Protein AF-A0A7C5DG60-F1 (afdb_monomer_lite)

Structure (mmCIF, N/CA/C/O backbone):
data_AF-A0A7C5DG60-F1
#
_entry.id   AF-A0A7C5DG60-F1
#
loop_
_atom_site.group_PDB
_atom_site.id
_atom_site.type_symbol
_atom_site.label_atom_id
_atom_site.label_alt_id
_atom_site.label_comp_id
_atom_site.label_asym_id
_atom_site.label_entity_id
_atom_site.label_seq_id
_atom_site.pdbx_PDB_ins_code
_atom_site.Cartn_x
_atom_site.Cartn_y
_atom_site.Cartn_z
_atom_site.occupancy
_atom_site.B_iso_or_equiv
_atom_site.auth_seq_id
_atom_site.auth_comp_id
_atom_site.auth_asym_id
_atom_site.auth_atom_id
_atom_site.pdbx_PDB_model_num
ATOM 1 N N . MET A 1 1 ? -11.263 20.958 -0.906 1.00 42.44 1 MET A N 1
ATOM 2 C CA . MET A 1 1 ? -11.854 20.075 0.122 1.00 42.44 1 MET A CA 1
ATOM 3 C C . MET A 1 1 ? -11.424 20.599 1.477 1.00 42.44 1 MET A C 1
ATOM 5 O O . MET A 1 1 ? -10.259 20.943 1.616 1.00 42.44 1 MET A O 1
ATOM 9 N N . THR A 1 2 ? -12.333 20.726 2.442 1.00 51.84 2 THR A N 1
ATOM 10 C CA . THR A 1 2 ? -11.953 21.059 3.823 1.00 51.84 2 THR A CA 1
ATOM 11 C C . THR A 1 2 ? -11.110 19.912 4.374 1.00 51.84 2 THR A C 1
ATOM 13 O O . THR A 1 2 ? -11.569 18.770 4.356 1.00 51.84 2 THR A O 1
ATOM 16 N N . GLU A 1 3 ? -9.884 20.197 4.813 1.00 66.62 3 GLU A N 1
ATOM 17 C CA . GLU A 1 3 ? -8.990 19.194 5.399 1.00 66.62 3 GLU A CA 1
ATOM 18 C C . GLU A 1 3 ? -9.680 18.573 6.629 1.00 66.62 3 GLU A C 1
ATOM 20 O O . GLU A 1 3 ? -10.015 19.266 7.591 1.00 66.62 3 GLU A O 1
ATOM 25 N N . ARG A 1 4 ? -9.987 17.269 6.559 1.00 85.12 4 ARG A N 1
ATOM 26 C CA . ARG A 1 4 ? -10.724 16.543 7.611 1.00 85.12 4 ARG A CA 1
ATOM 27 C C . ARG A 1 4 ? -9.866 16.318 8.848 1.00 85.12 4 ARG A C 1
ATOM 29 O O . ARG A 1 4 ? -10.380 16.334 9.956 1.00 85.12 4 ARG A O 1
ATOM 36 N N . ILE A 1 5 ? -8.574 16.103 8.654 1.00 90.19 5 ILE A N 1
ATOM 37 C CA . ILE A 1 5 ? -7.560 15.923 9.689 1.00 90.19 5 ILE A CA 1
ATOM 38 C C . ILE A 1 5 ? -6.265 16.499 9.137 1.00 90.19 5 ILE A C 1
ATOM 40 O O . ILE A 1 5 ? -5.941 16.243 7.977 1.00 90.19 5 ILE A O 1
ATOM 44 N N . SER A 1 6 ? -5.533 17.270 9.942 1.00 88.88 6 SER A N 1
ATOM 45 C CA . SER A 1 6 ? -4.298 17.862 9.440 1.00 88.88 6 SER A CA 1
ATOM 46 C C . SER A 1 6 ? -3.227 16.805 9.186 1.00 88.88 6 SER A C 1
ATOM 48 O O . SER A 1 6 ? -3.125 15.816 9.921 1.00 88.88 6 SER A O 1
ATOM 50 N N . SER A 1 7 ? -2.367 17.052 8.198 1.00 86.31 7 SER A N 1
ATOM 51 C CA . SER A 1 7 ? -1.209 16.187 7.924 1.00 86.31 7 SER A CA 1
ATOM 52 C C . SER A 1 7 ? -0.362 15.926 9.180 1.00 86.31 7 SER A C 1
ATOM 54 O O . SER A 1 7 ? 0.069 14.802 9.413 1.00 86.31 7 SER A O 1
ATOM 56 N N . PHE A 1 8 ? -0.173 16.926 10.052 1.00 87.25 8 PHE A N 1
ATOM 57 C CA . PHE A 1 8 ? 0.537 16.750 11.327 1.00 87.25 8 PHE A CA 1
ATOM 58 C C . PHE A 1 8 ? -0.085 15.650 12.201 1.00 87.25 8 PHE A C 1
ATOM 60 O O . PHE A 1 8 ? 0.625 14.765 12.680 1.00 87.25 8 PHE A O 1
ATOM 67 N N . TRP A 1 9 ? -1.406 15.685 12.392 1.00 88.31 9 TRP A N 1
ATOM 68 C CA . TRP A 1 9 ? -2.107 14.721 13.239 1.00 88.31 9 TRP A CA 1
ATOM 69 C C . TRP A 1 9 ? -2.193 13.341 12.607 1.00 88.31 9 TRP A C 1
ATOM 71 O O . TRP A 1 9 ? -2.015 12.349 13.308 1.00 88.31 9 TRP A O 1
ATOM 81 N N . LEU A 1 10 ? -2.390 13.276 11.291 1.00 88.62 10 LEU A N 1
ATOM 82 C CA . LEU A 1 10 ? -2.338 12.032 10.532 1.00 88.62 10 LEU A CA 1
ATOM 83 C C . LEU A 1 10 ? -0.982 11.334 10.707 1.00 88.62 10 LEU A C 1
ATOM 85 O O . LEU A 1 10 ? -0.920 10.155 11.056 1.00 88.62 10 LEU A O 1
ATOM 89 N N . ASN A 1 11 ? 0.101 12.095 10.543 1.00 86.88 11 ASN A N 1
ATOM 90 C CA . ASN A 1 11 ? 1.465 11.597 10.672 1.00 86.88 11 ASN A CA 1
ATOM 91 C C . ASN A 1 11 ? 1.764 11.131 12.097 1.00 86.88 11 ASN A C 1
ATOM 93 O O . ASN A 1 11 ? 2.288 10.037 12.296 1.00 86.88 11 ASN A O 1
ATOM 97 N N . ARG A 1 12 ? 1.364 11.928 13.095 1.00 85.94 12 ARG A N 1
ATOM 98 C CA . ARG A 1 12 ? 1.529 11.588 14.511 1.00 85.94 12 ARG A CA 1
ATOM 99 C C . ARG A 1 12 ? 0.743 10.336 14.906 1.00 85.94 12 ARG A C 1
ATOM 101 O O . ARG A 1 12 ? 1.276 9.519 15.646 1.00 85.94 12 ARG A O 1
ATOM 108 N N . LEU A 1 13 ? -0.492 10.184 14.427 1.00 86.62 13 LEU A N 1
ATOM 109 C CA . LEU A 1 13 ? -1.345 9.036 14.743 1.00 86.62 13 LEU A CA 1
ATOM 110 C C . LEU A 1 13 ? -0.816 7.727 14.172 1.00 86.62 13 LEU A C 1
ATOM 112 O O . LEU A 1 13 ? -0.865 6.699 14.838 1.00 86.62 13 LEU A O 1
ATOM 116 N N . LEU A 1 14 ? -0.353 7.763 12.925 1.00 84.19 14 LEU A N 1
ATOM 117 C CA . LEU A 1 14 ? 0.099 6.567 12.222 1.00 84.19 14 LEU A CA 1
ATOM 118 C C . LEU A 1 14 ? 1.602 6.318 12.400 1.00 84.19 14 LEU A C 1
ATOM 120 O O . LEU A 1 14 ? 2.108 5.302 11.940 1.00 84.19 14 LEU A O 1
ATOM 124 N N . GLY A 1 15 ? 2.331 7.235 13.041 1.00 82.69 15 GLY A N 1
ATOM 125 C CA . GLY A 1 15 ? 3.786 7.156 13.154 1.00 82.69 15 GLY A CA 1
ATOM 126 C C . GLY A 1 15 ? 4.498 7.236 11.800 1.00 82.69 15 GLY A C 1
ATOM 127 O O . GLY A 1 15 ? 5.602 6.714 11.661 1.00 82.69 15 GLY A O 1
ATOM 128 N N . ILE A 1 16 ? 3.875 7.858 10.793 1.00 85.31 16 ILE A N 1
ATOM 129 C CA . ILE A 1 16 ? 4.474 8.015 9.463 1.00 85.31 16 ILE A CA 1
ATOM 130 C C . ILE A 1 16 ? 5.286 9.317 9.385 1.00 85.31 16 ILE A C 1
ATOM 132 O O . ILE A 1 16 ? 4.917 10.307 10.026 1.00 85.31 16 ILE A O 1
ATOM 136 N N . PRO A 1 17 ? 6.391 9.358 8.614 1.00 86.50 17 PRO A N 1
ATOM 137 C CA . PRO A 1 17 ? 7.198 10.566 8.477 1.00 86.50 17 PRO A CA 1
ATOM 138 C C . PRO A 1 17 ? 6.382 11.762 7.983 1.00 86.50 17 PRO A C 1
ATOM 140 O O . PRO A 1 17 ? 5.592 11.644 7.049 1.00 86.50 17 PRO A O 1
ATOM 143 N N . THR A 1 18 ? 6.645 12.952 8.528 1.00 85.44 18 THR A N 1
ATOM 144 C CA . THR A 1 18 ? 5.981 14.191 8.078 1.00 85.44 18 THR A CA 1
ATOM 145 C C . THR A 1 18 ? 6.268 14.547 6.625 1.00 85.44 18 THR A C 1
ATOM 147 O O . THR A 1 18 ? 5.517 15.279 5.987 1.00 85.44 18 THR A O 1
ATOM 150 N N . ALA A 1 19 ? 7.356 13.997 6.097 1.00 88.69 19 ALA A N 1
ATOM 151 C CA . ALA A 1 19 ? 7.757 14.111 4.715 1.00 88.69 19 ALA A CA 1
ATOM 152 C C . ALA A 1 19 ? 7.071 13.085 3.790 1.00 88.69 19 ALA A C 1
ATOM 154 O O . ALA A 1 19 ? 7.398 13.073 2.611 1.00 88.69 19 ALA A O 1
ATOM 155 N N . THR A 1 20 ? 6.165 12.219 4.243 1.00 90.56 20 THR A N 1
ATOM 156 C CA . THR A 1 20 ? 5.501 11.268 3.338 1.00 90.56 20 THR A CA 1
ATOM 157 C C . THR A 1 20 ? 4.583 12.012 2.354 1.00 90.56 20 THR A C 1
ATOM 159 O O . THR A 1 20 ? 3.645 12.671 2.800 1.00 90.56 20 THR A O 1
ATOM 162 N N . PRO A 1 21 ? 4.807 11.928 1.026 1.00 93.00 21 PRO A N 1
ATOM 163 C CA . PRO A 1 21 ? 3.910 12.537 0.047 1.00 93.00 21 PRO A CA 1
ATOM 164 C C . PRO A 1 21 ? 2.617 11.724 -0.077 1.00 93.00 21 PRO A C 1
ATOM 166 O O . PRO A 1 21 ? 2.669 10.494 -0.178 1.00 93.00 21 PRO A O 1
ATOM 169 N N . LEU A 1 22 ? 1.472 12.412 -0.071 1.00 92.00 22 LEU A N 1
ATOM 170 C CA . LEU A 1 22 ? 0.133 11.806 -0.063 1.00 92.00 22 LEU A CA 1
ATOM 171 C C . LEU A 1 22 ? -0.670 12.072 -1.341 1.00 92.00 22 LEU A C 1
ATOM 173 O O . LEU A 1 22 ? -1.736 11.494 -1.506 1.00 92.00 22 LEU A O 1
ATOM 177 N N . ASP A 1 23 ? -0.189 12.906 -2.252 1.00 93.31 23 ASP A N 1
ATOM 178 C CA . ASP A 1 23 ? -0.866 13.217 -3.511 1.00 93.31 23 ASP A CA 1
ATOM 179 C C . ASP A 1 23 ? 0.117 13.099 -4.688 1.00 93.31 23 ASP A C 1
ATOM 181 O O . ASP A 1 23 ? 1.332 13.190 -4.481 1.00 93.31 23 ASP A O 1
ATOM 185 N N . PRO A 1 24 ? -0.367 12.898 -5.926 1.00 94.94 24 PRO A N 1
ATOM 186 C CA . PRO A 1 24 ? 0.508 12.673 -7.072 1.00 94.94 24 PRO A CA 1
ATOM 187 C C . PRO A 1 24 ? 1.506 13.805 -7.335 1.00 94.94 24 PRO A C 1
ATOM 189 O O . PRO A 1 24 ? 2.640 13.530 -7.724 1.00 94.94 24 PRO A O 1
ATOM 192 N N . ALA A 1 25 ? 1.126 15.063 -7.090 1.00 94.69 25 ALA A N 1
ATOM 193 C CA . ALA A 1 25 ? 2.003 16.207 -7.327 1.00 94.69 25 ALA A CA 1
ATOM 194 C C . ALA A 1 25 ? 3.122 16.285 -6.276 1.00 94.69 25 ALA A C 1
ATOM 196 O O . ALA A 1 25 ? 4.285 16.508 -6.613 1.00 94.69 25 ALA A O 1
ATOM 197 N N . SER A 1 26 ? 2.817 16.036 -4.997 1.00 94.81 26 SER A N 1
ATOM 198 C CA . SER A 1 26 ? 3.862 15.945 -3.969 1.00 94.81 26 SER A CA 1
ATOM 199 C C . SER A 1 26 ? 4.757 14.715 -4.145 1.00 94.81 26 SER A C 1
ATOM 201 O O . SER A 1 26 ? 5.944 14.771 -3.808 1.00 94.81 26 SER A O 1
ATOM 203 N N . MET A 1 27 ? 4.225 13.618 -4.698 1.00 96.19 27 MET A N 1
ATOM 204 C CA . MET A 1 27 ? 5.007 12.441 -5.080 1.00 96.19 27 MET A CA 1
ATOM 205 C C . MET A 1 27 ? 5.957 12.743 -6.241 1.00 96.19 27 MET A C 1
ATOM 207 O O . MET A 1 27 ? 7.124 12.363 -6.161 1.00 96.19 27 MET A O 1
ATOM 211 N N . SER A 1 28 ? 5.489 13.423 -7.293 1.00 97.12 28 SER A N 1
ATOM 212 C CA . SER A 1 28 ? 6.308 13.742 -8.467 1.00 97.12 28 SER A CA 1
ATOM 213 C C . SER A 1 28 ? 7.441 14.709 -8.126 1.00 97.12 28 SER A C 1
ATOM 215 O O . SER A 1 28 ? 8.587 14.451 -8.488 1.00 97.12 28 SER A O 1
ATOM 217 N N . ALA A 1 29 ? 7.156 15.743 -7.328 1.00 95.69 29 ALA A N 1
ATOM 218 C CA . ALA A 1 29 ? 8.130 16.755 -6.916 1.00 95.69 29 ALA A CA 1
ATOM 219 C C . ALA A 1 29 ? 9.321 16.190 -6.120 1.00 95.69 29 ALA A C 1
ATOM 221 O O . ALA A 1 29 ? 10.377 16.815 -6.040 1.00 95.69 29 ALA A O 1
ATOM 222 N N . ARG A 1 30 ? 9.158 15.015 -5.502 1.00 93.88 30 ARG A N 1
ATOM 223 C CA . ARG A 1 30 ? 10.195 14.343 -4.701 1.00 93.88 30 ARG A CA 1
ATOM 224 C C . ARG A 1 30 ? 10.854 13.182 -5.432 1.00 93.88 30 ARG A C 1
ATOM 226 O O . ARG A 1 30 ? 11.841 12.637 -4.940 1.00 93.88 30 ARG A O 1
ATOM 233 N N . LEU A 1 31 ? 10.296 12.774 -6.568 1.00 96.44 31 LEU A N 1
ATOM 234 C CA . LEU A 1 31 ? 10.763 11.616 -7.300 1.00 96.44 31 LEU A CA 1
ATOM 235 C C . LEU A 1 31 ? 12.014 11.974 -8.112 1.00 96.44 31 LEU A C 1
ATOM 237 O O . LEU A 1 31 ? 12.042 12.951 -8.865 1.00 96.44 31 LEU A O 1
ATOM 241 N N . ARG A 1 32 ? 13.046 11.139 -7.974 1.00 96.62 32 ARG A N 1
ATOM 242 C CA . ARG A 1 32 ? 14.250 11.154 -8.808 1.00 96.62 32 ARG A CA 1
ATOM 243 C C . ARG A 1 32 ? 14.246 9.921 -9.697 1.00 96.62 32 ARG A C 1
ATOM 245 O O . ARG A 1 32 ? 14.107 8.811 -9.184 1.00 96.62 32 ARG A O 1
ATOM 252 N N . VAL A 1 33 ? 14.427 10.101 -11.001 1.00 97.06 33 VAL A N 1
ATOM 253 C CA . VAL A 1 33 ? 14.428 8.999 -11.973 1.00 97.06 33 VAL A CA 1
ATOM 254 C C . VAL A 1 33 ? 15.699 9.017 -12.806 1.00 97.06 33 VAL A C 1
ATOM 256 O O . VAL A 1 33 ? 16.053 10.044 -13.376 1.00 97.06 33 VAL A O 1
ATOM 259 N N . ALA A 1 34 ? 16.340 7.861 -12.944 1.00 95.81 34 ALA A N 1
ATOM 260 C CA . ALA A 1 34 ? 17.395 7.624 -13.920 1.00 95.81 34 ALA A CA 1
ATOM 261 C C . ALA A 1 34 ? 16.948 6.565 -14.935 1.00 95.81 34 ALA A C 1
ATOM 263 O O . ALA A 1 34 ? 16.304 5.582 -14.570 1.00 95.81 34 ALA A O 1
ATOM 264 N N . ILE A 1 35 ? 17.318 6.736 -16.206 1.00 94.88 35 ILE A N 1
ATOM 265 C CA . ILE A 1 35 ? 17.129 5.702 -17.235 1.00 94.88 35 ILE A CA 1
ATOM 266 C C . ILE A 1 35 ? 18.460 4.977 -17.425 1.00 94.88 35 ILE A C 1
ATOM 268 O O . ILE A 1 35 ? 19.456 5.584 -17.820 1.00 94.88 35 ILE A O 1
ATOM 272 N N . CYS A 1 36 ? 18.477 3.684 -17.117 1.00 91.56 36 CYS A N 1
ATOM 273 C CA . CYS A 1 36 ? 19.639 2.825 -17.276 1.00 91.56 36 CYS A CA 1
ATOM 274 C C . CYS A 1 36 ? 19.930 2.623 -18.773 1.00 91.56 36 CYS A C 1
ATOM 276 O O . CYS A 1 36 ? 19.021 2.241 -19.513 1.00 91.56 36 CYS A O 1
ATOM 278 N N . PRO A 1 37 ? 21.172 2.847 -19.238 1.00 87.62 37 PRO A N 1
ATOM 279 C CA . PRO A 1 37 ? 21.534 2.575 -20.622 1.00 87.62 37 PRO A CA 1
ATOM 280 C C . PRO A 1 37 ? 21.499 1.065 -20.872 1.00 87.62 37 PRO A C 1
ATOM 282 O O . PRO A 1 37 ? 22.225 0.306 -20.223 1.00 87.62 37 PRO A O 1
ATOM 285 N N . ALA A 1 38 ? 20.639 0.644 -21.796 1.00 87.25 38 ALA A N 1
ATOM 286 C CA . ALA A 1 38 ? 20.508 -0.746 -22.204 1.00 87.25 38 ALA A CA 1
ATOM 287 C C . ALA A 1 38 ? 21.551 -1.110 -23.273 1.00 87.25 38 ALA A C 1
ATOM 289 O O . ALA A 1 38 ? 21.919 -0.238 -24.064 1.00 87.25 38 ALA A O 1
ATOM 290 N N . PRO A 1 39 ? 22.023 -2.370 -23.326 1.00 85.62 39 PRO A N 1
ATOM 291 C CA . PRO A 1 39 ? 22.937 -2.819 -24.379 1.00 85.62 39 PRO A CA 1
ATOM 292 C C . PRO A 1 39 ? 22.308 -2.747 -25.773 1.00 85.62 39 PRO A C 1
ATOM 294 O O . PRO A 1 39 ? 22.971 -2.359 -26.729 1.00 85.62 39 PRO A O 1
ATOM 297 N N . GLU A 1 40 ? 21.028 -3.105 -25.865 1.00 89.50 40 GLU A N 1
ATOM 298 C CA . GLU A 1 40 ? 20.247 -3.142 -27.098 1.00 89.50 40 GLU A CA 1
ATOM 299 C C . GLU A 1 40 ? 18.841 -2.603 -26.816 1.00 89.50 40 GLU A C 1
ATOM 301 O O . GLU A 1 40 ? 18.245 -2.912 -25.781 1.00 89.50 40 GLU A O 1
ATOM 306 N N . LEU A 1 41 ? 18.318 -1.786 -27.732 1.00 94.06 41 LEU A N 1
ATOM 307 C CA . LEU A 1 41 ? 16.957 -1.256 -27.689 1.00 94.06 41 LEU A CA 1
ATOM 308 C C . LEU A 1 41 ? 16.318 -1.406 -29.061 1.00 94.06 41 LEU A C 1
ATOM 310 O O . LEU A 1 41 ? 16.915 -1.033 -30.068 1.00 94.06 41 LEU A O 1
ATOM 314 N N . SER A 1 42 ? 15.085 -1.904 -29.084 1.00 96.44 42 SER A N 1
ATOM 315 C CA . SER A 1 42 ? 14.235 -1.796 -30.262 1.00 96.44 42 SER A CA 1
ATOM 316 C C . SER A 1 42 ? 13.813 -0.343 -30.488 1.00 96.44 42 SER A C 1
ATOM 318 O O . SER A 1 42 ? 13.797 0.473 -29.558 1.00 96.44 42 SER A O 1
ATOM 320 N N . GLU A 1 43 ? 13.400 -0.024 -31.715 1.00 96.94 43 GLU A N 1
ATOM 321 C CA . GLU A 1 43 ? 12.848 1.295 -32.046 1.00 96.94 43 GLU A CA 1
ATOM 322 C C . GLU A 1 43 ? 11.635 1.637 -31.166 1.00 96.94 43 GLU A C 1
ATOM 324 O O . GLU A 1 43 ? 11.509 2.767 -30.688 1.00 96.94 43 GLU A O 1
ATOM 329 N N . ARG A 1 44 ? 10.786 0.643 -30.862 1.00 97.12 44 ARG A N 1
ATOM 330 C CA . ARG A 1 44 ? 9.614 0.812 -29.992 1.00 97.12 44 ARG A CA 1
ATOM 331 C C . ARG A 1 44 ? 10.015 1.195 -28.570 1.00 97.12 44 ARG A C 1
ATOM 333 O O . ARG A 1 44 ? 9.474 2.156 -28.025 1.00 97.12 44 ARG A O 1
ATOM 340 N N . LEU A 1 45 ? 10.995 0.509 -27.973 1.00 96.88 45 LEU A N 1
ATOM 341 C CA . LEU A 1 45 ? 11.488 0.868 -26.638 1.00 96.88 45 LEU A CA 1
ATOM 342 C C . LEU A 1 45 ? 12.190 2.219 -26.628 1.00 96.88 45 LEU A C 1
ATOM 344 O O . LEU A 1 45 ? 12.060 2.964 -25.655 1.00 96.88 45 LEU A O 1
ATOM 348 N N . GLN A 1 46 ? 12.912 2.569 -27.690 1.00 97.25 46 GLN A N 1
ATOM 349 C CA . GLN A 1 46 ? 13.536 3.882 -27.801 1.00 97.25 46 GLN A CA 1
ATOM 350 C C . GLN A 1 46 ? 12.481 4.999 -27.843 1.00 97.25 46 GLN A C 1
ATOM 352 O O . GLN A 1 46 ? 12.595 5.982 -27.102 1.00 97.25 46 GLN A O 1
ATOM 357 N N . ALA A 1 47 ? 11.422 4.831 -28.640 1.00 97.94 47 ALA A N 1
ATOM 358 C CA . ALA A 1 47 ? 10.306 5.770 -28.702 1.00 97.94 47 ALA A CA 1
ATOM 359 C C . ALA A 1 47 ? 9.576 5.868 -27.352 1.00 97.94 47 ALA A C 1
ATOM 361 O O . ALA A 1 47 ? 9.395 6.967 -26.822 1.00 97.94 47 ALA A O 1
ATOM 362 N N . PHE A 1 48 ? 9.244 4.724 -26.746 1.00 98.31 48 PHE A N 1
ATOM 363 C CA . PHE A 1 48 ? 8.563 4.659 -25.454 1.00 98.31 48 PHE A CA 1
ATOM 364 C C . PHE A 1 48 ? 9.369 5.323 -24.335 1.00 98.31 48 PHE A C 1
ATOM 366 O O . PHE A 1 48 ? 8.845 6.143 -23.588 1.00 98.31 48 PHE A O 1
ATOM 373 N N . THR A 1 49 ? 10.661 5.010 -24.216 1.00 97.50 49 THR A N 1
ATOM 374 C CA . THR A 1 49 ? 11.524 5.575 -23.164 1.00 97.50 49 THR A CA 1
ATOM 375 C C . THR A 1 49 ? 11.766 7.070 -23.340 1.00 97.50 49 THR A C 1
ATOM 377 O O . THR A 1 49 ? 11.875 7.791 -22.346 1.00 97.50 49 THR A O 1
ATOM 380 N N . THR A 1 50 ? 11.807 7.552 -24.584 1.00 97.69 50 THR A N 1
ATOM 381 C CA . THR A 1 50 ? 11.876 8.987 -24.890 1.00 97.69 50 THR A CA 1
ATOM 382 C C . THR A 1 50 ? 10.596 9.693 -24.451 1.00 97.69 50 THR A C 1
ATOM 384 O O . THR A 1 50 ? 10.672 10.682 -23.721 1.00 97.69 50 THR A O 1
ATOM 387 N N . ALA A 1 51 ? 9.430 9.152 -24.811 1.00 98.38 51 ALA A N 1
ATOM 388 C CA . ALA A 1 51 ? 8.139 9.685 -24.383 1.00 98.38 51 ALA A CA 1
ATOM 389 C C . ALA A 1 51 ? 7.973 9.632 -22.854 1.00 98.38 51 ALA A C 1
ATOM 391 O O . ALA A 1 51 ? 7.557 10.613 -22.247 1.00 98.38 51 ALA A O 1
ATOM 392 N N . LEU A 1 52 ? 8.391 8.540 -22.204 1.00 98.50 52 LEU A N 1
ATOM 393 C CA . LEU A 1 52 ? 8.335 8.395 -20.748 1.00 98.50 52 LEU A CA 1
ATOM 394 C C . LEU A 1 52 ? 9.203 9.436 -20.033 1.00 98.50 52 LEU A C 1
ATOM 396 O O . LEU A 1 52 ? 8.786 10.021 -19.036 1.00 98.50 52 LEU A O 1
ATOM 400 N N . ARG A 1 53 ? 10.415 9.683 -20.545 1.00 97.94 53 ARG A N 1
ATOM 401 C CA . ARG A 1 53 ? 11.309 10.728 -20.028 1.00 97.94 53 ARG A CA 1
ATOM 402 C C . ARG A 1 53 ? 10.651 12.103 -20.108 1.00 97.94 53 ARG A C 1
ATOM 404 O O . ARG A 1 53 ? 10.775 12.889 -19.172 1.00 97.94 53 ARG A O 1
ATOM 411 N N . GLU A 1 54 ? 9.991 12.394 -21.221 1.00 98.38 54 GLU A N 1
ATOM 412 C CA . GLU A 1 54 ? 9.314 13.668 -21.430 1.00 98.38 54 GLU A CA 1
ATOM 413 C C . GLU A 1 54 ? 8.084 13.813 -20.527 1.00 98.38 54 GLU A C 1
ATOM 415 O O . GLU A 1 54 ? 7.945 14.822 -19.840 1.00 98.38 54 GLU A O 1
ATOM 420 N N . ALA A 1 55 ? 7.267 12.765 -20.412 1.00 98.38 55 ALA A N 1
ATOM 421 C CA . ALA A 1 55 ? 6.151 12.714 -19.475 1.00 98.38 55 ALA A CA 1
ATOM 422 C C . ALA A 1 55 ? 6.613 12.971 -18.029 1.00 98.38 55 ALA A C 1
ATOM 424 O O . ALA A 1 55 ? 6.048 13.822 -17.346 1.00 98.38 55 ALA A O 1
ATOM 425 N N . PHE A 1 56 ? 7.696 12.327 -17.574 1.00 98.44 56 PHE A N 1
ATOM 426 C CA . PHE A 1 56 ? 8.264 12.591 -16.248 1.00 98.44 56 PHE A CA 1
ATOM 427 C C . PHE A 1 56 ? 8.667 14.058 -16.051 1.00 98.44 56 PHE A C 1
ATOM 429 O O . PHE A 1 56 ? 8.354 14.640 -15.010 1.00 98.44 56 PHE A O 1
ATOM 436 N N . ARG A 1 57 ? 9.318 14.679 -17.042 1.00 97.88 57 ARG A N 1
ATOM 437 C CA . ARG A 1 57 ? 9.689 16.102 -16.976 1.00 97.88 57 ARG A CA 1
ATOM 438 C C . ARG A 1 57 ? 8.466 17.006 -16.874 1.00 97.88 57 ARG A C 1
ATOM 440 O O . ARG A 1 57 ? 8.462 17.910 -16.044 1.00 97.88 57 ARG A O 1
ATOM 447 N N . GLN A 1 58 ? 7.423 16.733 -17.656 1.00 98.12 58 GLN A N 1
ATOM 448 C CA . GLN A 1 58 ? 6.160 17.476 -17.599 1.00 98.12 58 GLN A CA 1
ATOM 449 C C . GLN A 1 58 ? 5.468 17.339 -16.235 1.00 98.12 58 GLN A C 1
ATOM 451 O O . GLN A 1 58 ? 4.850 18.289 -15.762 1.00 98.12 58 GLN A O 1
ATOM 456 N N . CYS A 1 59 ? 5.630 16.198 -15.559 1.00 98.00 59 CYS A N 1
ATOM 457 C CA . CYS A 1 59 ? 5.146 15.982 -14.193 1.00 98.00 59 CYS A CA 1
ATOM 458 C C . CYS A 1 59 ? 6.015 16.633 -13.097 1.00 98.00 59 CYS A C 1
ATOM 460 O O . CYS A 1 59 ? 5.679 16.512 -11.917 1.00 98.00 59 CYS A O 1
ATOM 462 N N . GLY A 1 60 ? 7.137 17.276 -13.443 1.00 97.50 60 GLY A N 1
ATOM 463 C CA . GLY A 1 60 ? 8.064 17.882 -12.480 1.00 97.50 60 GLY A CA 1
ATOM 464 C C . GLY A 1 60 ? 9.005 16.892 -11.782 1.00 97.50 60 GLY A C 1
ATOM 465 O O . GLY A 1 60 ? 9.559 17.214 -10.732 1.00 97.50 60 GLY A O 1
ATOM 466 N N . VAL A 1 61 ? 9.191 15.692 -12.339 1.00 98.19 61 VAL A N 1
ATOM 467 C CA . VAL A 1 61 ? 10.126 14.688 -11.808 1.00 98.19 61 VAL A CA 1
ATOM 468 C C . VAL A 1 61 ? 11.569 15.100 -12.095 1.00 98.19 61 VAL A C 1
ATOM 470 O O . VAL A 1 61 ? 11.909 15.549 -13.193 1.00 98.19 61 VAL A O 1
ATOM 473 N N . THR A 1 62 ? 12.452 14.895 -11.118 1.00 97.69 62 THR A N 1
ATOM 474 C CA . THR A 1 62 ? 13.881 15.183 -11.277 1.00 97.69 62 THR A CA 1
ATOM 475 C C . THR A 1 62 ? 14.563 14.061 -12.057 1.00 97.69 62 THR A C 1
ATOM 477 O O . THR A 1 62 ? 14.745 12.954 -11.546 1.00 97.69 62 THR A O 1
ATOM 480 N N . MET A 1 63 ? 14.981 14.346 -13.291 1.00 96.69 63 MET A N 1
ATOM 481 C CA . MET A 1 63 ? 15.745 13.397 -14.105 1.00 96.69 63 MET A CA 1
ATOM 482 C C . MET A 1 63 ? 17.228 13.411 -13.713 1.00 96.69 63 MET A C 1
ATOM 484 O O . MET A 1 63 ? 17.846 14.470 -13.661 1.00 96.69 63 MET A O 1
ATOM 488 N N . VAL A 1 64 ? 17.797 12.233 -13.464 1.00 93.44 64 VAL A N 1
ATOM 489 C CA . VAL A 1 64 ? 19.204 12.028 -13.101 1.00 93.44 64 VAL A CA 1
ATOM 490 C C . VAL A 1 64 ? 19.920 11.319 -14.246 1.00 93.44 64 VAL A C 1
ATOM 492 O O . VAL A 1 64 ? 19.443 10.300 -14.754 1.00 93.44 64 VAL A O 1
ATOM 495 N N . ASP A 1 65 ? 21.078 11.838 -14.644 1.00 84.75 65 ASP A N 1
ATOM 496 C CA . ASP A 1 65 ? 21.887 11.227 -15.693 1.00 84.75 65 ASP A CA 1
ATOM 497 C C . ASP A 1 65 ? 22.708 10.050 -15.157 1.00 84.75 65 ASP A C 1
ATOM 499 O O . ASP A 1 65 ? 23.358 10.123 -14.114 1.00 84.75 65 ASP A O 1
ATOM 503 N N . ALA A 1 66 ? 22.717 8.951 -15.909 1.00 72.00 66 ALA A N 1
ATOM 504 C CA . ALA A 1 66 ? 23.559 7.795 -15.631 1.00 72.00 66 ALA A CA 1
ATOM 505 C C . ALA A 1 66 ? 24.973 8.024 -16.202 1.00 72.00 66 ALA A C 1
ATOM 507 O O . ALA A 1 66 ? 25.365 7.384 -17.176 1.00 72.00 66 ALA A O 1
ATOM 508 N N . ALA A 1 67 ? 25.741 8.960 -15.641 1.00 60.09 67 ALA A N 1
ATOM 509 C CA . ALA A 1 67 ? 27.116 9.200 -16.086 1.00 60.09 67 ALA A CA 1
ATOM 510 C C . ALA A 1 67 ? 28.050 8.098 -15.549 1.00 60.09 67 ALA A C 1
ATOM 512 O O . ALA A 1 67 ? 27.963 7.796 -14.362 1.00 60.09 67 ALA A O 1
ATOM 513 N N . PRO A 1 68 ? 28.911 7.460 -16.362 1.00 61.72 68 PRO A N 1
ATOM 514 C CA . PRO A 1 68 ? 29.857 6.455 -15.877 1.00 61.72 68 PRO A CA 1
ATOM 515 C C . PRO A 1 68 ? 30.943 7.086 -14.993 1.00 61.72 68 PRO A C 1
ATOM 517 O O . PRO A 1 68 ? 31.528 8.105 -15.351 1.00 61.72 68 PRO A O 1
ATOM 520 N N . GLU A 1 69 ? 31.269 6.441 -13.872 1.00 56.00 69 GLU A N 1
ATOM 521 C CA . GLU A 1 69 ? 32.421 6.814 -13.043 1.00 56.00 69 GLU A CA 1
ATOM 522 C C . GLU A 1 69 ? 33.617 5.929 -13.414 1.00 56.00 69 GLU A C 1
ATOM 524 O O . GLU A 1 69 ? 33.574 4.707 -13.254 1.00 56.00 69 GLU A O 1
ATOM 529 N N . ASN A 1 70 ? 34.706 6.536 -13.896 1.00 53.44 70 ASN A N 1
ATOM 530 C CA . ASN A 1 70 ? 36.004 5.872 -14.089 1.00 53.44 70 ASN A CA 1
ATOM 531 C C . ASN A 1 70 ? 35.946 4.567 -14.914 1.00 53.44 70 ASN A C 1
ATOM 533 O O . ASN A 1 70 ? 36.583 3.570 -14.569 1.00 53.44 70 ASN A O 1
ATOM 537 N N . GLY A 1 71 ? 35.143 4.543 -15.984 1.00 54.50 71 GLY A N 1
ATOM 538 C CA . GLY A 1 71 ? 35.005 3.376 -16.867 1.00 54.50 71 GLY A CA 1
ATOM 539 C C . GLY A 1 71 ? 34.246 2.190 -16.256 1.00 54.50 71 GLY A C 1
ATOM 540 O O . GLY A 1 71 ? 34.139 1.144 -16.894 1.00 54.50 71 GLY A O 1
ATOM 541 N N . ARG A 1 72 ? 33.695 2.334 -15.043 1.00 58.84 72 ARG A N 1
ATOM 542 C CA . ARG A 1 72 ? 32.759 1.377 -14.445 1.00 58.84 72 ARG A CA 1
ATOM 543 C C . ARG A 1 72 ? 31.321 1.869 -14.635 1.00 58.84 72 ARG A C 1
ATOM 545 O O . ARG A 1 72 ? 31.082 3.079 -14.654 1.00 58.84 72 ARG A O 1
ATOM 552 N N . PRO A 1 73 ? 30.342 0.954 -14.757 1.00 65.00 73 PRO A N 1
ATOM 553 C CA . PRO A 1 73 ? 28.941 1.341 -14.728 1.00 65.00 73 PRO A CA 1
ATOM 554 C C . PRO A 1 73 ? 28.675 2.076 -13.410 1.00 65.00 73 PRO A C 1
ATOM 556 O O . PRO A 1 73 ? 28.901 1.508 -12.341 1.00 65.00 73 PRO A O 1
ATOM 559 N N . SER A 1 74 ? 28.227 3.331 -13.477 1.00 71.00 74 SER A N 1
ATOM 560 C CA . SER A 1 74 ? 27.923 4.105 -12.273 1.00 71.00 74 SER A CA 1
ATOM 561 C C . SER A 1 74 ? 26.853 3.433 -11.431 1.00 71.00 74 SER A C 1
ATOM 563 O O . SER A 1 74 ? 25.958 2.752 -11.957 1.00 71.00 74 SER A O 1
ATOM 565 N N . ARG A 1 75 ? 26.988 3.620 -10.116 1.00 86.88 75 ARG A N 1
ATOM 566 C CA . ARG A 1 75 ? 25.978 3.224 -9.145 1.00 86.88 75 ARG A CA 1
ATOM 567 C C . ARG A 1 75 ? 24.965 4.347 -8.960 1.00 86.88 75 ARG A C 1
ATOM 569 O O . ARG A 1 75 ? 25.338 5.505 -8.832 1.00 86.88 75 ARG A O 1
ATOM 576 N N . PHE A 1 76 ? 23.693 3.986 -8.906 1.00 89.94 76 PHE A N 1
ATOM 577 C CA . PHE A 1 76 ? 22.603 4.895 -8.598 1.00 89.94 76 PHE A CA 1
ATOM 578 C C . PHE A 1 76 ? 22.523 5.131 -7.087 1.00 89.94 76 PHE A C 1
ATOM 580 O O . PHE A 1 76 ? 22.493 4.188 -6.283 1.00 89.94 76 PHE A O 1
ATOM 587 N N . GLU A 1 77 ? 22.479 6.406 -6.709 1.00 90.38 77 GLU A N 1
ATOM 588 C CA . GLU A 1 77 ? 22.300 6.845 -5.326 1.00 90.38 77 GLU A CA 1
ATOM 589 C C . GLU A 1 77 ? 20.973 6.352 -4.751 1.00 90.38 77 GLU A C 1
ATOM 591 O O . GLU A 1 77 ? 19.964 6.290 -5.461 1.00 90.38 77 GLU A O 1
ATOM 596 N N . ALA A 1 78 ? 20.950 6.060 -3.450 1.00 90.25 78 ALA A N 1
ATOM 597 C CA . ALA A 1 78 ? 19.721 5.744 -2.733 1.00 90.25 78 ALA A CA 1
ATOM 598 C C . ALA A 1 78 ? 18.669 6.857 -2.914 1.00 90.25 78 ALA A C 1
ATOM 600 O O . ALA A 1 78 ? 18.987 8.045 -2.902 1.00 90.25 78 ALA A O 1
ATOM 601 N N . GLY A 1 79 ? 17.410 6.465 -3.082 1.00 90.94 79 GLY A N 1
ATOM 602 C CA . GLY A 1 79 ? 16.280 7.352 -3.372 1.00 90.94 79 GLY A CA 1
ATOM 603 C C . GLY A 1 79 ? 16.049 7.617 -4.863 1.00 90.94 79 GLY A C 1
ATOM 604 O O . GLY A 1 79 ? 15.110 8.329 -5.206 1.00 90.94 79 GLY A O 1
ATOM 605 N N . THR A 1 80 ? 16.876 7.062 -5.756 1.00 94.44 80 THR A N 1
ATOM 606 C CA . THR A 1 80 ? 16.688 7.180 -7.212 1.00 94.44 80 THR A CA 1
ATOM 607 C C . THR A 1 80 ? 15.961 5.954 -7.754 1.00 94.44 80 THR A C 1
ATOM 609 O O . THR A 1 80 ? 16.447 4.828 -7.602 1.00 94.44 80 THR A O 1
ATOM 612 N N . ALA A 1 81 ? 14.824 6.163 -8.415 1.00 95.88 81 ALA A N 1
ATOM 613 C CA . ALA A 1 81 ? 14.151 5.127 -9.184 1.00 95.88 81 ALA A CA 1
ATOM 614 C C . ALA A 1 81 ? 14.871 4.902 -10.522 1.00 95.88 81 ALA A C 1
ATOM 616 O O . ALA A 1 81 ? 15.265 5.852 -11.199 1.00 95.88 81 ALA A O 1
ATOM 617 N N . VAL A 1 82 ? 15.046 3.643 -10.911 1.00 96.12 82 VAL A N 1
ATOM 618 C CA . VAL A 1 82 ? 15.807 3.249 -12.101 1.00 96.12 82 VAL A CA 1
ATOM 619 C C . VAL A 1 82 ? 14.869 2.619 -13.122 1.00 96.12 82 VAL A C 1
ATOM 621 O O . VAL A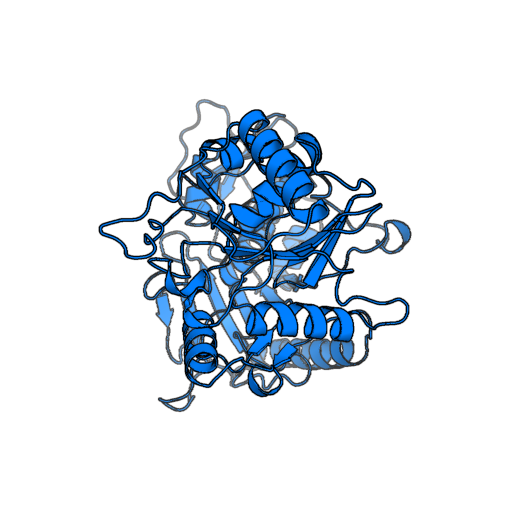 1 82 ? 14.291 1.568 -12.860 1.00 96.12 82 VAL A O 1
ATOM 624 N N . ILE A 1 83 ? 14.746 3.232 -14.297 1.00 97.56 83 ILE A N 1
ATOM 625 C CA . ILE A 1 83 ? 14.032 2.667 -15.448 1.00 97.56 83 ILE A CA 1
ATOM 626 C C . ILE A 1 83 ? 15.032 1.888 -16.298 1.00 97.56 83 ILE A C 1
ATOM 628 O O . ILE A 1 83 ? 16.026 2.447 -16.753 1.00 97.56 83 ILE A O 1
ATOM 632 N N . ALA A 1 84 ? 14.779 0.607 -16.514 1.00 96.81 84 ALA A N 1
ATOM 633 C CA . ALA A 1 84 ? 15.662 -0.322 -17.200 1.00 96.81 84 ALA A CA 1
ATOM 634 C C . ALA A 1 84 ? 14.964 -0.900 -18.438 1.00 96.81 84 ALA A C 1
ATOM 636 O O . ALA A 1 84 ? 14.274 -1.915 -18.335 1.00 96.81 84 ALA A O 1
ATOM 637 N N . PRO A 1 85 ? 15.093 -0.240 -19.599 1.00 97.00 85 PRO A N 1
ATOM 638 C CA . PRO A 1 85 ? 14.499 -0.732 -20.830 1.00 97.00 85 PRO A CA 1
ATOM 639 C C . PRO A 1 85 ? 15.297 -1.888 -21.434 1.00 97.00 85 PRO A C 1
ATOM 641 O O . PRO A 1 85 ? 16.521 -1.880 -21.407 1.00 97.00 85 PRO A O 1
ATOM 644 N N . GLY A 1 86 ? 14.598 -2.863 -22.003 1.00 95.38 86 GLY A N 1
ATOM 645 C CA . GLY A 1 86 ? 15.183 -4.031 -22.647 1.00 95.38 86 GLY A CA 1
ATOM 646 C C . GLY A 1 86 ? 15.691 -5.096 -21.672 1.00 95.38 86 GLY A C 1
ATOM 647 O O . GLY A 1 86 ? 15.466 -5.057 -20.459 1.00 95.38 86 GLY A O 1
ATOM 648 N N . SER A 1 87 ? 16.384 -6.083 -22.232 1.00 92.88 87 SER A N 1
ATOM 649 C CA . SER A 1 87 ? 16.960 -7.199 -21.485 1.00 92.88 87 SER A CA 1
ATOM 650 C C . SER A 1 87 ? 18.426 -6.937 -21.158 1.00 92.88 87 SER A C 1
ATOM 652 O O . SER A 1 87 ? 19.203 -6.480 -21.994 1.00 92.88 87 SER A O 1
ATOM 654 N N . PHE A 1 88 ? 18.825 -7.279 -19.934 1.00 93.25 88 PHE A N 1
ATOM 655 C CA . PHE A 1 88 ? 20.202 -7.123 -19.477 1.00 93.25 88 PHE A CA 1
ATOM 656 C C . PHE A 1 88 ? 20.856 -8.496 -19.256 1.00 93.25 88 PHE A C 1
ATOM 658 O O . PHE A 1 88 ? 20.237 -9.390 -18.660 1.00 93.25 88 PHE A O 1
ATOM 665 N N . PRO A 1 89 ? 22.120 -8.682 -19.683 1.00 92.19 89 PRO A N 1
ATOM 666 C CA . PRO A 1 89 ? 22.918 -9.807 -19.222 1.00 92.19 89 PRO A CA 1
ATOM 667 C C . PRO A 1 89 ? 23.239 -9.631 -17.735 1.00 92.19 89 PRO A C 1
ATOM 669 O O . PRO A 1 89 ? 23.307 -8.507 -17.233 1.00 92.19 89 PRO A O 1
ATOM 672 N N . ASP A 1 90 ? 23.517 -10.733 -17.039 1.00 91.94 90 ASP A N 1
ATOM 673 C CA . ASP A 1 90 ? 23.668 -10.751 -15.580 1.00 91.94 90 ASP A CA 1
ATOM 674 C C . ASP A 1 90 ? 24.610 -9.664 -15.042 1.00 91.94 90 ASP A C 1
ATOM 676 O O . ASP A 1 90 ? 24.277 -8.977 -14.082 1.00 91.94 90 ASP A O 1
ATOM 680 N N . LYS A 1 91 ? 25.764 -9.442 -15.683 1.00 88.00 91 LYS A N 1
ATOM 681 C CA . LYS A 1 91 ? 26.759 -8.447 -15.237 1.00 88.00 91 LYS A CA 1
ATOM 682 C C . LYS A 1 91 ? 26.276 -6.996 -15.326 1.00 88.00 91 LYS A C 1
ATOM 684 O O . LYS A 1 91 ? 26.850 -6.134 -14.666 1.00 88.00 91 LYS A O 1
ATOM 689 N N . LEU A 1 92 ? 25.260 -6.726 -16.141 1.00 90.31 92 LEU A N 1
ATOM 690 C CA . LEU A 1 92 ? 24.731 -5.386 -16.393 1.00 90.31 92 LEU A CA 1
ATOM 691 C C . LEU A 1 92 ? 23.342 -5.170 -15.787 1.00 90.31 92 LEU A C 1
ATOM 693 O O . LEU A 1 92 ? 22.796 -4.080 -15.950 1.00 90.31 92 LEU A O 1
ATOM 697 N N . LEU A 1 93 ? 22.785 -6.162 -15.078 1.00 92.69 93 LEU A N 1
ATOM 698 C CA . LEU A 1 93 ? 21.480 -6.017 -14.439 1.00 92.69 93 LEU A CA 1
ATOM 699 C C . LEU A 1 93 ? 21.439 -4.761 -13.550 1.00 92.69 93 LEU A C 1
ATOM 701 O O . LEU A 1 93 ? 22.379 -4.529 -12.778 1.00 92.69 93 LEU A O 1
ATOM 705 N N . PRO A 1 94 ? 20.349 -3.972 -13.597 1.00 92.38 94 PRO A N 1
ATOM 706 C CA . PRO A 1 94 ? 20.231 -2.731 -12.831 1.00 92.38 94 PRO A CA 1
ATOM 707 C C . PRO A 1 94 ? 20.433 -2.926 -11.327 1.00 92.38 94 PRO A C 1
ATOM 709 O O . PRO A 1 94 ? 20.992 -2.057 -10.661 1.00 92.38 94 PRO A O 1
ATOM 712 N N . ILE A 1 95 ? 20.058 -4.093 -10.796 1.00 93.06 95 ILE A N 1
ATOM 713 C CA . ILE A 1 95 ? 20.245 -4.436 -9.384 1.00 93.06 95 ILE A CA 1
ATOM 714 C C . ILE A 1 95 ? 21.711 -4.404 -8.932 1.00 93.06 95 ILE A C 1
ATOM 716 O O . ILE A 1 95 ? 22.006 -4.069 -7.788 1.00 93.06 95 ILE A O 1
ATOM 720 N N . ASN A 1 96 ? 22.652 -4.682 -9.836 1.00 91.62 96 ASN A N 1
ATOM 721 C CA . ASN A 1 96 ? 24.085 -4.624 -9.540 1.00 91.62 96 ASN A CA 1
ATOM 722 C C . ASN A 1 96 ? 24.621 -3.183 -9.526 1.00 91.62 96 ASN A C 1
ATOM 724 O O . ASN A 1 96 ? 25.761 -2.936 -9.121 1.00 91.62 96 ASN A O 1
ATOM 728 N N . ARG A 1 97 ? 23.794 -2.231 -9.971 1.00 90.00 97 ARG A N 1
ATOM 729 C CA . ARG A 1 97 ? 24.102 -0.808 -10.103 1.00 90.00 97 ARG A CA 1
ATOM 730 C C . ARG A 1 97 ? 23.360 0.044 -9.080 1.00 90.00 97 ARG A C 1
ATOM 732 O O . ARG A 1 97 ? 23.517 1.252 -9.113 1.00 90.00 97 ARG A O 1
ATOM 739 N N . VAL A 1 98 ? 22.578 -0.525 -8.166 1.00 90.38 98 VAL A N 1
ATOM 740 C CA . VAL A 1 98 ? 21.947 0.247 -7.083 1.00 90.38 98 VAL A CA 1
ATOM 741 C C . VAL A 1 98 ? 22.723 0.101 -5.780 1.00 90.38 98 VAL A C 1
ATOM 743 O O . VAL A 1 98 ? 23.392 -0.904 -5.535 1.00 90.38 98 VAL A O 1
ATOM 746 N N . SER A 1 99 ? 22.651 1.129 -4.938 1.00 82.62 99 SER A N 1
ATOM 747 C CA . SER A 1 99 ? 23.275 1.111 -3.610 1.00 82.62 99 SER A CA 1
ATOM 748 C C . SER A 1 99 ? 22.473 0.295 -2.588 1.00 82.62 99 SER A C 1
ATOM 750 O O . SER A 1 99 ? 23.055 -0.268 -1.663 1.00 82.62 99 SER A O 1
ATOM 752 N N . THR A 1 100 ? 21.151 0.197 -2.761 1.00 85.81 100 THR A N 1
ATOM 753 C CA . THR A 1 100 ? 20.246 -0.554 -1.882 1.00 85.81 100 THR A CA 1
ATOM 754 C C . THR A 1 100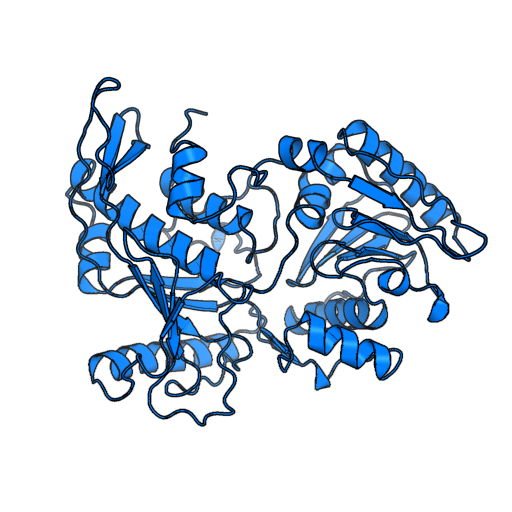 ? 18.960 -0.935 -2.612 1.00 85.81 100 THR A C 1
ATOM 756 O O . THR A 1 100 ? 18.485 -0.189 -3.454 1.00 85.81 100 THR A O 1
ATOM 759 N N . LEU A 1 101 ? 18.343 -2.064 -2.265 1.00 84.94 101 LEU A N 1
ATOM 760 C CA . LEU A 1 101 ? 17.016 -2.442 -2.780 1.00 84.94 101 LEU A CA 1
ATOM 761 C C . LEU A 1 101 ? 15.860 -1.796 -2.013 1.00 84.94 101 LEU A C 1
ATOM 763 O O . LEU A 1 101 ? 14.747 -1.704 -2.519 1.00 84.94 101 LEU A O 1
ATOM 767 N N . TYR A 1 102 ? 16.122 -1.327 -0.794 1.00 82.56 102 TYR A N 1
ATOM 768 C CA . TYR A 1 102 ? 15.098 -0.759 0.083 1.00 82.56 102 TYR A CA 1
ATOM 769 C C . TYR A 1 102 ? 14.754 0.697 -0.241 1.00 82.56 102 TYR A C 1
ATOM 771 O O . TYR A 1 102 ? 13.824 1.240 0.344 1.00 82.56 102 TYR A O 1
ATOM 779 N N . ASN A 1 103 ? 15.546 1.348 -1.097 1.00 85.12 103 ASN A N 1
ATOM 780 C CA . ASN A 1 103 ? 15.345 2.745 -1.480 1.00 85.12 103 ASN A CA 1
ATOM 781 C C . ASN A 1 103 ? 15.751 3.028 -2.939 1.00 85.12 103 ASN A C 1
ATOM 783 O O . ASN A 1 103 ? 15.941 4.177 -3.316 1.00 85.12 103 ASN A O 1
ATOM 787 N N . ASN A 1 104 ? 15.940 2.000 -3.768 1.00 92.06 104 ASN A N 1
ATOM 788 C CA . ASN A 1 104 ? 16.070 2.159 -5.215 1.00 92.06 104 ASN A CA 1
ATOM 789 C C . ASN A 1 104 ? 15.048 1.245 -5.879 1.00 92.06 104 ASN A C 1
ATOM 791 O O . ASN A 1 104 ? 15.293 0.051 -6.066 1.00 92.06 104 ASN A O 1
ATOM 795 N N . LEU A 1 105 ? 13.896 1.807 -6.233 1.00 93.44 105 LEU A N 1
ATOM 796 C CA . LEU A 1 105 ? 12.916 1.080 -7.021 1.00 93.44 105 LEU A CA 1
ATOM 797 C C . LEU A 1 105 ? 13.456 0.894 -8.444 1.00 93.44 105 LEU A C 1
ATOM 799 O O . LEU A 1 105 ? 13.992 1.822 -9.043 1.00 93.44 105 LEU A O 1
ATOM 803 N N . ILE A 1 106 ? 13.310 -0.311 -8.988 1.00 95.50 106 ILE A N 1
ATOM 804 C CA . ILE A 1 106 ? 13.772 -0.660 -10.338 1.00 95.50 106 ILE A CA 1
ATOM 805 C C . ILE A 1 106 ? 12.549 -1.044 -11.167 1.00 95.50 106 ILE A C 1
ATOM 807 O O . ILE A 1 106 ? 11.771 -1.899 -10.740 1.00 95.50 106 ILE A O 1
ATOM 811 N N . VAL A 1 107 ? 12.388 -0.425 -12.332 1.00 97.38 107 VAL A N 1
ATOM 812 C CA . VAL A 1 107 ? 11.303 -0.670 -13.286 1.00 97.38 107 VAL A CA 1
ATOM 813 C C . VAL A 1 107 ? 11.899 -1.285 -14.547 1.00 97.38 107 VAL A C 1
ATOM 815 O O . VAL A 1 107 ? 12.674 -0.621 -15.228 1.00 97.38 107 VAL A O 1
ATOM 818 N N . GLY A 1 108 ? 11.556 -2.529 -14.871 1.00 97.81 108 GLY A N 1
ATOM 819 C CA . GLY A 1 108 ? 11.909 -3.128 -16.162 1.00 97.81 108 GLY A CA 1
ATOM 820 C C . GLY A 1 108 ? 10.911 -2.709 -17.243 1.00 97.81 108 GLY A C 1
ATOM 821 O O . GLY A 1 108 ? 9.716 -2.670 -16.962 1.00 97.81 108 GLY A O 1
ATOM 822 N N . VAL A 1 109 ? 11.372 -2.390 -18.455 1.00 98.38 109 VAL A N 1
ATOM 823 C CA . VAL A 1 109 ? 10.503 -2.020 -19.592 1.00 98.38 109 VAL A CA 1
ATOM 824 C C . VAL A 1 109 ? 10.800 -2.932 -20.779 1.00 98.38 109 VAL A C 1
ATOM 826 O O . VAL A 1 109 ? 11.928 -2.938 -21.263 1.00 98.38 109 VAL A O 1
ATOM 829 N N . TYR A 1 110 ? 9.815 -3.687 -21.261 1.00 97.88 110 TYR A N 1
ATOM 830 C CA . TYR A 1 110 ? 10.014 -4.756 -22.243 1.00 97.88 110 TYR A CA 1
ATOM 831 C C . TYR A 1 110 ? 9.142 -4.578 -23.480 1.00 97.88 110 TYR A C 1
ATOM 833 O O . TYR A 1 110 ? 7.989 -4.158 -23.389 1.00 97.88 110 TYR A O 1
ATOM 841 N N . ASP A 1 111 ? 9.714 -4.927 -24.631 1.00 97.25 111 ASP A N 1
ATOM 842 C CA . ASP A 1 111 ? 9.059 -4.885 -25.938 1.00 97.25 111 ASP A CA 1
ATOM 843 C C . ASP A 1 111 ? 8.334 -6.197 -26.255 1.00 97.25 111 ASP A C 1
ATOM 845 O O . ASP A 1 111 ? 8.687 -6.936 -27.173 1.00 97.25 111 ASP A O 1
ATOM 849 N N . GLU A 1 112 ? 7.376 -6.552 -25.413 1.00 96.38 112 GLU A N 1
ATOM 850 C CA . GLU A 1 112 ? 6.616 -7.791 -25.528 1.00 96.38 112 GLU A CA 1
ATOM 851 C C . GLU A 1 112 ? 5.270 -7.630 -24.811 1.00 96.38 112 GLU A C 1
ATOM 853 O O . GLU A 1 112 ? 5.133 -6.741 -23.963 1.00 96.38 112 GLU A O 1
ATOM 858 N N . PRO A 1 113 ? 4.254 -8.455 -25.120 1.00 96.00 113 PRO A N 1
ATOM 859 C CA . PRO A 1 113 ? 3.018 -8.460 -24.346 1.00 96.00 113 PRO A CA 1
ATOM 860 C C . PRO A 1 113 ? 3.267 -8.883 -22.886 1.00 96.00 113 PRO A C 1
ATOM 862 O O . PRO A 1 113 ? 4.183 -9.668 -22.616 1.00 96.00 113 PRO A O 1
ATOM 865 N N . PRO A 1 114 ? 2.439 -8.417 -21.929 1.00 95.50 114 PRO A N 1
ATOM 866 C CA . PRO A 1 114 ? 2.542 -8.856 -20.542 1.00 95.50 114 PRO A CA 1
ATOM 867 C C . PRO A 1 114 ? 2.322 -10.374 -20.425 1.00 95.50 114 PRO A C 1
ATOM 869 O O . PRO A 1 114 ? 1.607 -10.961 -21.240 1.00 95.50 114 PRO A O 1
ATOM 872 N N . PRO A 1 115 ? 2.864 -11.035 -19.383 1.00 93.38 115 PRO A N 1
ATOM 873 C CA . PRO A 1 115 ? 2.737 -12.475 -19.157 1.00 93.38 115 PRO A CA 1
ATOM 874 C C . PRO A 1 115 ? 1.354 -12.835 -18.583 1.00 93.38 115 PRO A C 1
ATOM 876 O O . PRO A 1 115 ? 1.233 -13.695 -17.713 1.00 93.38 115 PRO A O 1
ATOM 879 N N . VAL A 1 116 ? 0.316 -12.147 -19.058 1.00 90.31 116 VAL A N 1
ATOM 880 C CA . VAL A 1 116 ? -1.074 -12.264 -18.633 1.00 90.31 116 VAL A CA 1
ATOM 881 C C . VAL A 1 116 ? -1.906 -12.601 -19.865 1.00 90.31 116 VAL A C 1
ATOM 883 O O . VAL A 1 116 ? -1.742 -11.984 -20.916 1.00 90.31 116 VAL A O 1
ATOM 886 N N . ARG A 1 117 ? -2.763 -13.614 -19.759 1.00 88.44 117 ARG A N 1
ATOM 887 C CA . ARG A 1 117 ? -3.550 -14.165 -20.868 1.00 88.44 117 ARG A CA 1
ATOM 888 C C . ARG A 1 117 ? -5.008 -14.317 -20.470 1.00 88.44 117 ARG A C 1
ATOM 890 O O . ARG A 1 117 ? -5.322 -14.552 -19.302 1.00 88.44 117 ARG A O 1
ATOM 897 N N . ASP A 1 118 ? -5.880 -14.269 -21.468 1.00 84.69 118 ASP A N 1
ATOM 898 C CA . ASP A 1 118 ? -7.296 -14.563 -21.281 1.00 84.69 118 ASP A CA 1
ATOM 899 C C . ASP A 1 118 ? -7.491 -15.975 -20.712 1.00 84.69 118 ASP A C 1
ATOM 901 O O . ASP A 1 118 ? -6.835 -16.935 -21.120 1.00 84.69 118 ASP A O 1
ATOM 905 N N . GLY A 1 119 ? -8.400 -16.092 -19.744 1.00 84.44 119 GLY A N 1
ATOM 906 C CA . GLY A 1 119 ? -8.726 -17.358 -19.085 1.00 84.44 119 GLY A CA 1
ATOM 907 C C . GLY A 1 119 ? -7.814 -17.750 -17.919 1.00 84.44 119 GLY A C 1
ATOM 908 O O . GLY A 1 119 ? -8.129 -18.727 -17.243 1.00 84.44 119 GLY A O 1
ATOM 909 N N . GLN A 1 120 ? -6.740 -17.002 -17.633 1.00 89.00 120 GLN A N 1
ATOM 910 C CA . GLN A 1 120 ? -5.961 -17.218 -16.411 1.00 89.00 120 GLN A CA 1
ATOM 911 C C . GLN A 1 120 ? -6.774 -16.879 -15.161 1.00 89.00 120 GLN A C 1
ATOM 913 O O . GLN A 1 120 ? -7.513 -15.893 -15.101 1.00 89.00 120 GLN A O 1
ATOM 918 N N . THR A 1 121 ? -6.580 -17.675 -14.116 1.00 87.88 121 THR A N 1
ATOM 919 C CA . THR A 1 121 ? -7.007 -17.309 -12.768 1.00 87.88 121 THR A CA 1
ATOM 920 C C . THR A 1 121 ? -6.174 -16.127 -12.248 1.00 87.88 121 THR A C 1
ATOM 922 O O . THR A 1 121 ? -5.019 -15.955 -12.651 1.00 87.88 121 THR A O 1
ATOM 925 N N . PRO A 1 122 ? -6.693 -15.328 -11.295 1.00 86.69 122 PRO A N 1
ATOM 926 C CA . PRO A 1 122 ? -5.914 -14.261 -10.664 1.00 86.69 122 PRO A CA 1
ATOM 927 C C . PRO A 1 122 ? -4.575 -14.738 -10.080 1.00 86.69 122 PRO A C 1
ATOM 929 O O . PRO A 1 122 ? -3.582 -14.021 -10.150 1.00 86.69 122 PRO A O 1
ATOM 932 N N . GLN A 1 123 ? -4.534 -15.960 -9.534 1.00 86.88 123 GLN A N 1
ATOM 933 C CA . GLN A 1 123 ? -3.316 -16.550 -8.977 1.00 86.88 123 GLN A CA 1
ATOM 934 C C . GLN A 1 123 ? -2.280 -16.874 -10.066 1.00 86.88 123 GLN A C 1
ATOM 936 O O . GLN A 1 123 ? -1.112 -16.552 -9.887 1.00 86.88 123 GLN A O 1
ATOM 941 N N . GLU A 1 124 ? -2.692 -17.442 -11.203 1.00 89.62 124 GLU A N 1
ATOM 942 C CA . GLU A 1 124 ? -1.776 -17.731 -12.319 1.00 89.62 124 GLU A CA 1
ATOM 943 C C . GLU A 1 124 ? -1.193 -16.454 -12.930 1.00 89.62 124 GLU A C 1
ATOM 945 O O . GLU A 1 124 ? 0.004 -16.396 -13.209 1.00 89.62 124 GLU A O 1
ATOM 950 N N . ALA A 1 125 ? -2.020 -15.418 -13.107 1.00 90.19 125 ALA A N 1
ATOM 951 C CA . ALA A 1 125 ? -1.561 -14.123 -13.605 1.00 90.19 125 ALA A CA 1
ATOM 952 C C . ALA A 1 125 ? -0.535 -13.489 -12.650 1.00 90.19 125 ALA A C 1
ATOM 954 O O . ALA A 1 125 ? 0.509 -12.996 -13.081 1.00 90.19 125 ALA A O 1
ATOM 955 N N . LEU A 1 126 ? -0.803 -13.545 -11.342 1.00 89.31 126 LEU A N 1
ATOM 956 C CA . LEU A 1 126 ? 0.124 -13.077 -10.320 1.00 89.31 126 LEU A CA 1
ATOM 957 C C . LEU A 1 126 ? 1.440 -13.857 -10.340 1.00 89.31 126 LEU A C 1
ATOM 959 O O . LEU A 1 126 ? 2.499 -13.237 -10.381 1.00 89.31 126 LEU A O 1
ATOM 963 N N . ASP A 1 127 ? 1.393 -15.189 -10.327 1.00 90.31 127 ASP A N 1
ATOM 964 C CA . ASP A 1 127 ? 2.598 -16.022 -10.301 1.00 90.31 127 ASP A CA 1
ATOM 965 C C . ASP A 1 127 ? 3.471 -15.786 -11.542 1.00 90.31 127 ASP A C 1
ATOM 967 O O . ASP A 1 127 ? 4.694 -15.714 -11.423 1.00 90.31 127 ASP A O 1
ATOM 971 N N . ALA A 1 128 ? 2.862 -15.561 -12.711 1.00 92.00 128 ALA A N 1
ATOM 972 C CA . ALA A 1 128 ? 3.579 -15.205 -13.933 1.00 92.00 128 ALA A CA 1
ATOM 973 C C . ALA A 1 128 ? 4.283 -13.836 -13.826 1.00 92.00 128 ALA A C 1
ATOM 975 O O . ALA A 1 128 ? 5.464 -13.709 -14.169 1.00 92.00 128 ALA A O 1
ATOM 976 N N . VAL A 1 129 ? 3.594 -12.819 -13.295 1.00 93.00 129 VAL A N 1
ATOM 977 C CA . VAL A 1 129 ? 4.168 -11.483 -13.049 1.00 93.00 129 VAL A CA 1
ATOM 978 C C . VAL A 1 129 ? 5.309 -11.554 -12.030 1.00 93.00 129 VAL A C 1
ATOM 980 O O . VAL A 1 129 ? 6.384 -11.002 -12.268 1.00 93.00 129 VAL A O 1
ATOM 983 N N . ILE A 1 130 ? 5.114 -12.261 -10.913 1.00 91.62 130 ILE A N 1
ATOM 984 C CA . ILE A 1 130 ? 6.144 -12.443 -9.884 1.00 91.62 130 ILE A CA 1
ATOM 985 C C . ILE A 1 130 ? 7.346 -13.215 -10.419 1.00 91.62 130 ILE A C 1
ATOM 987 O O . ILE A 1 130 ? 8.482 -12.832 -10.135 1.00 91.62 130 ILE A O 1
ATOM 991 N N . GLY A 1 131 ? 7.114 -14.266 -11.205 1.00 93.31 131 GLY A N 1
ATOM 992 C CA . GLY A 1 131 ? 8.172 -15.020 -11.868 1.00 93.31 131 GLY A CA 1
ATOM 993 C C . GLY A 1 131 ? 9.055 -14.107 -12.709 1.00 93.31 131 GLY A C 1
ATOM 994 O O . GLY A 1 131 ? 10.279 -14.130 -12.568 1.00 93.31 131 GLY A O 1
ATOM 995 N N . ARG A 1 132 ? 8.452 -13.215 -13.506 1.00 95.12 132 ARG A N 1
ATOM 996 C CA . ARG A 1 132 ? 9.238 -12.272 -14.307 1.00 95.12 132 ARG A CA 1
ATOM 997 C C . ARG A 1 132 ? 9.953 -11.215 -13.463 1.00 95.12 132 ARG A C 1
ATOM 999 O O . ARG A 1 132 ? 11.112 -10.923 -13.744 1.00 95.12 132 ARG A O 1
ATOM 1006 N N . LEU A 1 133 ? 9.321 -10.682 -12.416 1.00 94.25 133 LEU A N 1
ATOM 1007 C CA . LEU A 1 133 ? 9.962 -9.744 -11.481 1.00 94.25 133 LEU A CA 1
ATOM 1008 C C . LEU A 1 133 ? 11.211 -10.356 -10.831 1.00 94.25 133 LEU A C 1
ATOM 1010 O O . LEU A 1 133 ? 12.261 -9.714 -10.779 1.00 94.25 133 LEU A O 1
ATOM 1014 N N . ALA A 1 134 ? 11.109 -11.610 -10.379 1.00 93.56 134 ALA A N 1
ATOM 1015 C CA . ALA A 1 134 ? 12.211 -12.350 -9.772 1.00 93.56 134 ALA A CA 1
ATOM 1016 C C . ALA A 1 134 ? 13.325 -12.671 -10.777 1.00 93.56 134 ALA A C 1
ATOM 1018 O O . ALA A 1 134 ? 14.499 -12.533 -10.442 1.00 93.56 134 ALA A O 1
ATOM 1019 N N . TRP A 1 135 ? 12.978 -13.051 -12.009 1.00 95.06 135 TRP A N 1
ATOM 1020 C CA . TRP A 1 135 ? 13.961 -13.303 -13.062 1.00 95.06 135 TRP A CA 1
ATOM 1021 C C . TRP A 1 135 ? 14.736 -12.039 -13.448 1.00 95.06 135 TRP A C 1
ATOM 1023 O O . TRP A 1 135 ? 15.957 -12.070 -13.603 1.00 95.06 135 TRP A O 1
ATOM 1033 N N . GLU A 1 136 ? 14.040 -10.913 -13.593 1.00 95.00 136 GLU A N 1
ATOM 1034 C CA . GLU A 1 136 ? 14.637 -9.649 -14.038 1.00 95.00 136 GLU A CA 1
ATOM 1035 C C . GLU A 1 136 ? 15.251 -8.827 -12.908 1.00 95.00 136 GLU A C 1
ATOM 1037 O O . GLU A 1 136 ? 15.960 -7.853 -13.162 1.00 95.00 136 GLU A O 1
ATOM 1042 N N . MET A 1 137 ? 15.023 -9.237 -11.658 1.00 94.56 137 MET A N 1
ATOM 1043 C CA . MET A 1 137 ? 15.498 -8.544 -10.464 1.00 94.56 137 MET A CA 1
ATOM 1044 C C . MET A 1 137 ? 15.012 -7.085 -10.408 1.00 94.56 137 MET A C 1
ATOM 1046 O O . MET A 1 137 ? 15.769 -6.169 -10.072 1.00 94.56 137 MET A O 1
ATOM 1050 N N . VAL A 1 138 ? 13.734 -6.877 -10.743 1.00 94.38 138 VAL A N 1
ATOM 1051 C CA . VAL A 1 138 ? 13.057 -5.569 -10.748 1.00 94.38 138 VAL A CA 1
ATOM 1052 C C . VAL A 1 138 ? 11.814 -5.583 -9.850 1.00 94.38 138 VAL A C 1
ATOM 1054 O O . VAL A 1 138 ? 11.364 -6.635 -9.406 1.00 94.38 138 VAL A O 1
ATOM 1057 N N . HIS A 1 139 ? 11.265 -4.404 -9.551 1.00 93.00 139 HIS A N 1
ATOM 1058 C CA . HIS A 1 139 ? 10.130 -4.224 -8.633 1.00 93.00 139 HIS A CA 1
ATOM 1059 C C . HIS A 1 139 ? 8.807 -3.937 -9.357 1.00 93.00 139 HIS A C 1
ATOM 1061 O O . HIS A 1 139 ? 7.732 -4.222 -8.828 1.00 93.00 139 HIS A O 1
ATOM 1067 N N . LEU A 1 140 ? 8.890 -3.358 -10.556 1.00 95.31 140 LEU A N 1
ATOM 1068 C CA . LEU A 1 140 ? 7.768 -3.098 -11.454 1.00 95.31 140 LEU A CA 1
ATOM 1069 C C . LEU A 1 140 ? 8.158 -3.519 -12.869 1.00 95.31 140 LEU A C 1
ATOM 1071 O O . LEU A 1 140 ? 9.317 -3.379 -13.264 1.00 95.31 140 LEU A O 1
ATOM 1075 N N . LEU A 1 141 ? 7.182 -4.000 -13.630 1.00 97.69 141 LEU A N 1
ATOM 1076 C CA . LEU A 1 141 ? 7.338 -4.338 -15.040 1.00 97.69 141 LEU A CA 1
ATOM 1077 C C . LEU A 1 141 ? 6.442 -3.426 -15.866 1.00 97.69 141 LEU A C 1
ATOM 1079 O O . LEU A 1 141 ? 5.289 -3.195 -15.505 1.00 97.69 141 LEU A O 1
ATOM 1083 N N . ILE A 1 142 ? 6.965 -2.941 -16.981 1.00 98.31 142 ILE A N 1
ATOM 1084 C CA . ILE A 1 142 ? 6.210 -2.265 -18.024 1.00 98.31 142 ILE A CA 1
ATOM 1085 C C . ILE A 1 142 ? 6.377 -3.071 -19.305 1.00 98.31 142 ILE A C 1
ATOM 1087 O O . ILE A 1 142 ? 7.495 -3.360 -19.719 1.00 98.31 142 ILE A O 1
ATOM 1091 N N . TYR A 1 143 ? 5.263 -3.418 -19.925 1.00 98.12 143 TYR A N 1
ATOM 1092 C CA . TYR A 1 143 ? 5.206 -4.119 -21.201 1.00 98.12 143 TYR A CA 1
ATOM 1093 C C . TYR A 1 143 ? 4.672 -3.179 -22.259 1.00 98.12 143 TYR A C 1
ATOM 1095 O O . TYR A 1 143 ? 3.681 -2.501 -22.000 1.00 98.12 143 TYR A O 1
ATOM 1103 N N . VAL A 1 144 ? 5.320 -3.122 -23.416 1.00 98.19 144 VAL A N 1
ATOM 1104 C CA . VAL A 1 144 ? 4.985 -2.201 -24.502 1.00 98.19 144 VAL A CA 1
ATOM 1105 C C . VAL A 1 144 ? 4.660 -3.006 -25.754 1.00 98.19 144 VAL A C 1
ATOM 1107 O O . VAL A 1 144 ? 5.383 -3.923 -26.133 1.00 98.19 144 VAL A O 1
ATOM 1110 N N . THR A 1 145 ? 3.555 -2.648 -26.393 1.00 97.19 145 THR A N 1
ATOM 1111 C CA . THR A 1 145 ? 3.075 -3.209 -27.660 1.00 97.19 145 THR A CA 1
ATOM 1112 C C . THR A 1 145 ? 2.805 -2.066 -28.637 1.00 97.19 145 THR A C 1
ATOM 1114 O O . THR A 1 145 ? 2.927 -0.897 -28.272 1.00 97.19 145 THR A O 1
ATOM 1117 N N . ASP A 1 146 ? 2.405 -2.379 -29.868 1.00 96.44 146 ASP A N 1
ATOM 1118 C CA . ASP A 1 146 ? 2.079 -1.355 -30.871 1.00 96.44 146 ASP A CA 1
ATOM 1119 C C . ASP A 1 146 ? 0.824 -0.529 -30.526 1.00 96.44 146 ASP A C 1
ATOM 1121 O O . ASP A 1 146 ? 0.612 0.533 -31.104 1.00 96.44 146 ASP A O 1
ATOM 1125 N N . GLU A 1 147 ? 0.000 -0.988 -29.579 1.00 96.75 147 GLU A N 1
ATOM 1126 C CA . GLU A 1 147 ? -1.285 -0.356 -29.240 1.00 96.75 147 GLU A CA 1
ATOM 1127 C C . GLU A 1 147 ? -1.409 0.035 -27.766 1.00 96.75 147 GLU A C 1
ATOM 1129 O O . GLU A 1 147 ? -2.206 0.905 -27.412 1.00 96.75 147 GLU A O 1
ATOM 1134 N N . THR A 1 148 ? -0.656 -0.630 -26.891 1.00 97.25 148 THR A N 1
ATOM 1135 C CA . THR A 1 148 ? -0.820 -0.517 -25.441 1.00 97.25 148 THR A CA 1
ATOM 1136 C C . THR A 1 148 ? 0.510 -0.537 -24.711 1.00 97.25 148 THR A C 1
ATOM 1138 O O . THR A 1 148 ? 1.476 -1.156 -25.170 1.00 97.25 148 THR A O 1
ATOM 1141 N N . TRP A 1 149 ? 0.521 0.033 -23.509 1.00 97.81 149 TRP A N 1
ATOM 1142 C CA . TRP A 1 149 ? 1.510 -0.306 -22.493 1.00 97.81 149 TRP A CA 1
ATOM 1143 C C . TRP A 1 149 ? 0.830 -0.752 -21.199 1.00 97.81 149 TRP A C 1
ATOM 1145 O O . TRP A 1 149 ? -0.247 -0.279 -20.841 1.00 97.81 149 TRP A O 1
ATOM 1155 N N . THR A 1 150 ? 1.440 -1.709 -20.504 1.00 97.19 150 THR A N 1
ATOM 1156 C CA . THR A 1 150 ? 0.868 -2.341 -19.310 1.00 97.19 150 THR A CA 1
ATOM 1157 C C . THR A 1 150 ? 1.861 -2.333 -18.160 1.00 97.19 150 THR A C 1
ATOM 1159 O O . THR A 1 150 ? 2.969 -2.843 -18.296 1.00 97.19 150 THR A O 1
ATOM 1162 N N . VAL A 1 151 ? 1.448 -1.804 -17.009 1.00 96.00 151 VAL A N 1
ATOM 1163 C CA . VAL A 1 151 ? 2.215 -1.823 -15.757 1.00 96.00 151 VAL A CA 1
ATOM 1164 C C . VAL A 1 151 ? 1.788 -3.019 -14.917 1.00 96.00 151 VAL A C 1
ATOM 1166 O O . VAL A 1 151 ? 0.604 -3.160 -14.618 1.00 96.00 151 VAL A O 1
ATOM 1169 N N . CYS A 1 152 ? 2.747 -3.839 -14.492 1.00 94.31 152 CYS A N 1
ATOM 1170 C CA . CYS A 1 152 ? 2.540 -4.957 -13.574 1.00 94.31 152 CYS A CA 1
ATOM 1171 C C . CYS A 1 152 ? 3.371 -4.759 -12.297 1.00 94.31 152 CYS A C 1
ATOM 1173 O O . CYS A 1 152 ? 4.554 -4.408 -12.363 1.00 94.31 152 CYS A O 1
ATOM 1175 N N . SER A 1 153 ? 2.773 -5.002 -11.130 1.00 89.00 153 SER A N 1
ATOM 1176 C CA . SER A 1 153 ? 3.413 -4.799 -9.823 1.00 89.00 153 SER A CA 1
ATOM 1177 C C . SER A 1 153 ? 3.456 -6.054 -8.951 1.00 89.00 153 SER A C 1
ATOM 1179 O O . SER A 1 153 ? 2.651 -6.973 -9.095 1.00 89.00 153 SER A O 1
ATOM 1181 N N . MET A 1 154 ? 4.370 -6.057 -7.972 1.00 81.44 154 MET A N 1
ATOM 1182 C CA . MET A 1 154 ? 4.557 -7.158 -7.013 1.00 81.44 154 MET A CA 1
ATOM 1183 C C . MET A 1 154 ? 3.312 -7.525 -6.193 1.00 81.44 154 MET A C 1
ATOM 1185 O O . MET A 1 154 ? 3.270 -8.612 -5.632 1.00 81.44 154 MET A O 1
ATOM 1189 N N . ASN A 1 155 ? 2.312 -6.647 -6.081 1.00 75.50 155 ASN A N 1
ATOM 1190 C CA . ASN A 1 155 ? 1.056 -6.924 -5.373 1.00 75.50 155 ASN A CA 1
ATOM 1191 C C . ASN A 1 155 ? -0.065 -7.460 -6.288 1.00 75.50 155 ASN A C 1
ATOM 1193 O O . ASN A 1 155 ? -1.202 -7.571 -5.840 1.00 75.50 155 ASN A O 1
ATOM 1197 N N . GLY A 1 156 ? 0.237 -7.790 -7.549 1.00 78.38 156 GLY A N 1
ATOM 1198 C CA . GLY A 1 156 ? -0.745 -8.283 -8.523 1.00 78.38 156 GLY A CA 1
ATOM 1199 C C . GLY A 1 156 ? -1.557 -7.183 -9.207 1.00 78.38 156 GLY A C 1
ATOM 1200 O O . GLY A 1 156 ? -2.546 -7.472 -9.874 1.00 78.38 156 GLY A O 1
ATOM 1201 N N . GLY A 1 157 ? -1.164 -5.916 -9.045 1.00 84.62 157 GLY A N 1
ATOM 1202 C CA . GLY A 1 157 ? -1.760 -4.812 -9.787 1.00 84.62 157 GLY A CA 1
ATOM 1203 C C . GLY A 1 157 ? -1.335 -4.863 -11.251 1.00 84.62 157 GLY A C 1
ATOM 1204 O O . GLY A 1 157 ? -0.141 -4.838 -11.545 1.00 84.62 157 GLY A O 1
ATOM 1205 N N . ILE A 1 158 ? -2.312 -4.913 -12.156 1.00 90.38 158 ILE A N 1
ATOM 1206 C CA . ILE A 1 158 ? -2.109 -4.841 -13.605 1.00 90.38 158 ILE A CA 1
ATOM 1207 C C . ILE A 1 158 ? -2.921 -3.654 -14.120 1.00 90.38 158 ILE A C 1
ATOM 1209 O O . ILE A 1 158 ? -4.114 -3.539 -13.840 1.00 90.38 158 ILE A O 1
ATOM 1213 N N . THR A 1 159 ? -2.275 -2.732 -14.827 1.00 92.19 159 THR A N 1
ATOM 1214 C CA . THR A 1 159 ? -2.926 -1.544 -15.391 1.00 92.19 159 THR A CA 1
ATOM 1215 C C . THR A 1 159 ? -2.497 -1.374 -16.835 1.00 92.19 159 THR A C 1
ATOM 1217 O O . THR A 1 159 ? -1.312 -1.186 -17.096 1.00 92.19 159 THR A O 1
ATOM 1220 N N . THR A 1 160 ? -3.457 -1.438 -17.756 1.00 95.12 160 THR A N 1
ATOM 1221 C CA . THR A 1 160 ? -3.223 -1.324 -19.199 1.00 95.12 160 THR A CA 1
ATOM 1222 C C . THR A 1 160 ? -3.742 0.008 -19.715 1.00 95.12 160 THR A C 1
ATOM 1224 O O . THR A 1 160 ? -4.900 0.362 -19.494 1.00 95.12 160 THR A O 1
ATOM 1227 N N . PHE A 1 161 ? -2.888 0.711 -20.445 1.00 96.88 161 PHE A N 1
ATOM 1228 C CA . PHE A 1 161 ? -3.185 1.963 -21.123 1.00 96.88 161 PHE A CA 1
ATOM 1229 C C . PHE A 1 161 ? -3.333 1.686 -22.612 1.00 96.88 161 PHE A C 1
ATOM 1231 O O . PHE A 1 161 ? -2.489 1.019 -23.209 1.00 96.88 161 PHE A O 1
ATOM 1238 N N . ARG A 1 162 ? -4.420 2.177 -23.214 1.00 96.06 162 ARG A N 1
ATOM 1239 C CA . ARG A 1 162 ? -4.753 1.947 -24.632 1.00 96.06 162 ARG A CA 1
ATOM 1240 C C . ARG A 1 162 ? -4.102 2.977 -25.549 1.00 96.06 162 ARG A C 1
ATOM 1242 O O . ARG A 1 162 ? -4.760 3.580 -26.392 1.00 96.06 162 ARG A O 1
ATOM 1249 N N . THR A 1 163 ? -2.820 3.202 -25.317 1.00 94.38 163 THR A N 1
ATOM 1250 C CA . THR A 1 163 ? -1.949 4.039 -26.130 1.00 94.38 163 THR A CA 1
ATOM 1251 C C . THR A 1 163 ? -0.593 3.343 -26.245 1.00 94.38 163 THR A C 1
ATOM 1253 O O . THR A 1 163 ? -0.193 2.630 -25.324 1.00 94.38 163 THR A O 1
ATOM 1256 N N . PRO A 1 164 ? 0.151 3.526 -27.345 1.00 91.62 164 PRO A N 1
ATOM 1257 C CA . PRO A 1 164 ? 1.491 2.953 -27.476 1.00 91.62 164 PRO A CA 1
ATOM 1258 C C . PRO A 1 164 ? 2.559 3.730 -26.698 1.00 91.62 164 PRO A C 1
ATOM 1260 O O . PRO A 1 164 ? 3.642 3.207 -26.442 1.00 91.62 164 PRO A O 1
ATOM 1263 N N . LEU A 1 165 ? 2.280 4.987 -26.335 1.00 97.56 165 LEU A N 1
ATOM 1264 C CA . LEU A 1 165 ? 3.220 5.889 -25.674 1.00 97.56 165 LEU A CA 1
ATOM 1265 C C . LEU A 1 165 ? 2.603 6.477 -24.397 1.00 97.56 165 LEU A C 1
ATOM 1267 O O . LEU A 1 165 ? 1.400 6.742 -24.364 1.00 97.56 165 LEU A O 1
ATOM 1271 N N . PRO A 1 166 ? 3.413 6.697 -23.349 1.00 97.31 166 PRO A N 1
ATOM 1272 C CA . PRO A 1 166 ? 2.937 7.228 -22.084 1.00 97.31 166 PRO A CA 1
ATOM 1273 C C . PRO A 1 166 ? 2.649 8.728 -22.190 1.00 97.31 166 PRO A C 1
ATOM 1275 O O . PRO A 1 166 ? 3.482 9.502 -22.663 1.00 97.31 166 PRO A O 1
ATOM 1278 N N . GLU A 1 167 ? 1.493 9.142 -21.680 1.00 97.31 167 GLU A N 1
ATOM 1279 C CA . GLU A 1 167 ? 1.134 10.550 -21.519 1.00 97.31 167 GLU A CA 1
ATOM 1280 C C . GLU A 1 167 ? 1.451 11.038 -20.099 1.00 97.31 167 GLU A C 1
ATOM 1282 O O . GLU A 1 167 ? 1.425 10.269 -19.135 1.00 97.31 167 GLU A O 1
ATOM 1287 N N . ALA A 1 168 ? 1.712 12.340 -19.940 1.00 97.62 168 ALA A N 1
ATOM 1288 C CA . ALA A 1 168 ? 2.036 12.930 -18.637 1.00 97.62 168 ALA A CA 1
ATOM 1289 C C . ALA A 1 168 ? 0.948 12.677 -17.584 1.00 97.62 168 ALA A C 1
ATOM 1291 O O . ALA A 1 168 ? 1.256 12.420 -16.422 1.00 97.62 168 ALA A O 1
ATOM 1292 N N . ARG A 1 169 ? -0.326 12.694 -17.991 1.00 96.38 169 ARG A N 1
ATOM 1293 C CA . ARG A 1 169 ? -1.446 12.416 -17.091 1.00 96.38 169 ARG A CA 1
ATOM 1294 C C . ARG A 1 169 ? -1.411 10.982 -16.561 1.00 96.38 169 ARG A C 1
ATOM 1296 O O . ARG A 1 169 ? -1.451 10.793 -15.350 1.00 96.38 169 ARG A O 1
ATOM 1303 N N . ASP A 1 170 ? -1.283 9.996 -17.444 1.00 95.56 170 ASP A N 1
ATOM 1304 C CA . ASP A 1 170 ? -1.224 8.578 -17.068 1.00 95.56 170 ASP A CA 1
ATOM 1305 C C . ASP A 1 170 ? -0.021 8.281 -16.166 1.00 95.56 170 ASP A C 1
ATOM 1307 O O . ASP A 1 170 ? -0.111 7.540 -15.180 1.00 95.56 170 ASP A O 1
ATOM 1311 N N . VAL A 1 171 ? 1.118 8.906 -16.477 1.00 97.56 171 VAL A N 1
ATOM 1312 C CA . VAL A 1 171 ? 2.334 8.803 -15.670 1.00 97.56 171 VAL A CA 1
ATOM 1313 C C . VAL A 1 171 ? 2.120 9.407 -14.284 1.00 97.56 171 VAL A C 1
ATOM 1315 O O . VAL A 1 171 ? 2.462 8.758 -13.294 1.00 97.56 171 VAL A O 1
ATOM 1318 N N . LEU A 1 172 ? 1.526 10.599 -14.190 1.00 97.19 172 LEU A N 1
ATOM 1319 C CA . LEU A 1 172 ? 1.253 11.274 -12.922 1.00 97.19 172 LEU A CA 1
ATOM 1320 C C . LEU A 1 172 ? 0.243 10.514 -12.061 1.00 97.19 172 LEU A C 1
ATOM 1322 O O . LEU A 1 172 ? 0.486 10.305 -10.877 1.00 97.19 172 LEU A O 1
ATOM 1326 N N . GLU A 1 173 ? -0.882 10.109 -12.644 1.00 93.94 173 GLU A N 1
ATOM 1327 C CA . GLU A 1 173 ? -2.009 9.539 -11.904 1.00 93.94 173 GLU A CA 1
ATOM 1328 C C . GLU A 1 173 ? -1.790 8.063 -11.543 1.00 93.94 173 GLU A C 1
ATOM 1330 O O . GLU A 1 173 ? -2.336 7.601 -10.543 1.00 93.94 173 GLU A O 1
ATOM 1335 N N . SER A 1 174 ? -0.975 7.318 -12.301 1.00 92.62 174 SER A N 1
ATOM 1336 C CA . SER A 1 174 ? -0.825 5.869 -12.104 1.00 92.62 174 SER A CA 1
ATOM 1337 C C . SER A 1 174 ? 0.604 5.402 -11.845 1.00 92.62 174 SER A C 1
ATOM 1339 O O . SER A 1 174 ? 0.842 4.667 -10.882 1.00 92.62 174 SER A O 1
ATOM 1341 N N . LEU A 1 175 ? 1.575 5.811 -12.666 1.00 95.56 175 LEU A N 1
ATOM 1342 C CA . LEU A 1 175 ? 2.935 5.272 -12.575 1.00 95.56 175 LEU A CA 1
ATOM 1343 C C . LEU A 1 175 ? 3.737 5.891 -11.421 1.00 95.56 175 LEU A C 1
ATOM 1345 O O . LEU A 1 175 ? 4.332 5.157 -10.632 1.00 95.56 175 LEU A O 1
ATOM 1349 N N . ILE A 1 176 ? 3.733 7.220 -11.285 1.00 97.00 176 ILE A N 1
ATOM 1350 C CA . ILE A 1 176 ? 4.452 7.937 -10.220 1.00 97.00 176 ILE A CA 1
ATOM 1351 C C . ILE A 1 176 ? 4.048 7.428 -8.824 1.00 97.00 176 ILE A C 1
ATOM 1353 O O . ILE A 1 176 ? 4.950 7.089 -8.056 1.00 97.00 176 ILE A O 1
ATOM 1357 N N . PRO A 1 177 ? 2.753 7.257 -8.485 1.00 94.81 177 PRO A N 1
ATOM 1358 C CA . PRO A 1 177 ? 2.351 6.691 -7.197 1.00 94.81 177 PRO A CA 1
ATOM 1359 C C . PRO A 1 177 ? 2.950 5.312 -6.908 1.00 94.81 177 PRO A C 1
ATOM 1361 O O . PRO A 1 177 ? 3.351 5.038 -5.776 1.00 94.81 177 PRO A O 1
ATOM 1364 N N . LYS A 1 178 ? 3.077 4.456 -7.930 1.00 92.69 178 LYS A N 1
ATOM 1365 C CA . LYS A 1 178 ? 3.664 3.112 -7.800 1.00 92.69 178 LYS A CA 1
ATOM 1366 C C . LYS A 1 178 ? 5.179 3.144 -7.618 1.00 92.69 178 LYS A C 1
ATOM 1368 O O . LYS A 1 178 ? 5.718 2.286 -6.925 1.00 92.69 178 LYS A O 1
ATOM 1373 N N . ILE A 1 179 ? 5.856 4.112 -8.237 1.00 93.69 179 ILE A N 1
ATOM 1374 C CA . ILE A 1 179 ? 7.310 4.278 -8.131 1.00 93.69 179 ILE A CA 1
ATOM 1375 C C . ILE A 1 179 ? 7.689 4.928 -6.792 1.00 93.69 179 ILE A C 1
ATOM 1377 O O . ILE A 1 179 ? 8.663 4.523 -6.161 1.00 93.69 179 ILE A O 1
ATOM 1381 N N . THR A 1 180 ? 6.925 5.923 -6.344 1.00 92.25 180 THR A N 1
ATOM 1382 C CA . THR A 1 180 ? 7.241 6.692 -5.133 1.00 92.25 180 THR A CA 1
ATOM 1383 C C . THR A 1 180 ? 6.877 5.938 -3.851 1.00 92.25 180 THR A C 1
ATOM 1385 O O . THR A 1 180 ? 7.595 6.035 -2.857 1.00 92.25 180 THR A O 1
ATOM 1388 N N . ALA A 1 181 ? 5.782 5.171 -3.846 1.00 86.94 181 ALA A N 1
ATOM 1389 C CA . ALA A 1 181 ? 5.319 4.428 -2.674 1.00 86.94 181 ALA A CA 1
ATOM 1390 C C . ALA A 1 181 ? 5.800 2.963 -2.710 1.00 86.94 181 ALA A C 1
ATOM 1392 O O . ALA A 1 181 ? 5.019 2.029 -2.921 1.00 86.94 181 ALA A O 1
ATOM 1393 N N . GLN A 1 182 ? 7.107 2.759 -2.517 1.00 82.69 182 GLN A N 1
ATOM 1394 C CA . GLN A 1 182 ? 7.709 1.424 -2.480 1.00 82.69 182 GLN A CA 1
ATOM 1395 C C . GLN A 1 182 ? 7.304 0.662 -1.208 1.00 82.69 182 GLN A C 1
ATOM 1397 O O . GLN A 1 182 ? 7.320 1.202 -0.101 1.00 82.69 182 GLN A O 1
ATOM 1402 N N . VAL A 1 183 ? 6.992 -0.627 -1.361 1.00 77.94 183 VAL A N 1
ATOM 1403 C CA . VAL A 1 183 ? 6.826 -1.538 -0.222 1.00 77.94 183 VAL A CA 1
ATOM 1404 C C . VAL A 1 183 ? 8.192 -1.876 0.355 1.00 77.94 183 VAL A C 1
ATOM 1406 O O . VAL A 1 183 ? 9.066 -2.388 -0.346 1.00 77.94 183 VAL A O 1
ATOM 1409 N N . VAL A 1 184 ? 8.355 -1.622 1.648 1.00 76.12 184 VAL A N 1
ATOM 1410 C CA . VAL A 1 184 ? 9.565 -1.949 2.398 1.00 76.12 184 VAL A CA 1
ATOM 1411 C C . VAL A 1 184 ? 9.152 -2.751 3.634 1.00 76.12 184 VAL A C 1
ATOM 1413 O O . VAL A 1 184 ? 8.183 -2.371 4.295 1.00 76.12 184 VAL A O 1
ATOM 1416 N N . PRO A 1 185 ? 9.842 -3.860 3.957 1.00 72.44 185 PRO A N 1
ATOM 1417 C CA . PRO A 1 185 ? 9.660 -4.537 5.235 1.00 72.44 185 PRO A CA 1
ATOM 1418 C C . PRO A 1 185 ? 9.786 -3.563 6.417 1.00 72.44 185 PRO A C 1
ATOM 1420 O O . PRO A 1 185 ? 10.674 -2.707 6.377 1.00 72.44 185 PRO A O 1
ATOM 1423 N N . PRO A 1 186 ? 8.974 -3.709 7.483 1.00 75.12 186 PRO A N 1
ATOM 1424 C CA . PRO A 1 186 ? 9.258 -3.043 8.751 1.00 75.12 186 PRO A CA 1
ATOM 1425 C C . PRO A 1 186 ? 10.691 -3.357 9.197 1.00 75.12 186 PRO A C 1
ATOM 1427 O O . PRO A 1 186 ? 11.114 -4.514 9.126 1.00 75.12 186 PRO A O 1
ATOM 1430 N N . ARG A 1 187 ? 11.437 -2.336 9.614 1.00 74.81 187 ARG A N 1
ATOM 1431 C CA . ARG A 1 187 ? 12.817 -2.455 10.095 1.00 74.81 187 ARG A CA 1
ATOM 1432 C C . ARG A 1 187 ? 12.843 -2.809 11.577 1.00 74.81 187 ARG A C 1
ATOM 1434 O O . ARG A 1 187 ? 11.886 -2.562 12.314 1.00 74.81 187 ARG A O 1
ATOM 1441 N N . ASP A 1 188 ? 13.976 -3.333 12.031 1.00 69.25 188 ASP A N 1
ATOM 1442 C CA . ASP A 1 188 ? 14.212 -3.539 13.458 1.00 69.25 188 ASP A CA 1
ATOM 1443 C C . ASP A 1 188 ? 14.077 -2.203 14.209 1.00 69.25 188 ASP A C 1
ATOM 1445 O O . ASP A 1 188 ? 14.680 -1.194 13.839 1.00 69.25 188 ASP A O 1
ATOM 1449 N N . GLY A 1 189 ? 13.252 -2.189 15.258 1.00 76.19 189 GLY A N 1
ATOM 1450 C CA . GLY A 1 189 ? 12.955 -0.989 16.047 1.00 76.19 189 GLY A CA 1
ATOM 1451 C C . GLY A 1 189 ? 11.804 -0.113 15.529 1.00 76.19 189 GLY A C 1
ATOM 1452 O O . GLY A 1 189 ? 11.426 0.835 16.234 1.00 76.19 189 GLY A O 1
ATOM 1453 N N . ASP A 1 190 ? 11.219 -0.433 14.364 1.00 79.56 190 ASP A N 1
ATOM 1454 C CA . ASP A 1 190 ? 9.953 0.169 13.913 1.00 79.56 190 ASP A CA 1
ATOM 1455 C C . ASP A 1 190 ? 8.783 -0.307 14.785 1.00 79.56 190 ASP A C 1
ATOM 1457 O O . ASP A 1 190 ? 7.870 0.466 15.075 1.00 79.56 190 ASP A O 1
ATOM 1461 N N . LEU A 1 191 ? 8.841 -1.569 15.229 1.00 85.31 191 LEU A N 1
ATOM 1462 C CA . LEU A 1 191 ? 7.881 -2.179 16.144 1.00 85.31 191 LEU A CA 1
ATOM 1463 C C . LEU A 1 191 ? 8.570 -2.612 17.442 1.00 85.31 191 LEU A C 1
ATOM 1465 O O . LEU A 1 191 ? 9.669 -3.167 17.413 1.00 85.31 191 LEU A O 1
ATOM 1469 N N . GLU A 1 192 ? 7.898 -2.417 18.574 1.00 89.25 192 GLU A N 1
ATOM 1470 C CA . GLU A 1 192 ? 8.265 -3.079 19.830 1.00 89.25 192 GLU A CA 1
ATOM 1471 C C . GLU A 1 192 ? 7.880 -4.567 19.750 1.00 89.25 192 GLU A C 1
ATOM 1473 O O . GLU A 1 192 ? 6.716 -4.899 19.513 1.00 89.25 192 GLU A O 1
ATOM 1478 N N . LEU A 1 193 ? 8.851 -5.463 19.939 1.00 88.75 193 LEU A N 1
ATOM 1479 C CA . LEU A 1 193 ? 8.626 -6.908 19.979 1.00 88.75 193 LEU A CA 1
ATOM 1480 C C . LEU A 1 193 ? 8.338 -7.355 21.419 1.00 88.75 193 LEU A C 1
ATOM 1482 O O . LEU A 1 193 ? 9.131 -7.109 22.325 1.00 88.75 193 LEU A O 1
ATOM 1486 N N . ARG A 1 194 ? 7.199 -8.020 21.619 1.00 92.00 194 ARG A N 1
ATOM 1487 C CA . ARG A 1 194 ? 6.733 -8.572 22.898 1.00 92.00 194 ARG A CA 1
ATOM 1488 C C . ARG A 1 194 ? 6.690 -10.097 22.801 1.00 92.00 194 ARG A C 1
ATOM 1490 O O . ARG A 1 194 ? 5.637 -10.688 22.541 1.00 92.00 194 ARG A O 1
ATOM 1497 N N . ASP A 1 195 ? 7.849 -10.726 22.955 1.00 90.44 195 ASP A N 1
ATOM 1498 C CA . ASP A 1 195 ? 7.996 -12.167 22.749 1.00 90.44 195 ASP A CA 1
ATOM 1499 C C . ASP A 1 195 ? 7.203 -12.999 23.759 1.00 90.44 195 ASP A C 1
ATOM 1501 O O . ASP A 1 195 ? 7.244 -12.753 24.965 1.00 90.44 195 ASP A O 1
ATOM 1505 N N . GLY A 1 196 ? 6.441 -13.973 23.254 1.00 92.31 196 GLY A N 1
ATOM 1506 C CA . GLY A 1 196 ? 5.625 -14.880 24.062 1.00 92.31 196 GLY A CA 1
ATOM 1507 C C . GLY A 1 196 ? 4.492 -14.205 24.841 1.00 92.31 196 GLY A C 1
ATOM 1508 O O . GLY A 1 196 ? 3.900 -14.824 25.722 1.00 92.31 196 GLY A O 1
ATOM 1509 N N . ALA A 1 197 ? 4.181 -12.938 24.556 1.00 94.62 197 ALA A N 1
ATOM 1510 C CA . ALA A 1 197 ? 3.176 -12.186 25.302 1.00 94.62 197 ALA A CA 1
ATOM 1511 C C . ALA A 1 197 ? 1.729 -12.532 24.896 1.00 94.62 197 ALA A C 1
ATOM 1513 O O . ALA A 1 197 ? 0.788 -12.212 25.630 1.00 94.62 197 ALA A O 1
ATOM 1514 N N . LEU A 1 198 ? 1.524 -13.180 23.741 1.00 95.12 198 LEU A N 1
ATOM 1515 C CA . LEU A 1 198 ? 0.202 -13.611 23.293 1.00 95.12 198 LEU A CA 1
ATOM 1516 C C . LEU A 1 198 ? -0.152 -14.985 23.881 1.00 95.12 198 LEU A C 1
ATOM 1518 O O . LEU A 1 198 ? 0.355 -16.018 23.448 1.00 95.12 198 LEU A O 1
ATOM 1522 N N . LYS A 1 199 ? -1.100 -14.986 24.824 1.00 95.25 199 LYS A N 1
ATOM 1523 C CA . LYS A 1 199 ? -1.641 -16.204 25.445 1.00 95.25 199 LYS A CA 1
ATOM 1524 C C . LYS A 1 199 ? -2.657 -16.900 24.544 1.00 95.25 199 LYS A C 1
ATOM 1526 O O . LYS A 1 199 ? -3.804 -16.452 24.429 1.00 95.25 199 LYS A O 1
ATOM 1531 N N . THR A 1 200 ? -2.260 -18.010 23.937 1.00 94.44 200 THR A N 1
ATOM 1532 C CA . THR A 1 200 ? -3.078 -18.753 22.962 1.00 94.44 200 THR A CA 1
ATOM 1533 C C . THR A 1 200 ? -4.012 -19.770 23.623 1.00 94.44 200 THR A C 1
ATOM 1535 O O . THR A 1 200 ? -5.008 -20.194 23.033 1.00 94.44 200 THR A O 1
ATOM 1538 N N . ALA A 1 201 ? -3.767 -20.121 24.888 1.00 93.06 201 ALA A N 1
ATOM 1539 C CA . ALA A 1 201 ? -4.589 -21.085 25.618 1.00 93.06 201 ALA A CA 1
ATOM 1540 C C . ALA A 1 201 ? -5.951 -20.533 26.094 1.00 93.06 201 ALA A C 1
ATOM 1542 O O . ALA A 1 201 ? -6.793 -21.307 26.554 1.00 93.06 201 ALA A O 1
ATOM 1543 N N . THR A 1 202 ? -6.188 -19.220 26.000 1.00 94.31 202 THR A N 1
ATOM 1544 C CA . THR A 1 202 ? -7.398 -18.583 26.550 1.00 94.31 202 THR A CA 1
ATOM 1545 C C . THR A 1 202 ? -8.665 -18.938 25.751 1.00 94.31 202 THR A C 1
ATOM 1547 O O . THR A 1 202 ? -8.602 -19.058 24.520 1.00 94.31 202 THR A O 1
ATOM 1550 N N . PRO A 1 203 ? -9.839 -19.097 26.401 1.00 94.81 203 PRO A N 1
ATOM 1551 C CA . PRO A 1 203 ? -11.103 -19.342 25.700 1.00 94.81 203 PRO A CA 1
ATOM 1552 C C . PRO A 1 203 ? -11.434 -18.262 24.663 1.00 94.81 203 PRO A C 1
ATOM 1554 O O . PRO A 1 203 ? -11.878 -18.575 23.557 1.00 94.81 203 PRO A O 1
ATOM 1557 N N . GLU A 1 204 ? -11.164 -16.999 24.995 1.00 91.88 204 GLU A N 1
ATOM 1558 C CA . GLU A 1 204 ? -11.409 -15.847 24.130 1.00 91.88 204 GLU A CA 1
ATOM 1559 C C . GLU A 1 204 ? -10.549 -15.912 22.864 1.00 91.88 204 GLU A C 1
ATOM 1561 O O . GLU A 1 204 ? -11.053 -15.703 21.756 1.00 91.88 204 GLU A O 1
ATOM 1566 N N . PHE A 1 205 ? -9.262 -16.253 23.007 1.00 95.25 205 PHE A N 1
ATOM 1567 C CA . PHE A 1 205 ? -8.376 -16.453 21.864 1.00 95.25 205 PHE A CA 1
ATOM 1568 C C . PHE A 1 205 ? -8.881 -17.586 20.974 1.00 95.25 205 PHE A C 1
ATOM 1570 O O . PHE A 1 205 ? -9.029 -17.388 19.771 1.00 95.25 205 PHE A O 1
ATOM 1577 N N . ARG A 1 206 ? -9.197 -18.753 21.551 1.00 95.31 206 ARG A N 1
ATOM 1578 C CA . ARG A 1 206 ? -9.652 -19.929 20.790 1.00 95.31 206 ARG A CA 1
ATOM 1579 C C . ARG A 1 206 ? -10.931 -19.656 20.003 1.00 95.31 206 ARG A C 1
ATOM 1581 O O . ARG A 1 206 ? -11.055 -20.107 18.865 1.00 95.31 206 ARG A O 1
ATOM 1588 N N . GLN A 1 207 ? -11.858 -18.885 20.572 1.00 93.94 207 GLN A N 1
ATOM 1589 C CA . GLN A 1 207 ? -13.076 -18.480 19.875 1.00 93.94 207 GLN A CA 1
ATOM 1590 C C . GLN A 1 207 ? -12.768 -17.616 18.645 1.00 93.94 207 GLN A C 1
ATOM 1592 O O . GLN A 1 207 ? -13.319 -17.854 17.571 1.00 93.94 207 GLN A O 1
ATOM 1597 N N . ILE A 1 208 ? -11.880 -16.628 18.783 1.00 94.19 208 ILE A N 1
ATOM 1598 C CA . ILE A 1 208 ? -11.474 -15.772 17.663 1.00 94.19 208 ILE A CA 1
ATOM 1599 C C . ILE A 1 208 ? -10.672 -16.575 16.632 1.00 94.19 208 ILE A C 1
ATOM 1601 O O . ILE A 1 208 ? -10.925 -16.469 15.436 1.00 94.19 208 ILE A O 1
ATOM 1605 N N . ALA A 1 209 ? -9.739 -17.410 17.081 1.00 95.44 209 ALA A N 1
ATOM 1606 C CA . ALA A 1 209 ? -8.926 -18.279 16.240 1.00 95.44 209 ALA A CA 1
ATOM 1607 C C . ALA A 1 209 ? -9.773 -19.207 15.357 1.00 95.44 209 ALA A C 1
ATOM 1609 O O . ALA A 1 209 ? -9.459 -19.396 14.181 1.00 95.44 209 ALA A O 1
ATOM 1610 N N . ALA A 1 210 ? -10.878 -19.743 15.884 1.00 95.25 210 ALA A N 1
ATOM 1611 C CA . ALA A 1 210 ? -11.802 -20.563 15.106 1.00 95.25 210 ALA A CA 1
ATOM 1612 C C . ALA A 1 210 ? -12.399 -19.801 13.906 1.00 95.25 210 ALA A C 1
ATOM 1614 O O . ALA A 1 210 ? -12.549 -20.379 12.827 1.00 95.25 210 ALA A O 1
ATOM 1615 N N . ASP A 1 211 ? -12.678 -18.503 14.062 1.00 93.69 211 ASP A N 1
ATOM 1616 C CA . ASP A 1 211 ? -13.159 -17.627 12.984 1.00 93.69 211 ASP A CA 1
ATOM 1617 C C . ASP A 1 211 ? -12.082 -17.426 11.903 1.00 93.69 211 ASP A C 1
ATOM 1619 O O . ASP A 1 211 ? -12.366 -17.537 10.711 1.00 93.69 211 ASP A O 1
ATOM 1623 N N . PHE A 1 212 ? -10.813 -17.251 12.297 1.00 95.00 212 PHE A N 1
ATOM 1624 C CA . PHE A 1 212 ? -9.685 -17.195 11.355 1.00 95.00 212 PHE A CA 1
ATOM 1625 C C . PHE A 1 212 ? -9.551 -18.484 10.537 1.00 95.00 212 PHE A C 1
ATOM 1627 O O . PHE A 1 212 ? -9.432 -18.425 9.313 1.00 95.00 212 PHE A O 1
ATOM 1634 N N . VAL A 1 213 ? -9.617 -19.650 11.188 1.00 94.81 213 VAL A N 1
ATOM 1635 C CA . VAL A 1 213 ? -9.544 -20.952 10.504 1.00 94.81 213 VAL A CA 1
ATOM 1636 C C . VAL A 1 213 ? -10.724 -21.134 9.546 1.00 94.81 213 VAL A C 1
ATOM 1638 O O . VAL A 1 213 ? -10.542 -21.575 8.409 1.00 94.81 213 VAL A O 1
ATOM 1641 N N . ALA A 1 214 ? -11.937 -20.768 9.968 1.00 93.62 214 ALA A N 1
ATOM 1642 C CA . ALA A 1 214 ? -13.124 -20.830 9.120 1.00 93.62 214 ALA A CA 1
ATOM 1643 C C . ALA A 1 214 ? -13.019 -19.882 7.912 1.00 93.62 214 ALA A C 1
ATOM 1645 O O . ALA A 1 214 ? -13.344 -20.279 6.789 1.00 93.62 214 ALA A O 1
ATOM 1646 N N . CYS A 1 215 ? -12.522 -18.661 8.122 1.00 90.88 215 CYS A N 1
ATOM 1647 C CA . CYS A 1 215 ? -12.267 -17.687 7.065 1.00 90.88 215 CYS A CA 1
ATOM 1648 C C . CYS A 1 215 ? -11.239 -18.217 6.056 1.00 90.88 215 CYS A C 1
ATOM 1650 O O . CYS A 1 215 ? -11.505 -18.210 4.855 1.00 90.88 215 CYS A O 1
ATOM 1652 N N . GLY A 1 216 ? -10.127 -18.785 6.534 1.00 90.56 216 GLY A N 1
ATOM 1653 C CA . GLY A 1 216 ? -9.099 -19.391 5.687 1.00 90.56 216 GLY A CA 1
ATOM 1654 C C . GLY A 1 216 ? -9.644 -20.488 4.770 1.00 90.56 216 GLY A C 1
ATOM 1655 O O . GLY A 1 216 ? -9.327 -20.512 3.581 1.00 90.56 216 GLY A O 1
ATOM 1656 N N . ARG A 1 217 ? -10.541 -21.346 5.276 1.00 90.75 217 ARG A N 1
ATOM 1657 C CA . ARG A 1 217 ? -11.213 -22.378 4.461 1.00 90.75 217 ARG A CA 1
ATOM 1658 C C . ARG A 1 217 ? -12.128 -21.780 3.391 1.00 90.75 217 ARG A C 1
ATOM 1660 O O . ARG A 1 217 ? -12.129 -22.256 2.261 1.00 90.75 217 ARG A O 1
ATOM 1667 N N . ARG A 1 218 ? -12.893 -20.733 3.726 1.00 90.06 218 ARG A N 1
ATOM 1668 C CA . ARG A 1 218 ? -13.761 -20.033 2.758 1.00 90.06 218 ARG A CA 1
ATOM 1669 C C . ARG A 1 218 ? -12.951 -19.335 1.671 1.00 90.06 218 ARG A C 1
ATOM 1671 O O . ARG A 1 218 ? -13.340 -19.363 0.510 1.00 90.06 218 ARG A O 1
ATOM 1678 N N . TRP A 1 219 ? -11.826 -18.737 2.050 1.00 87.88 219 TRP A N 1
ATOM 1679 C CA . TRP A 1 219 ? -10.911 -18.075 1.129 1.00 87.88 219 TRP A CA 1
ATOM 1680 C C . TRP A 1 219 ? -10.277 -19.067 0.153 1.00 87.88 219 TRP A C 1
ATOM 1682 O O . TRP A 1 219 ? -10.254 -18.815 -1.045 1.00 87.88 219 TRP A O 1
ATOM 1692 N N . ALA A 1 220 ? -9.856 -20.235 0.650 1.00 86.19 220 ALA A N 1
ATOM 1693 C CA . ALA A 1 220 ? -9.291 -21.309 -0.167 1.00 86.19 220 ALA A CA 1
ATOM 1694 C C . ALA A 1 220 ? -10.246 -21.812 -1.261 1.00 86.19 220 ALA A C 1
ATOM 1696 O O . ALA A 1 220 ? -9.802 -22.216 -2.330 1.00 86.19 220 ALA A O 1
ATOM 1697 N N . ALA A 1 221 ? -11.552 -21.797 -0.986 1.00 86.56 221 ALA A N 1
ATOM 1698 C CA . ALA A 1 221 ? -12.580 -22.254 -1.914 1.00 86.56 221 ALA A CA 1
ATOM 1699 C C . ALA A 1 221 ? -12.980 -21.199 -2.964 1.00 86.56 221 ALA A C 1
ATOM 1701 O O . ALA A 1 221 ? -13.814 -21.489 -3.820 1.00 86.56 221 ALA A O 1
ATOM 1702 N N . ASN A 1 222 ? -12.437 -19.978 -2.899 1.00 84.31 222 ASN A N 1
ATOM 1703 C CA . ASN A 1 222 ? -12.831 -18.887 -3.780 1.00 84.31 222 ASN A CA 1
ATOM 1704 C C . ASN A 1 222 ? -11.746 -18.608 -4.840 1.00 84.31 222 ASN A C 1
ATOM 1706 O O . ASN A 1 222 ? -10.674 -18.109 -4.497 1.00 84.31 222 ASN A O 1
ATOM 1710 N N . PRO A 1 223 ? -12.028 -18.848 -6.134 1.00 79.56 223 PRO A N 1
ATOM 1711 C CA . PRO A 1 223 ? -11.042 -18.702 -7.206 1.00 79.56 223 PRO A CA 1
ATOM 1712 C C . PRO A 1 223 ? -10.653 -17.246 -7.495 1.00 79.56 223 PRO A C 1
ATOM 1714 O O . PRO A 1 223 ? -9.706 -17.001 -8.236 1.00 79.56 223 PRO A O 1
ATOM 1717 N N . ARG A 1 224 ? -11.376 -16.264 -6.939 1.00 78.25 224 ARG A N 1
ATOM 1718 C CA . ARG A 1 224 ? -11.080 -14.838 -7.132 1.00 78.25 224 ARG A CA 1
ATOM 1719 C C . ARG A 1 224 ? -9.980 -14.327 -6.207 1.00 78.25 224 ARG A C 1
ATOM 1721 O O . ARG A 1 224 ? -9.461 -13.239 -6.441 1.00 78.25 224 ARG A O 1
ATOM 1728 N N . PHE A 1 225 ? -9.646 -15.064 -5.148 1.00 79.19 225 PHE A N 1
ATOM 1729 C CA . PHE A 1 225 ? -8.648 -14.617 -4.189 1.00 79.19 225 PHE A CA 1
ATOM 1730 C C . PHE A 1 225 ? -7.280 -15.236 -4.448 1.00 79.19 225 PHE A C 1
ATOM 1732 O O . PHE A 1 225 ? -7.126 -16.449 -4.570 1.00 79.19 225 PHE A O 1
ATOM 1739 N N . MET A 1 226 ? -6.269 -14.373 -4.458 1.00 80.81 226 MET A N 1
ATOM 1740 C CA . MET A 1 226 ? -4.871 -14.782 -4.462 1.00 80.81 226 MET A CA 1
ATOM 1741 C C . MET A 1 226 ? -4.434 -15.146 -3.046 1.00 80.81 226 MET A C 1
ATOM 1743 O O . MET A 1 226 ? -4.850 -14.526 -2.063 1.00 80.81 226 MET A O 1
ATOM 1747 N N . ASN A 1 227 ? -3.587 -16.163 -2.946 1.00 78.00 227 ASN A N 1
ATOM 1748 C CA . ASN A 1 227 ? -3.192 -16.755 -1.676 1.00 78.00 227 ASN A CA 1
ATOM 1749 C C . ASN A 1 227 ? -1.738 -16.429 -1.352 1.00 78.00 227 ASN A C 1
ATOM 1751 O O . ASN A 1 227 ? -1.435 -15.679 -0.415 1.00 78.00 227 ASN A O 1
ATOM 1755 N N . HIS A 1 228 ? -0.834 -17.037 -2.111 1.00 80.12 228 HIS A N 1
ATOM 1756 C CA . HIS A 1 228 ? 0.580 -17.073 -1.798 1.00 80.12 228 HIS A CA 1
ATOM 1757 C C . HIS A 1 228 ? 1.378 -17.438 -3.043 1.00 80.12 228 HIS A C 1
ATOM 1759 O O . HIS A 1 228 ? 1.035 -18.404 -3.716 1.00 80.12 228 HIS A O 1
ATOM 1765 N N . THR A 1 229 ? 2.479 -16.730 -3.265 1.00 81.62 229 THR A N 1
ATOM 1766 C CA . THR A 1 229 ? 3.490 -17.104 -4.255 1.00 81.62 229 THR A CA 1
ATOM 1767 C C . THR A 1 229 ? 4.726 -17.583 -3.508 1.00 81.62 229 THR A C 1
ATOM 1769 O O . THR A 1 229 ? 5.348 -16.820 -2.758 1.00 81.62 229 THR A O 1
ATOM 1772 N N . SER A 1 230 ? 5.061 -18.865 -3.672 1.00 83.31 230 SER A N 1
ATOM 1773 C CA . SER A 1 230 ? 6.202 -19.471 -2.984 1.00 83.31 230 SER A CA 1
ATOM 1774 C C . SER A 1 230 ? 7.508 -19.024 -3.620 1.00 83.31 230 SER A C 1
ATOM 1776 O O . SER A 1 230 ? 7.669 -19.085 -4.831 1.00 83.31 230 SER A O 1
ATOM 1778 N N . ARG A 1 231 ? 8.497 -18.659 -2.801 1.00 87.06 231 ARG A N 1
ATOM 1779 C CA . ARG A 1 231 ? 9.854 -18.363 -3.281 1.00 87.06 231 ARG A CA 1
ATOM 1780 C C . ARG A 1 231 ? 10.523 -19.600 -3.893 1.00 87.06 231 ARG A C 1
ATOM 1782 O O . ARG A 1 231 ? 11.381 -19.478 -4.759 1.00 87.06 231 ARG A O 1
ATOM 1789 N N . GLY A 1 232 ? 10.145 -20.792 -3.428 1.00 85.38 232 GLY A N 1
ATOM 1790 C CA . GLY A 1 232 ? 10.689 -22.060 -3.916 1.00 85.38 232 GLY A CA 1
ATOM 1791 C C . GLY A 1 232 ? 10.228 -22.429 -5.326 1.00 85.38 232 GLY A C 1
ATOM 1792 O O . GLY A 1 232 ? 10.924 -23.190 -5.988 1.00 85.38 232 GLY A O 1
ATOM 1793 N N . SER A 1 233 ? 9.097 -21.885 -5.786 1.00 87.19 233 SER A N 1
ATOM 1794 C CA . SER A 1 233 ? 8.546 -22.144 -7.122 1.00 87.19 233 SER A CA 1
ATOM 1795 C C . SER A 1 233 ? 8.973 -21.120 -8.175 1.00 87.19 233 SER A C 1
ATOM 1797 O O . SER A 1 233 ? 8.498 -21.198 -9.301 1.00 87.19 233 SER A O 1
ATOM 1799 N N . LEU A 1 234 ? 9.807 -20.139 -7.816 1.00 90.56 234 LEU A N 1
ATOM 1800 C CA . LEU A 1 234 ? 10.270 -19.107 -8.742 1.00 90.56 234 LEU A CA 1
ATOM 1801 C C . LEU A 1 234 ? 11.566 -19.527 -9.429 1.00 90.56 234 LEU A C 1
ATOM 1803 O O . LEU A 1 234 ? 12.480 -20.065 -8.793 1.00 90.56 234 LEU A O 1
ATOM 1807 N N . ASP A 1 235 ? 11.657 -19.189 -10.711 1.00 92.62 235 ASP A N 1
ATOM 1808 C CA . ASP A 1 235 ? 12.884 -19.307 -11.481 1.00 92.62 235 ASP A CA 1
ATOM 1809 C C . ASP A 1 235 ? 13.792 -18.106 -11.228 1.00 92.62 235 ASP A C 1
ATOM 1811 O O . ASP A 1 235 ? 13.371 -16.947 -11.214 1.00 92.62 235 ASP A O 1
ATOM 1815 N N . TYR A 1 236 ? 15.075 -18.396 -11.042 1.00 94.12 236 TYR A N 1
ATOM 1816 C CA . TYR A 1 236 ? 16.113 -17.397 -10.832 1.00 94.12 236 TYR A CA 1
ATOM 1817 C C . TYR A 1 236 ? 17.209 -17.599 -11.860 1.00 94.12 236 TYR A C 1
ATOM 1819 O O . TYR A 1 236 ? 17.568 -18.732 -12.173 1.00 94.12 236 TYR A O 1
ATOM 1827 N N . ARG A 1 237 ? 17.815 -16.497 -12.303 1.00 93.56 237 ARG A N 1
ATOM 1828 C CA . ARG A 1 237 ? 18.977 -16.532 -13.202 1.00 93.56 237 ARG A CA 1
ATOM 1829 C C . ARG A 1 237 ? 20.123 -17.381 -12.649 1.00 93.56 237 ARG A C 1
ATOM 1831 O O . ARG A 1 237 ? 20.784 -18.089 -13.396 1.00 93.56 237 ARG A O 1
ATOM 1838 N N . ASN A 1 238 ? 20.364 -17.299 -11.338 1.00 93.62 238 ASN A N 1
ATOM 1839 C CA . ASN A 1 238 ? 21.344 -18.107 -10.612 1.00 93.62 238 ASN A CA 1
ATOM 1840 C C . ASN A 1 238 ? 21.120 -18.012 -9.085 1.00 93.62 238 ASN A C 1
ATOM 1842 O O . ASN A 1 238 ? 20.291 -17.232 -8.600 1.00 93.62 238 ASN A O 1
ATOM 1846 N N . ASP A 1 239 ? 21.898 -18.774 -8.311 1.00 94.12 239 ASP A N 1
ATOM 1847 C CA . ASP A 1 239 ? 21.785 -18.822 -6.846 1.00 94.12 239 ASP A CA 1
ATOM 1848 C C . ASP A 1 239 ? 22.177 -17.520 -6.137 1.00 94.12 239 ASP A C 1
ATOM 1850 O O . ASP A 1 239 ? 21.686 -17.235 -5.040 1.00 94.12 239 ASP A O 1
ATOM 1854 N N . PHE A 1 240 ? 23.020 -16.690 -6.757 1.00 93.69 240 PHE A N 1
ATOM 1855 C CA . PHE A 1 240 ? 23.350 -15.376 -6.212 1.00 93.69 240 PHE A CA 1
ATOM 1856 C C . PHE A 1 240 ? 22.109 -14.472 -6.189 1.00 93.69 240 PHE A C 1
ATOM 1858 O O . PHE A 1 240 ? 21.784 -13.900 -5.146 1.00 93.69 240 PHE A O 1
ATOM 1865 N N . TYR A 1 241 ? 21.355 -14.413 -7.288 1.00 93.81 241 TYR A N 1
ATOM 1866 C CA . TYR A 1 241 ? 20.114 -13.639 -7.355 1.00 93.81 241 TYR A CA 1
ATOM 1867 C C . TYR A 1 241 ? 18.999 -14.227 -6.489 1.00 93.81 241 TYR A C 1
ATOM 1869 O O . TYR A 1 241 ? 18.310 -13.476 -5.795 1.00 93.81 241 TYR A O 1
ATOM 1877 N N . ARG A 1 242 ? 18.897 -15.562 -6.407 1.00 93.69 242 ARG A N 1
ATOM 1878 C CA . ARG A 1 242 ? 18.015 -16.246 -5.444 1.00 93.69 242 ARG A CA 1
ATOM 1879 C C . ARG A 1 242 ? 18.268 -15.765 -4.010 1.00 93.69 242 ARG A C 1
ATOM 1881 O O . ARG A 1 242 ? 17.324 -15.479 -3.271 1.00 93.69 242 ARG A O 1
ATOM 1888 N N . LYS A 1 243 ? 19.540 -15.641 -3.613 1.00 92.19 243 LYS A N 1
ATOM 1889 C CA . LYS A 1 243 ? 19.939 -15.155 -2.283 1.00 92.19 243 LYS A CA 1
ATOM 1890 C C . LYS A 1 243 ? 19.602 -13.678 -2.075 1.00 92.19 243 LYS A C 1
ATOM 1892 O O . LYS A 1 243 ? 19.193 -13.308 -0.975 1.00 92.19 243 LYS A O 1
ATOM 1897 N N . ILE A 1 244 ? 19.742 -12.843 -3.106 1.00 91.00 244 ILE A N 1
ATOM 1898 C CA . ILE A 1 244 ? 19.335 -11.433 -3.045 1.00 91.00 244 ILE A CA 1
ATOM 1899 C C . ILE A 1 244 ? 17.827 -11.313 -2.803 1.00 91.00 244 ILE A C 1
ATOM 1901 O O . ILE A 1 244 ? 17.430 -10.597 -1.886 1.00 91.00 244 ILE A O 1
ATOM 1905 N N . VAL A 1 245 ? 16.998 -12.042 -3.560 1.00 88.62 245 VAL A N 1
ATOM 1906 C CA . VAL A 1 245 ? 15.537 -12.033 -3.362 1.00 88.62 245 VAL A CA 1
ATOM 1907 C C . VAL A 1 245 ? 15.165 -12.531 -1.966 1.00 88.62 245 VAL A C 1
ATOM 1909 O O . VAL A 1 245 ? 14.331 -11.910 -1.313 1.00 88.62 245 VAL A O 1
ATOM 1912 N N . SER A 1 246 ? 15.812 -13.597 -1.475 1.00 87.12 246 SER A N 1
ATOM 1913 C CA . SER A 1 246 ? 15.609 -14.089 -0.101 1.00 87.12 246 SER A CA 1
ATOM 1914 C C . SER A 1 246 ? 15.822 -12.976 0.926 1.00 87.12 246 SER A C 1
ATOM 1916 O O . SER A 1 246 ? 14.928 -12.696 1.716 1.00 87.12 246 SER A O 1
ATOM 1918 N N . ARG A 1 247 ? 16.952 -12.263 0.846 1.00 86.56 247 ARG A N 1
ATOM 1919 C CA . ARG A 1 247 ? 17.277 -11.165 1.768 1.00 86.56 247 ARG A CA 1
ATOM 1920 C C . ARG A 1 247 ? 16.344 -9.965 1.632 1.00 86.56 247 ARG A C 1
ATOM 1922 O O . ARG A 1 247 ? 15.963 -9.379 2.639 1.00 86.56 247 ARG A O 1
ATOM 1929 N N . TYR A 1 248 ? 15.966 -9.594 0.408 1.00 83.25 248 TYR A N 1
ATOM 1930 C CA . TYR A 1 248 ? 15.015 -8.501 0.178 1.00 83.25 248 TYR A CA 1
ATOM 1931 C C . TYR A 1 248 ? 13.657 -8.790 0.833 1.00 83.25 248 TYR A C 1
ATOM 1933 O O . TYR A 1 248 ? 13.052 -7.905 1.435 1.00 83.25 248 TYR A O 1
ATOM 1941 N N . LEU A 1 249 ? 13.226 -10.052 0.785 1.00 78.69 249 LEU A N 1
ATOM 1942 C CA . LEU A 1 249 ? 12.020 -10.539 1.447 1.00 78.69 249 LEU A CA 1
ATOM 1943 C C . LEU A 1 249 ? 12.240 -10.924 2.920 1.00 78.69 249 LEU A C 1
ATOM 1945 O O . LEU A 1 249 ? 11.367 -11.579 3.488 1.00 78.69 249 LEU A O 1
ATOM 1949 N N . ASP A 1 250 ? 13.357 -10.526 3.541 1.00 77.88 250 ASP A N 1
ATOM 1950 C CA . ASP A 1 250 ? 13.679 -10.809 4.950 1.00 77.88 250 ASP A CA 1
ATOM 1951 C C . ASP A 1 250 ? 13.595 -12.318 5.276 1.00 77.88 250 ASP A C 1
ATOM 1953 O O . ASP A 1 250 ? 12.950 -12.756 6.227 1.00 77.88 250 ASP A O 1
ATOM 1957 N N . ASP A 1 251 ? 14.175 -13.121 4.377 1.00 79.12 251 ASP A N 1
ATOM 1958 C CA . ASP A 1 251 ? 14.292 -14.585 4.402 1.00 79.12 251 ASP A CA 1
ATOM 1959 C C . ASP A 1 251 ? 12.971 -15.362 4.509 1.00 79.12 251 ASP A C 1
ATOM 1961 O O . ASP A 1 251 ? 12.934 -16.566 4.782 1.00 79.12 251 ASP A O 1
ATOM 1965 N N . ARG A 1 252 ? 11.861 -14.704 4.171 1.00 76.88 252 ARG A N 1
ATOM 1966 C CA . ARG A 1 252 ? 10.542 -15.336 4.096 1.00 76.88 252 ARG A CA 1
ATOM 1967 C C . ARG A 1 252 ? 10.489 -16.399 2.992 1.00 76.88 252 ARG A C 1
ATOM 1969 O O . ARG A 1 252 ? 11.156 -16.328 1.953 1.00 76.88 252 ARG A O 1
ATOM 1976 N N . SER A 1 253 ? 9.638 -17.400 3.205 1.00 75.25 253 SER A N 1
ATOM 1977 C CA . SER A 1 253 ? 9.419 -18.517 2.273 1.00 75.25 253 SER A CA 1
ATOM 1978 C C . SER A 1 253 ? 8.627 -18.136 1.015 1.00 75.25 253 SER A C 1
ATOM 1980 O O . SER A 1 253 ? 8.590 -18.910 0.060 1.00 75.25 253 SER A O 1
ATOM 1982 N N . GLY A 1 254 ? 8.013 -16.952 0.984 1.00 77.12 254 GLY A N 1
ATOM 1983 C CA . GLY A 1 254 ? 7.256 -16.441 -0.153 1.00 77.12 254 GLY A CA 1
ATOM 1984 C C . GLY A 1 254 ? 6.512 -15.152 0.179 1.00 77.12 254 GLY A C 1
ATOM 1985 O O . GLY A 1 254 ? 6.681 -14.575 1.258 1.00 77.12 254 GLY A O 1
ATOM 1986 N N . MET A 1 255 ? 5.667 -14.715 -0.748 1.00 78.50 255 MET A N 1
ATOM 1987 C CA . MET A 1 255 ? 4.843 -13.515 -0.614 1.00 78.50 255 MET A CA 1
ATOM 1988 C C . MET A 1 255 ? 3.390 -13.914 -0.411 1.00 78.50 255 MET A C 1
ATOM 1990 O O . MET A 1 255 ? 2.859 -14.765 -1.118 1.00 78.50 255 MET A O 1
ATOM 1994 N N . SER A 1 256 ? 2.755 -13.326 0.597 1.00 73.44 256 SER A N 1
ATOM 1995 C CA . SER A 1 256 ? 1.358 -13.604 0.922 1.00 73.44 256 SER A CA 1
ATOM 1996 C C . SER A 1 256 ? 0.520 -12.390 0.559 1.00 73.44 256 SER A C 1
ATOM 1998 O O . SER A 1 256 ? 0.850 -11.282 0.965 1.00 73.44 256 SER A O 1
ATOM 2000 N N . TYR A 1 257 ? -0.577 -12.605 -0.157 1.00 79.06 257 TYR A N 1
ATOM 2001 C CA . TYR A 1 257 ? -1.403 -11.525 -0.695 1.00 79.06 257 TYR A CA 1
ATOM 2002 C C . TYR A 1 257 ? -2.612 -11.309 0.209 1.00 79.06 257 TYR A C 1
ATOM 2004 O O . TYR A 1 257 ? -3.250 -12.278 0.630 1.00 79.06 257 TYR A O 1
ATOM 2012 N N . GLY A 1 258 ? -2.869 -10.060 0.599 1.00 82.38 258 GLY A N 1
ATOM 2013 C CA . GLY A 1 258 ? -3.923 -9.732 1.557 1.00 82.38 258 GLY A CA 1
ATOM 2014 C C . GLY A 1 258 ? -3.593 -10.044 3.023 1.00 82.38 258 GLY A C 1
ATOM 2015 O O . GLY A 1 258 ? -2.506 -10.529 3.348 1.00 82.38 258 GLY A O 1
ATOM 2016 N N . PHE A 1 259 ? -4.559 -9.829 3.917 1.00 85.81 259 PHE A N 1
ATOM 2017 C CA . PHE A 1 259 ? -4.490 -10.202 5.338 1.00 85.81 259 PHE A CA 1
ATOM 2018 C C . PHE A 1 259 ? -5.868 -10.544 5.905 1.00 85.81 259 PHE A C 1
ATOM 2020 O O . PHE A 1 259 ? -6.890 -10.052 5.423 1.00 85.81 259 PHE A O 1
ATOM 2027 N N . PHE A 1 260 ? -5.867 -11.338 6.979 1.00 90.44 260 PHE A N 1
ATOM 2028 C CA . PHE A 1 260 ? -6.977 -11.420 7.923 1.00 90.44 260 PHE A CA 1
ATOM 2029 C C . PHE A 1 260 ? -6.557 -10.746 9.208 1.00 90.44 260 PHE A C 1
ATOM 2031 O O . PHE A 1 260 ? -5.497 -11.054 9.752 1.00 90.44 260 PHE A O 1
ATOM 2038 N N . ALA A 1 261 ? -7.400 -9.852 9.693 1.00 95.06 261 ALA A N 1
ATOM 2039 C CA . ALA A 1 261 ? -7.191 -9.180 10.949 1.00 95.06 261 ALA A CA 1
ATOM 2040 C C . ALA A 1 261 ? -8.519 -9.026 11.687 1.00 95.06 261 ALA A C 1
ATOM 2042 O O . ALA A 1 261 ? -9.591 -8.900 11.096 1.00 95.06 261 ALA A O 1
ATOM 2043 N N . ARG A 1 262 ? -8.446 -9.024 13.010 1.00 96.44 262 ARG A N 1
ATOM 2044 C CA . ARG A 1 262 ? -9.570 -8.760 13.890 1.00 96.44 262 ARG A CA 1
ATOM 2045 C C . ARG A 1 262 ? -9.140 -7.745 14.924 1.00 96.44 262 ARG A C 1
ATOM 2047 O O . ARG A 1 262 ? -8.380 -8.066 15.834 1.00 96.44 262 ARG A O 1
ATOM 2054 N N . GLN A 1 263 ? -9.646 -6.527 14.788 1.00 97.00 263 GLN A N 1
ATOM 2055 C CA . GLN A 1 263 ? -9.582 -5.551 15.862 1.00 97.00 263 GLN A CA 1
ATOM 2056 C C . GLN A 1 263 ? -10.382 -6.106 17.038 1.00 97.00 263 GLN A C 1
ATOM 2058 O O . GLN A 1 263 ? -11.538 -6.498 16.868 1.00 97.00 263 GLN A O 1
ATOM 2063 N N . LEU A 1 264 ? -9.760 -6.163 18.209 1.00 96.19 264 LEU A N 1
ATOM 2064 C CA . LEU A 1 264 ? -10.410 -6.599 19.435 1.00 96.19 264 LEU A CA 1
ATOM 2065 C C . LEU A 1 264 ? -11.411 -5.540 19.925 1.00 96.19 264 LEU A C 1
ATOM 2067 O O . LEU A 1 264 ? -11.288 -4.368 19.560 1.00 96.19 264 LEU A O 1
ATOM 2071 N N . PRO A 1 265 ? -12.405 -5.937 20.739 1.00 95.75 265 PRO A N 1
ATOM 2072 C CA . PRO A 1 265 ? -13.382 -5.008 21.294 1.00 95.75 265 PRO A CA 1
ATOM 2073 C C . PRO A 1 265 ? -12.728 -3.797 21.976 1.00 95.75 265 PRO A C 1
ATOM 2075 O O . PRO A 1 265 ? -11.778 -3.951 22.750 1.00 95.75 265 PRO A O 1
ATOM 2078 N N . VAL A 1 266 ? -13.235 -2.594 21.683 1.00 93.81 266 VAL A N 1
ATOM 2079 C CA . VAL A 1 266 ? -12.728 -1.333 22.246 1.00 93.81 266 VAL A CA 1
ATOM 2080 C C . VAL A 1 266 ? -13.870 -0.373 22.582 1.00 93.81 266 VAL A C 1
ATOM 2082 O O . VAL A 1 266 ? -14.692 -0.026 21.732 1.00 93.81 266 VAL A O 1
ATOM 2085 N N . ALA A 1 267 ? -13.917 0.073 23.837 1.00 88.94 267 ALA A N 1
ATOM 2086 C CA . ALA A 1 267 ? -14.878 1.062 24.312 1.00 88.94 267 ALA A CA 1
ATOM 2087 C C . ALA A 1 267 ? -14.299 2.476 24.141 1.00 88.94 267 ALA A C 1
ATOM 2089 O O . ALA A 1 267 ? -13.496 2.940 24.948 1.00 88.94 267 ALA A O 1
ATOM 2090 N N . GLY A 1 268 ? -14.685 3.159 23.062 1.00 84.38 268 GLY A N 1
ATOM 2091 C CA . GLY A 1 268 ? -14.279 4.544 22.807 1.00 84.38 268 GLY A CA 1
ATOM 2092 C C . GLY A 1 268 ? -15.156 5.563 23.543 1.00 84.38 268 GLY A C 1
ATOM 2093 O O . GLY A 1 268 ? -16.383 5.432 23.560 1.00 84.38 268 GLY A O 1
ATOM 2094 N N . LYS A 1 269 ? -14.536 6.613 24.096 1.00 92.81 269 LYS A N 1
ATOM 2095 C CA . LYS A 1 269 ? -15.244 7.805 24.597 1.00 92.81 269 LYS A CA 1
ATOM 2096 C C . LYS A 1 269 ? -15.831 8.613 23.423 1.00 92.81 269 LYS A C 1
ATOM 2098 O O . LYS A 1 269 ? -15.252 8.573 22.335 1.00 92.81 269 LYS A O 1
ATOM 2103 N N . PRO A 1 270 ? -16.957 9.329 23.602 1.00 95.88 270 PRO A N 1
ATOM 2104 C CA . PRO A 1 270 ? -17.475 10.234 22.574 1.00 95.88 270 PRO A CA 1
ATOM 2105 C C . PRO A 1 270 ? -16.467 11.3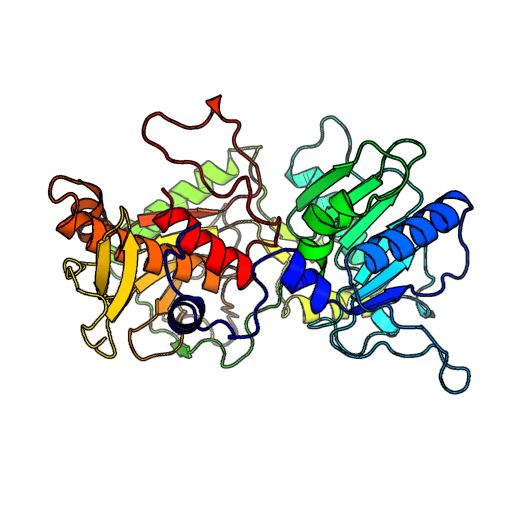47 22.259 1.00 95.88 270 PRO A C 1
ATOM 2107 O O . PRO A 1 270 ? -15.701 11.755 23.134 1.00 95.88 270 PRO A O 1
ATOM 2110 N N . ALA A 1 271 ? -16.470 11.824 21.015 1.00 96.00 271 ALA A N 1
ATOM 2111 C CA . ALA A 1 271 ? -15.690 12.990 20.616 1.00 96.00 271 ALA A CA 1
ATOM 2112 C C . ALA A 1 271 ? -16.276 14.262 21.246 1.00 96.00 271 ALA A C 1
ATOM 2114 O O . ALA A 1 271 ? -17.489 14.360 21.450 1.00 96.00 271 ALA A O 1
ATOM 2115 N N . LEU A 1 272 ? -15.433 15.246 21.536 1.00 95.31 272 LEU A N 1
ATOM 2116 C CA . LEU A 1 272 ? -15.864 16.525 22.099 1.00 95.31 272 LEU A CA 1
ATOM 2117 C C . LEU A 1 272 ? -16.049 17.530 20.966 1.00 95.31 272 LEU A C 1
ATOM 2119 O O . LEU A 1 272 ? -15.169 17.660 20.122 1.00 95.31 272 LEU A O 1
ATOM 2123 N N . GLU A 1 273 ? -17.177 18.229 20.919 1.00 94.31 273 GLU A N 1
ATOM 2124 C CA . GLU A 1 273 ? -17.329 19.362 20.004 1.00 94.31 273 GLU A CA 1
ATOM 2125 C C . GLU A 1 273 ? -16.489 20.534 20.521 1.00 94.31 273 GLU A C 1
ATOM 2127 O O . GLU A 1 273 ? -16.478 20.791 21.724 1.00 94.31 273 GLU A O 1
ATOM 2132 N N . ALA A 1 274 ? -15.747 21.192 19.631 1.00 92.06 274 ALA A N 1
ATOM 2133 C CA . ALA A 1 274 ? -14.796 22.232 20.004 1.00 92.06 274 ALA A CA 1
ATOM 2134 C C . ALA A 1 274 ? -14.832 23.407 19.024 1.00 92.06 274 ALA A C 1
ATOM 2136 O O . ALA A 1 274 ? -15.057 23.230 17.828 1.00 92.06 274 ALA A O 1
ATOM 2137 N N . ASN A 1 275 ? -14.550 24.604 19.527 1.00 88.25 275 ASN A N 1
ATOM 2138 C CA . ASN A 1 275 ? -14.332 25.811 18.734 1.00 88.25 275 ASN A CA 1
ATOM 2139 C C . ASN A 1 275 ? -12.883 25.876 18.250 1.00 88.25 275 ASN A C 1
ATOM 2141 O O . ASN A 1 275 ? -12.009 25.243 18.834 1.00 88.25 275 ASN A O 1
ATOM 2145 N N . ASP A 1 276 ? -12.584 26.670 17.222 1.00 78.38 276 ASP A N 1
ATOM 2146 C CA . ASP A 1 276 ? -11.223 26.770 16.664 1.00 78.38 276 ASP A CA 1
ATOM 2147 C C . ASP A 1 276 ? -10.165 27.243 17.675 1.00 78.38 276 ASP A C 1
ATOM 2149 O O . ASP A 1 276 ? -8.988 26.913 17.535 1.00 78.38 276 ASP A O 1
ATOM 2153 N N . THR A 1 277 ? -10.583 27.970 18.714 1.00 79.56 277 THR A N 1
ATOM 2154 C CA . THR A 1 277 ? -9.722 28.496 19.782 1.00 79.56 277 THR A CA 1
ATOM 2155 C C . THR A 1 277 ? -9.409 27.494 20.889 1.00 79.56 277 THR A C 1
ATOM 2157 O O . THR A 1 277 ? -8.560 27.780 21.728 1.00 79.56 277 THR A O 1
ATOM 2160 N N . ASP A 1 278 ? -10.094 26.349 20.931 1.00 82.94 278 ASP A N 1
ATOM 2161 C CA . ASP A 1 278 ? -9.940 25.408 22.039 1.00 82.94 278 ASP A CA 1
ATOM 2162 C C . ASP A 1 278 ? -8.593 24.681 21.948 1.00 82.94 278 ASP A C 1
ATOM 2164 O O . ASP A 1 278 ? -8.246 24.104 20.901 1.00 82.94 278 ASP A O 1
ATOM 2168 N N . GLU A 1 279 ? -7.861 24.688 23.067 1.00 82.19 279 GLU A N 1
ATOM 2169 C CA . GLU A 1 279 ? -6.592 23.982 23.215 1.00 82.19 279 GLU A CA 1
ATOM 2170 C C . GLU A 1 279 ? -6.775 22.474 23.023 1.00 82.19 279 GLU A C 1
ATOM 2172 O O . GLU A 1 279 ? -7.724 21.855 23.506 1.00 82.19 279 GLU A O 1
ATOM 2177 N N . VAL A 1 280 ? -5.834 21.866 22.302 1.00 84.19 280 VAL A N 1
ATOM 2178 C CA . VAL A 1 280 ? -5.853 20.429 22.036 1.00 84.19 280 VAL A CA 1
ATOM 2179 C C . VAL A 1 280 ? -4.987 19.726 23.071 1.00 84.19 280 VAL A C 1
ATOM 2181 O O . VAL A 1 280 ? -3.757 19.797 23.021 1.00 84.19 280 VAL A O 1
ATOM 2184 N N . GLU A 1 281 ? -5.626 19.009 23.995 1.00 83.38 281 GLU A N 1
ATOM 2185 C CA . GLU A 1 281 ? -4.916 18.140 24.931 1.00 83.38 281 GLU A CA 1
ATOM 2186 C C . GLU A 1 281 ? -4.093 17.067 24.197 1.00 83.38 281 GLU A C 1
ATOM 2188 O O . GLU A 1 281 ? -4.425 16.619 23.098 1.00 83.38 281 GLU A O 1
ATOM 2193 N N . LYS A 1 282 ? -3.024 16.581 24.840 1.00 74.12 282 LYS A N 1
ATOM 2194 C CA . LYS A 1 282 ? -2.029 15.681 24.228 1.00 74.12 282 LYS A CA 1
ATOM 2195 C C . LYS A 1 282 ? -2.612 14.398 23.608 1.00 74.12 282 LYS A C 1
ATOM 2197 O O . LYS A 1 282 ? -1.991 13.876 22.679 1.00 74.12 282 LYS A O 1
ATOM 2202 N N . ASN A 1 283 ? -3.756 13.921 24.108 1.00 80.94 283 ASN A N 1
ATOM 2203 C CA . ASN A 1 283 ? -4.400 12.652 23.736 1.00 80.94 283 ASN A CA 1
ATOM 2204 C C . ASN A 1 283 ? -5.661 12.831 22.869 1.00 80.94 283 ASN A C 1
ATOM 2206 O O . ASN A 1 283 ? -6.417 11.878 22.670 1.00 80.94 283 ASN A O 1
ATOM 2210 N N . LEU A 1 284 ? -5.910 14.049 22.388 1.00 90.56 284 LEU A N 1
ATOM 2211 C CA . LEU A 1 284 ? -7.040 14.367 21.528 1.00 90.56 284 LEU A CA 1
ATOM 2212 C C . LEU A 1 284 ? -6.550 14.705 20.126 1.00 90.56 284 LEU A C 1
ATOM 2214 O O . LEU A 1 284 ? -5.517 15.349 19.949 1.00 90.56 284 LEU A O 1
ATOM 2218 N N . VAL A 1 285 ? -7.319 14.282 19.128 1.00 91.62 285 VAL A N 1
ATOM 2219 C CA . VAL A 1 285 ? -7.042 14.581 17.725 1.00 91.62 285 VAL A CA 1
ATOM 2220 C C . VAL A 1 285 ? -8.145 15.466 17.162 1.00 91.62 285 VAL A C 1
ATOM 2222 O O . VAL A 1 285 ? -9.302 15.045 17.162 1.00 91.62 285 VAL A O 1
ATOM 2225 N N . PRO A 1 286 ? -7.824 16.672 16.668 1.00 93.50 286 PRO A N 1
ATOM 2226 C CA . PRO A 1 286 ? -8.798 17.537 16.033 1.00 93.50 286 PRO A CA 1
ATOM 2227 C C . PRO A 1 286 ? -9.139 17.004 14.640 1.00 93.50 286 PRO A C 1
ATOM 2229 O O . PRO A 1 286 ? -8.259 16.739 13.817 1.00 93.50 286 PRO A O 1
ATOM 2232 N N . VAL A 1 287 ? -10.435 16.864 14.383 1.00 94.12 287 VAL A N 1
ATOM 2233 C CA . VAL A 1 287 ? -10.996 16.379 13.123 1.00 94.12 287 VAL A CA 1
ATOM 2234 C C . VAL A 1 287 ? -12.205 17.235 12.753 1.00 94.12 287 VAL A C 1
ATOM 2236 O O . VAL A 1 287 ? -13.033 17.544 13.605 1.00 94.12 287 VAL A O 1
ATOM 2239 N N . THR A 1 288 ? -12.344 17.588 11.479 1.00 93.06 288 THR A N 1
ATOM 2240 C CA . THR A 1 288 ? -13.470 18.371 10.959 1.00 93.06 288 THR A CA 1
ATOM 2241 C C . THR A 1 288 ? -14.419 17.487 10.158 1.00 93.06 288 THR A C 1
ATOM 2243 O O . THR A 1 288 ? -14.168 17.193 8.989 1.00 93.06 288 THR A O 1
ATOM 2246 N N . VAL A 1 289 ? -15.557 17.100 10.735 1.00 91.44 289 VAL A N 1
ATOM 2247 C CA . VAL A 1 289 ? -16.570 16.251 10.077 1.00 91.44 289 VAL A CA 1
ATOM 2248 C C . VAL A 1 289 ? -17.913 16.968 10.061 1.00 91.44 289 VAL A C 1
ATOM 2250 O O . VAL A 1 289 ? -18.302 17.587 11.044 1.00 91.44 289 VAL A O 1
ATOM 2253 N N . ALA A 1 290 ? -18.623 16.908 8.929 1.00 87.19 290 ALA A N 1
ATOM 2254 C CA . ALA A 1 290 ? -19.933 17.550 8.757 1.00 87.19 290 ALA A CA 1
ATOM 2255 C C . ALA A 1 290 ? -19.961 19.051 9.139 1.00 87.19 290 ALA A C 1
ATOM 2257 O O . ALA A 1 290 ? -20.952 19.547 9.666 1.00 87.19 290 ALA A O 1
ATOM 2258 N N . GLY A 1 291 ? -18.858 19.771 8.893 1.00 88.88 291 GLY A N 1
ATOM 2259 C CA . GLY A 1 291 ? -18.726 21.198 9.214 1.00 88.88 291 GLY A CA 1
ATOM 2260 C C . GLY A 1 291 ? -18.466 21.506 10.693 1.00 88.88 291 GLY A C 1
ATOM 2261 O O . GLY A 1 291 ? -18.394 22.675 11.048 1.00 88.88 291 GLY A O 1
ATOM 2262 N N . LYS A 1 292 ? -18.304 20.485 11.543 1.00 92.12 292 LYS A N 1
ATOM 2263 C CA . LYS A 1 292 ? -18.006 20.623 12.972 1.00 92.12 292 LYS A CA 1
ATOM 2264 C C . LYS A 1 292 ? -16.567 20.217 13.264 1.00 92.12 292 LYS A C 1
ATOM 2266 O O . LYS A 1 292 ? -16.116 19.179 12.772 1.00 92.12 292 LYS A O 1
ATOM 2271 N N . ARG A 1 293 ? -15.874 20.998 14.093 1.00 94.19 293 ARG A N 1
ATOM 2272 C CA . ARG A 1 293 ? -14.577 20.627 14.671 1.00 94.19 293 ARG A CA 1
ATOM 2273 C C . ARG A 1 293 ? -14.820 19.765 15.909 1.00 94.19 293 ARG A C 1
ATOM 2275 O O . ARG A 1 293 ? -15.546 20.147 16.823 1.00 94.19 293 ARG A O 1
ATOM 2282 N N . LEU A 1 294 ? -14.227 18.578 15.910 1.00 95.56 294 LEU A N 1
ATOM 2283 C CA . LEU A 1 294 ? -14.335 17.588 16.972 1.00 95.56 294 LEU A CA 1
ATOM 2284 C C . LEU A 1 294 ? -12.947 17.232 17.499 1.00 95.56 294 LEU A C 1
ATOM 2286 O O . LEU A 1 294 ? -12.024 17.017 16.717 1.00 95.56 294 LEU A O 1
ATOM 2290 N N . LEU A 1 295 ? -12.811 17.105 18.813 1.00 95.44 295 LEU A N 1
ATOM 2291 C CA . LEU A 1 295 ? -11.638 16.556 19.481 1.00 95.44 295 LEU A CA 1
ATOM 2292 C C . LEU A 1 295 ? -11.894 15.082 19.788 1.00 95.44 295 LEU A C 1
ATOM 2294 O O . LEU A 1 295 ? -12.723 14.728 20.629 1.00 95.44 295 LEU A O 1
ATOM 2298 N N . VAL A 1 296 ? -11.198 14.213 19.063 1.00 94.56 296 VAL A N 1
ATOM 2299 C CA . VAL A 1 296 ? -11.413 12.768 19.084 1.00 94.56 296 VAL A CA 1
ATOM 2300 C C . VAL A 1 296 ? -10.406 12.109 20.030 1.00 94.56 296 VAL A C 1
ATOM 2302 O O . VAL A 1 296 ? -9.205 12.157 19.750 1.00 94.56 296 VAL A O 1
ATOM 2305 N N . PRO A 1 297 ? -10.847 11.475 21.131 1.00 91.88 297 PRO A N 1
ATOM 2306 C CA . PRO A 1 297 ? -9.979 10.630 21.939 1.00 91.88 297 PRO A CA 1
ATOM 2307 C C . PRO A 1 297 ? -9.626 9.358 21.166 1.00 91.88 297 PRO A C 1
ATOM 2309 O O . PRO A 1 297 ? -10.510 8.625 20.717 1.00 91.88 297 PRO A O 1
ATOM 2312 N N . VAL A 1 298 ? -8.332 9.073 21.041 1.00 85.38 298 VAL A N 1
ATOM 2313 C CA . VAL A 1 298 ? -7.843 7.845 20.403 1.00 85.38 298 VAL A CA 1
ATOM 2314 C C . VAL A 1 298 ? -7.333 6.908 21.495 1.00 85.38 298 VAL A C 1
ATOM 2316 O O . VAL A 1 298 ? -6.318 7.222 22.108 1.00 85.38 298 VAL A O 1
ATOM 2319 N N . PRO A 1 299 ? -8.044 5.807 21.803 1.00 85.88 299 PRO A N 1
ATOM 2320 C CA . PRO A 1 299 ? -7.587 4.835 22.782 1.00 85.88 299 PRO A CA 1
ATOM 2321 C C . PRO A 1 299 ? -6.637 3.823 22.139 1.00 85.88 299 PRO A C 1
ATOM 2323 O O . PRO A 1 299 ? -6.539 3.720 20.912 1.00 85.88 299 PRO A O 1
ATOM 2326 N N . ASP A 1 300 ? -6.026 3.009 22.991 1.00 90.88 300 ASP A N 1
ATOM 2327 C CA . ASP A 1 300 ? -5.197 1.888 22.569 1.00 90.88 300 ASP A CA 1
ATOM 2328 C C . ASP A 1 300 ? -6.002 0.915 21.697 1.00 90.88 300 ASP A C 1
ATOM 2330 O O . ASP A 1 300 ? -7.147 0.553 22.002 1.00 90.88 300 ASP A O 1
ATOM 2334 N N . VAL A 1 301 ? -5.385 0.454 20.612 1.00 93.06 301 VAL A N 1
ATOM 2335 C CA . VAL A 1 301 ? -5.977 -0.546 19.720 1.00 93.06 301 VAL A CA 1
ATOM 2336 C C . VAL A 1 301 ? -5.174 -1.833 19.764 1.00 93.06 301 VAL A C 1
ATOM 2338 O O . VAL A 1 301 ? -3.947 -1.828 19.747 1.00 93.06 301 VAL A O 1
ATOM 2341 N N . ARG A 1 302 ? -5.890 -2.958 19.796 1.00 96.00 302 ARG A N 1
ATOM 2342 C CA . ARG A 1 302 ? -5.319 -4.307 19.754 1.00 96.00 302 ARG A CA 1
ATOM 2343 C C . ARG A 1 302 ? -5.965 -5.083 18.628 1.00 96.00 302 ARG A C 1
ATOM 2345 O O . ARG A 1 302 ? -7.186 -5.042 18.469 1.00 96.00 302 ARG A O 1
ATOM 2352 N N . ILE A 1 303 ? -5.160 -5.794 17.859 1.00 96.75 303 ILE A N 1
ATOM 2353 C CA . ILE A 1 303 ? -5.592 -6.498 16.662 1.00 96.75 303 ILE A CA 1
ATOM 2354 C C . ILE A 1 303 ? -4.934 -7.873 16.648 1.00 96.75 303 ILE A C 1
ATOM 2356 O O . ILE A 1 303 ? -3.720 -7.968 16.762 1.00 96.75 303 ILE A O 1
ATOM 2360 N N . LEU A 1 304 ? -5.716 -8.936 16.484 1.00 96.56 304 LEU A N 1
ATOM 2361 C CA . LEU A 1 304 ? -5.177 -10.241 16.099 1.00 96.56 304 LEU A CA 1
ATOM 2362 C C . LEU A 1 304 ? -5.059 -10.294 14.580 1.00 96.56 304 LEU A C 1
ATOM 2364 O O . LEU A 1 304 ? -5.988 -9.893 13.885 1.00 96.56 304 LEU A O 1
ATOM 2368 N N . THR A 1 305 ? -3.940 -10.768 14.050 1.00 94.69 305 THR A N 1
ATOM 2369 C CA . THR A 1 305 ? -3.706 -10.870 12.605 1.00 94.69 305 THR A CA 1
ATOM 2370 C C . THR A 1 305 ? -2.835 -12.071 12.289 1.00 94.69 305 THR A C 1
ATOM 2372 O O . THR A 1 305 ? -2.104 -12.570 13.140 1.00 94.69 305 THR A O 1
ATOM 2375 N N . THR A 1 306 ? -2.875 -12.521 11.043 1.00 90.38 306 THR A N 1
ATOM 2376 C CA . THR A 1 306 ? -1.906 -13.493 10.537 1.00 90.38 306 THR A CA 1
ATOM 2377 C C . THR A 1 306 ? -0.504 -12.880 10.445 1.00 90.38 306 THR A C 1
ATOM 2379 O O . THR A 1 306 ? -0.366 -11.760 9.935 1.00 90.38 306 THR A O 1
ATOM 2382 N N . ARG A 1 307 ? 0.533 -13.610 10.875 1.00 87.44 307 ARG A N 1
ATOM 2383 C CA . ARG A 1 307 ? 1.943 -13.258 10.639 1.00 87.44 307 ARG A CA 1
ATOM 2384 C C . ARG A 1 307 ? 2.280 -13.301 9.151 1.00 87.44 307 ARG A C 1
ATOM 2386 O O . ARG A 1 307 ? 1.587 -13.931 8.349 1.00 87.44 307 ARG A O 1
ATOM 2393 N N . SER A 1 308 ? 3.385 -12.671 8.770 1.00 80.94 308 SER A N 1
ATOM 2394 C CA . SER A 1 308 ? 3.837 -12.763 7.385 1.00 80.94 308 SER A CA 1
ATOM 2395 C C . SER A 1 308 ? 4.319 -14.170 7.018 1.00 80.94 308 SER A C 1
ATOM 2397 O O . SER A 1 308 ? 4.915 -14.868 7.836 1.00 80.94 308 SER A O 1
ATOM 2399 N N . GLY A 1 309 ? 4.073 -14.578 5.771 1.00 76.81 309 GLY A N 1
ATOM 2400 C CA . GLY A 1 309 ? 4.512 -15.867 5.228 1.00 76.81 309 GLY A CA 1
ATOM 2401 C C . GLY A 1 309 ? 3.683 -17.080 5.666 1.00 76.81 309 GLY A C 1
ATOM 2402 O O . GLY A 1 309 ? 3.982 -18.188 5.226 1.00 76.81 309 GLY A O 1
ATOM 2403 N N . CYS A 1 310 ? 2.645 -16.914 6.496 1.00 81.19 310 CYS A N 1
ATOM 2404 C CA . CYS A 1 310 ? 1.757 -18.024 6.836 1.00 81.19 310 CYS A CA 1
ATOM 2405 C C . CYS A 1 310 ? 0.881 -18.436 5.640 1.00 81.19 310 CYS A C 1
ATOM 2407 O O . CYS A 1 310 ? 0.473 -17.610 4.813 1.00 81.19 310 CYS A O 1
ATOM 2409 N N . ARG A 1 311 ? 0.481 -19.707 5.599 1.00 82.62 311 ARG A N 1
ATOM 2410 C CA . ARG A 1 311 ? -0.487 -20.197 4.614 1.00 82.62 311 ARG A CA 1
ATOM 2411 C C . ARG A 1 311 ? -1.907 -19.856 5.072 1.00 82.62 311 ARG A C 1
ATOM 2413 O O . ARG A 1 311 ? -2.530 -20.622 5.795 1.00 82.62 311 ARG A O 1
ATOM 2420 N N . LYS A 1 312 ? -2.456 -18.729 4.604 1.00 85.38 312 LYS A N 1
ATOM 2421 C CA . LYS A 1 312 ? -3.785 -18.218 5.020 1.00 85.38 312 LYS A CA 1
ATOM 2422 C C . LYS A 1 312 ? -4.952 -19.193 4.833 1.00 85.38 312 LYS A C 1
ATOM 2424 O O . LYS A 1 312 ? -5.965 -19.079 5.512 1.00 85.38 312 LYS A O 1
ATOM 2429 N N . THR A 1 313 ? -4.821 -20.155 3.925 1.00 87.06 313 THR A N 1
ATOM 2430 C CA . THR A 1 313 ? -5.833 -21.194 3.683 1.00 87.06 313 THR A CA 1
ATOM 2431 C C . THR A 1 313 ? -5.781 -22.344 4.695 1.00 87.06 313 THR A C 1
ATOM 2433 O O . THR A 1 313 ? -6.666 -23.193 4.703 1.00 87.06 313 THR A O 1
ATOM 2436 N N . ALA A 1 314 ? -4.722 -22.420 5.502 1.00 88.25 314 ALA A N 1
ATOM 2437 C CA . ALA A 1 314 ? -4.437 -23.492 6.450 1.00 88.25 314 ALA A CA 1
ATOM 2438 C C . ALA A 1 314 ? -3.695 -22.918 7.671 1.00 88.25 314 ALA A C 1
ATOM 2440 O O . ALA A 1 314 ? -2.553 -23.277 7.937 1.00 88.25 314 ALA A O 1
ATOM 2441 N N . ILE A 1 315 ? -4.347 -21.973 8.351 1.00 90.88 315 ILE A N 1
ATOM 2442 C CA . ILE A 1 315 ? -3.801 -21.253 9.509 1.00 90.88 315 ILE A CA 1
ATOM 2443 C C . ILE A 1 315 ? -3.666 -22.217 10.686 1.00 90.88 315 ILE A C 1
ATOM 2445 O O . ILE A 1 315 ? -4.655 -22.847 11.065 1.00 90.88 315 ILE A O 1
ATOM 2449 N N . ASP A 1 316 ? -2.477 -22.275 11.282 1.00 92.62 316 ASP A N 1
ATOM 2450 C CA . ASP A 1 316 ? -2.255 -22.831 12.616 1.00 92.62 316 ASP A CA 1
ATOM 2451 C C . ASP A 1 316 ? -2.363 -21.693 13.641 1.00 92.62 316 ASP A C 1
ATOM 2453 O O . ASP A 1 316 ? -1.452 -20.868 13.726 1.00 92.62 316 ASP A O 1
ATOM 2457 N N . PRO A 1 317 ? -3.458 -21.578 14.412 1.00 93.56 317 PRO A N 1
ATOM 2458 C CA . PRO A 1 317 ? -3.668 -20.400 15.241 1.00 93.56 317 PRO A CA 1
ATOM 2459 C C . PRO A 1 317 ? -2.599 -20.168 16.302 1.00 93.56 317 PRO A C 1
ATOM 2461 O O . PRO A 1 317 ? -2.314 -19.019 16.622 1.00 93.56 317 PRO A O 1
ATOM 2464 N N . GLU A 1 318 ? -2.001 -21.235 16.829 1.00 92.56 318 GLU A N 1
ATOM 2465 C CA . GLU A 1 318 ? -1.011 -21.148 17.905 1.00 92.56 318 GLU A CA 1
ATOM 2466 C C . GLU A 1 318 ? 0.356 -20.675 17.398 1.00 92.56 318 GLU A C 1
ATOM 2468 O O . GLU A 1 318 ? 1.205 -20.282 18.191 1.00 92.56 318 GLU A O 1
ATOM 2473 N N . ARG A 1 319 ? 0.560 -20.670 16.075 1.00 90.88 319 ARG A N 1
ATOM 2474 C CA . ARG A 1 319 ? 1.826 -20.288 15.433 1.00 90.88 319 ARG A CA 1
ATOM 2475 C C . ARG A 1 319 ? 1.702 -19.110 14.482 1.00 90.88 319 ARG A C 1
ATOM 2477 O O . ARG A 1 319 ? 2.636 -18.331 14.316 1.00 90.88 319 ARG A O 1
ATOM 2484 N N . ASP A 1 320 ? 0.568 -19.004 13.804 1.00 90.88 320 ASP A N 1
ATOM 2485 C CA . ASP A 1 320 ? 0.368 -18.079 12.697 1.00 90.88 320 ASP A CA 1
ATOM 2486 C C . ASP A 1 320 ? -0.383 -16.813 13.098 1.00 90.88 320 ASP A C 1
ATOM 2488 O O . ASP A 1 320 ? -0.339 -15.840 12.343 1.00 90.88 320 ASP A O 1
ATOM 2492 N N . LEU A 1 321 ? -1.057 -16.790 14.252 1.00 94.25 321 LEU A N 1
ATOM 2493 C CA . LEU A 1 321 ? -1.691 -15.575 14.756 1.00 94.25 321 LEU A CA 1
ATOM 2494 C C . LEU A 1 321 ? -0.745 -14.816 15.675 1.00 94.25 321 LEU A C 1
ATOM 2496 O O . LEU A 1 321 ? -0.179 -15.360 16.613 1.00 94.25 321 LEU A O 1
ATOM 2500 N N . VAL A 1 322 ? -0.629 -13.523 15.415 1.00 94.38 322 VAL A N 1
ATOM 2501 C CA . VAL A 1 322 ? 0.094 -12.564 16.246 1.00 94.38 322 VAL A CA 1
ATOM 2502 C C . VAL A 1 322 ? -0.866 -11.475 16.684 1.00 94.38 322 VAL A C 1
ATOM 2504 O O . VAL A 1 322 ? -1.878 -11.215 16.022 1.00 94.38 322 VAL A O 1
ATOM 2507 N N . GLN A 1 323 ? -0.550 -10.816 17.790 1.00 95.62 323 GLN A N 1
ATOM 2508 C CA . GLN A 1 323 ? -1.261 -9.612 18.188 1.00 95.62 323 GLN A CA 1
ATOM 2509 C C . GLN A 1 323 ? -0.410 -8.397 17.843 1.00 95.62 323 GLN A C 1
ATOM 2511 O O . GLN A 1 323 ? 0.767 -8.359 18.165 1.00 95.62 323 GLN A O 1
ATOM 2516 N N . ILE A 1 324 ? -0.998 -7.404 17.195 1.00 94.56 324 ILE A N 1
ATOM 2517 C CA . ILE A 1 324 ? -0.376 -6.101 16.975 1.00 94.56 324 ILE A CA 1
ATOM 2518 C C . ILE A 1 324 ? -1.208 -5.026 17.658 1.00 94.56 324 ILE A C 1
ATOM 2520 O O . ILE A 1 324 ? -2.410 -5.208 17.891 1.00 94.56 324 ILE A O 1
ATOM 2524 N N . GLY A 1 325 ? -0.590 -3.894 17.952 1.00 92.88 325 GLY A N 1
ATOM 2525 C CA . GLY A 1 325 ? -1.306 -2.780 18.542 1.00 92.88 325 GLY A CA 1
ATOM 2526 C C . GLY A 1 325 ? -0.552 -1.470 18.486 1.00 92.88 325 GLY A C 1
ATOM 2527 O O . GLY A 1 325 ? 0.574 -1.387 17.997 1.00 92.88 325 GLY A O 1
ATOM 2528 N N . LEU A 1 326 ? -1.236 -0.447 18.973 1.00 89.50 326 LEU A N 1
ATOM 2529 C CA . LEU A 1 326 ? -0.712 0.891 19.173 1.00 89.50 326 LEU A CA 1
ATOM 2530 C C . LEU A 1 326 ? -1.273 1.383 20.502 1.00 89.50 326 LEU A C 1
ATOM 2532 O O . LEU A 1 326 ? -2.498 1.449 20.644 1.00 89.50 326 LEU A O 1
ATOM 2536 N N . ASP A 1 327 ? -0.392 1.709 21.447 1.00 86.06 327 ASP A N 1
ATOM 2537 C CA . ASP A 1 327 ? -0.802 2.351 22.693 1.00 86.06 327 ASP A CA 1
ATOM 2538 C C . ASP A 1 327 ? -0.655 3.872 22.531 1.00 86.06 327 ASP A C 1
ATOM 2540 O O . ASP A 1 327 ? 0.230 4.362 21.831 1.00 86.06 327 ASP A O 1
ATOM 2544 N N . THR A 1 328 ? -1.522 4.640 23.186 1.00 68.44 328 THR A N 1
ATOM 2545 C CA . THR A 1 328 ? -1.724 6.092 22.994 1.00 68.44 328 THR A CA 1
ATOM 2546 C C . THR A 1 328 ? -0.437 6.927 23.165 1.00 68.44 328 THR A C 1
ATOM 2548 O O . THR A 1 328 ? -0.344 8.057 22.683 1.00 68.44 328 THR A O 1
ATOM 2551 N N . ALA A 1 329 ? 0.576 6.379 23.842 1.00 60.31 329 ALA A N 1
ATOM 2552 C CA . ALA A 1 329 ? 1.868 7.015 24.096 1.00 60.31 329 ALA A CA 1
ATOM 2553 C C . ALA A 1 329 ? 3.085 6.195 23.619 1.00 60.31 329 ALA A C 1
ATOM 2555 O O . ALA A 1 329 ? 4.216 6.594 23.903 1.00 60.31 329 ALA A O 1
ATOM 2556 N N . SER A 1 330 ? 2.882 5.064 22.936 1.00 63.78 330 SER A N 1
ATOM 2557 C CA . SER A 1 330 ? 3.952 4.140 22.547 1.00 63.78 330 SER A CA 1
ATOM 2558 C C . SER A 1 330 ? 4.092 4.014 21.029 1.00 63.78 330 SER A C 1
ATOM 2560 O O . SER A 1 330 ? 3.283 4.512 20.244 1.00 63.78 330 SER A O 1
ATOM 2562 N N . LYS A 1 331 ? 5.187 3.378 20.609 1.00 79.00 331 LYS A N 1
ATOM 2563 C CA . LYS A 1 331 ? 5.354 2.936 19.227 1.00 79.00 331 LYS A CA 1
ATOM 2564 C C . LYS A 1 331 ? 4.399 1.767 18.948 1.00 79.00 331 LYS A C 1
ATOM 2566 O O . LYS A 1 331 ? 4.025 1.055 19.881 1.00 79.00 331 LYS A O 1
ATOM 2571 N N . PRO A 1 332 ? 4.043 1.521 17.678 1.00 87.75 332 PRO A N 1
ATOM 2572 C CA . PRO A 1 332 ? 3.398 0.275 17.298 1.00 87.75 332 PRO A CA 1
ATOM 2573 C C . PRO A 1 332 ? 4.169 -0.945 17.832 1.00 87.75 332 PRO A C 1
ATOM 2575 O O . PRO A 1 332 ? 5.400 -0.932 17.904 1.00 87.75 332 PRO A O 1
ATOM 2578 N N . TRP A 1 333 ? 3.456 -2.006 18.191 1.00 91.38 333 TRP A N 1
ATOM 2579 C CA . TRP A 1 333 ? 4.045 -3.206 18.787 1.00 91.38 333 TRP A CA 1
ATOM 2580 C C . TRP A 1 333 ? 3.474 -4.490 18.186 1.00 91.38 333 TRP A C 1
ATOM 2582 O O . TRP A 1 333 ? 2.384 -4.498 17.608 1.00 91.38 333 TRP A O 1
ATOM 2592 N N . ILE A 1 334 ? 4.220 -5.585 18.338 1.00 92.31 334 ILE A N 1
ATOM 2593 C CA . ILE A 1 334 ? 3.828 -6.947 17.968 1.00 92.31 334 ILE A CA 1
ATOM 2594 C C . ILE A 1 334 ? 4.113 -7.908 19.127 1.00 92.31 334 ILE A C 1
ATOM 2596 O O . ILE A 1 334 ? 5.203 -7.915 19.684 1.00 92.31 334 ILE A O 1
ATOM 2600 N N . ALA A 1 335 ? 3.132 -8.733 19.477 1.00 94.19 335 ALA A N 1
ATOM 2601 C CA . ALA A 1 335 ? 3.233 -9.806 20.452 1.00 94.19 335 ALA A CA 1
ATOM 2602 C C . ALA A 1 335 ? 3.127 -11.169 19.762 1.00 94.19 335 ALA A C 1
ATOM 2604 O O . ALA A 1 335 ? 2.188 -11.423 18.994 1.00 94.19 335 ALA A O 1
ATOM 2605 N N . THR A 1 336 ? 4.095 -12.037 20.049 1.00 93.81 336 THR A N 1
ATOM 2606 C CA . THR A 1 336 ? 4.185 -13.390 19.487 1.00 93.81 336 THR A CA 1
ATOM 2607 C C . THR A 1 336 ? 3.534 -14.414 20.426 1.00 93.81 336 THR A C 1
ATOM 2609 O O . THR A 1 336 ? 3.451 -14.163 21.635 1.00 93.81 336 THR A O 1
ATOM 2612 N N . PRO A 1 337 ? 3.014 -15.539 19.894 1.00 94.19 337 PRO A N 1
ATOM 2613 C CA . PRO A 1 337 ? 2.485 -16.631 20.708 1.00 94.19 337 PRO A CA 1
ATOM 2614 C C . PRO A 1 337 ? 3.466 -17.146 21.763 1.00 94.19 337 PRO A C 1
ATOM 2616 O O . PRO A 1 337 ? 4.665 -17.266 21.512 1.00 94.19 337 PRO A O 1
ATOM 2619 N N . GLU A 1 338 ? 2.942 -17.486 22.939 1.00 93.12 338 GLU A N 1
ATOM 2620 C CA . GLU A 1 338 ? 3.705 -18.168 23.987 1.00 93.12 338 GLU A CA 1
ATOM 2621 C C . GLU A 1 338 ? 4.170 -19.571 23.544 1.00 93.12 338 GLU A C 1
ATOM 2623 O O . GLU A 1 338 ? 3.448 -20.292 22.856 1.00 93.12 338 GLU A O 1
ATOM 2628 N N . GLY A 1 339 ? 5.377 -19.975 23.957 1.00 88.75 339 GLY A N 1
ATOM 2629 C CA . GLY A 1 339 ? 5.875 -21.346 23.767 1.00 88.75 339 GLY A CA 1
ATOM 2630 C C . GLY A 1 339 ? 6.380 -21.698 22.362 1.00 88.75 339 GLY A C 1
ATOM 2631 O O . GLY A 1 339 ? 6.567 -22.880 22.071 1.00 88.75 339 GLY A O 1
ATOM 2632 N N . LEU A 1 340 ? 6.609 -20.712 21.489 1.00 89.38 340 LEU A N 1
ATOM 2633 C CA . LEU A 1 340 ? 7.249 -20.956 20.195 1.00 89.38 340 LEU A CA 1
ATOM 2634 C C . LEU A 1 340 ? 8.744 -21.302 20.358 1.00 89.38 340 LEU A C 1
ATOM 2636 O O . LEU A 1 340 ? 9.391 -20.773 21.262 1.00 89.38 340 LEU A O 1
ATOM 2640 N N . PRO A 1 341 ? 9.304 -22.169 19.490 1.00 86.62 341 PRO A N 1
ATOM 2641 C CA . PRO A 1 341 ? 10.745 -22.422 19.442 1.00 86.62 341 PRO A CA 1
ATOM 2642 C C . PRO A 1 341 ? 11.561 -21.137 19.245 1.00 86.62 341 PRO A C 1
ATOM 2644 O O . PRO A 1 341 ? 11.112 -20.230 18.544 1.00 86.62 341 PRO A O 1
ATOM 2647 N N . GLU A 1 342 ? 12.775 -21.077 19.801 1.00 79.56 342 GLU A N 1
ATOM 2648 C CA . GLU A 1 342 ? 13.660 -19.901 19.686 1.00 79.56 342 GLU A CA 1
ATOM 2649 C C . GLU A 1 342 ? 14.021 -19.553 18.232 1.00 79.56 342 GLU A C 1
ATOM 2651 O O . GLU A 1 342 ? 14.230 -18.389 17.900 1.00 79.56 342 GLU A O 1
ATOM 2656 N N . ASP A 1 343 ? 14.067 -20.548 17.345 1.00 80.19 343 ASP A N 1
ATOM 2657 C CA . ASP A 1 343 ? 14.348 -20.381 15.918 1.00 80.19 343 ASP A CA 1
ATOM 2658 C C . ASP A 1 343 ? 13.093 -20.071 15.081 1.00 80.19 343 ASP A C 1
ATOM 2660 O O . ASP A 1 343 ? 13.176 -19.895 13.860 1.00 80.19 343 ASP A O 1
ATOM 2664 N N . PHE A 1 344 ? 11.915 -19.973 15.709 1.00 81.69 344 PHE A N 1
ATOM 2665 C CA . PHE A 1 344 ? 10.674 -19.692 15.002 1.00 81.69 344 PHE A CA 1
ATOM 2666 C C . PHE A 1 344 ? 10.555 -18.208 14.640 1.00 81.69 344 PHE A C 1
ATOM 2668 O O . PHE A 1 344 ? 10.199 -17.342 15.441 1.00 81.69 344 PHE A O 1
ATOM 2675 N N . VAL A 1 345 ? 10.797 -17.913 13.366 1.00 75.88 345 VAL A N 1
ATOM 2676 C CA . VAL A 1 345 ? 10.777 -16.550 12.833 1.00 75.88 345 VAL A CA 1
ATOM 2677 C C . VAL A 1 345 ? 9.342 -16.008 12.733 1.00 75.88 345 VAL A C 1
ATOM 2679 O O . VAL A 1 345 ? 8.594 -16.304 11.794 1.00 75.88 345 VAL A O 1
ATOM 2682 N N . THR A 1 346 ? 8.971 -15.140 13.676 1.00 78.62 346 THR A N 1
ATOM 2683 C CA . THR A 1 346 ? 7.697 -14.407 13.657 1.00 78.62 346 THR A CA 1
ATOM 2684 C C . THR A 1 346 ? 7.915 -12.984 13.156 1.00 78.62 346 THR A C 1
ATOM 2686 O O . THR A 1 346 ? 8.312 -12.097 13.905 1.00 78.62 346 THR A O 1
ATOM 2689 N N . ARG A 1 347 ? 7.659 -12.747 11.863 1.00 78.44 347 ARG A N 1
ATOM 2690 C CA . ARG A 1 347 ? 7.762 -11.405 11.269 1.00 78.44 347 ARG A CA 1
ATOM 2691 C C . ARG A 1 347 ? 6.391 -10.737 11.122 1.00 78.44 347 ARG A C 1
ATOM 2693 O O . ARG A 1 347 ? 5.428 -11.406 10.721 1.00 78.44 347 ARG A O 1
ATOM 2700 N N . PRO A 1 348 ? 6.298 -9.415 11.354 1.00 76.38 348 PRO A N 1
ATOM 2701 C CA . PRO A 1 348 ? 5.078 -8.660 11.104 1.00 76.38 348 PRO A CA 1
ATOM 2702 C C . PRO A 1 348 ? 4.692 -8.709 9.622 1.00 76.38 348 PRO A C 1
ATOM 2704 O O . PRO A 1 348 ? 5.544 -8.797 8.725 1.00 76.38 348 PRO A O 1
ATOM 2707 N N . SER A 1 349 ? 3.388 -8.615 9.357 1.00 82.81 349 SER A N 1
ATOM 2708 C CA . SER A 1 349 ? 2.890 -8.373 8.001 1.00 82.81 349 SER A CA 1
ATOM 2709 C C . SER A 1 349 ? 3.457 -7.057 7.466 1.00 82.81 349 SER A C 1
ATOM 2711 O O . SER A 1 349 ? 3.615 -6.100 8.225 1.00 82.81 349 SER A O 1
ATOM 2713 N N . PHE A 1 350 ? 3.714 -6.965 6.160 1.00 83.19 350 PHE A N 1
ATOM 2714 C CA . PHE A 1 350 ? 4.010 -5.662 5.551 1.00 83.19 350 PHE A CA 1
ATOM 2715 C C . PHE A 1 350 ? 2.818 -4.704 5.688 1.00 83.19 350 PHE A C 1
ATOM 2717 O O . PHE A 1 350 ? 3.002 -3.503 5.834 1.00 83.19 350 PHE A O 1
ATOM 2724 N N . ASP A 1 351 ? 1.600 -5.239 5.786 1.00 88.12 351 ASP A N 1
ATOM 2725 C CA . ASP A 1 351 ? 0.381 -4.453 5.979 1.00 88.12 351 ASP A CA 1
ATOM 2726 C C . ASP A 1 351 ? 0.140 -4.026 7.440 1.00 88.12 351 ASP A C 1
ATOM 2728 O O . ASP A 1 351 ? -0.912 -3.469 7.737 1.00 88.12 351 ASP A O 1
ATOM 2732 N N . THR A 1 352 ? 1.077 -4.265 8.369 1.00 89.06 352 THR A N 1
ATOM 2733 C CA . THR A 1 352 ? 0.909 -3.956 9.809 1.00 89.06 352 THR A CA 1
ATOM 2734 C C . THR A 1 352 ? 0.436 -2.525 10.047 1.00 89.06 352 THR A C 1
ATOM 2736 O O . THR A 1 352 ? -0.538 -2.309 10.767 1.00 89.06 352 THR A O 1
ATOM 2739 N N . LEU A 1 353 ? 1.073 -1.554 9.392 1.00 88.56 353 LEU A N 1
ATOM 2740 C CA . LEU A 1 353 ? 0.708 -0.148 9.519 1.00 88.56 353 LEU A CA 1
ATOM 2741 C C . LEU A 1 353 ? -0.716 0.125 9.005 1.00 88.56 353 LEU A C 1
ATOM 2743 O O . LEU A 1 353 ? -1.496 0.794 9.676 1.00 88.56 353 LEU A O 1
ATOM 2747 N N . THR A 1 354 ? -1.082 -0.438 7.853 1.00 91.25 354 THR A N 1
ATOM 2748 C CA . THR A 1 354 ? -2.426 -0.314 7.264 1.00 91.25 354 THR A CA 1
ATOM 2749 C C . THR A 1 354 ? -3.496 -0.951 8.153 1.00 91.25 354 THR A C 1
ATOM 2751 O O . THR A 1 354 ? -4.568 -0.378 8.351 1.00 91.25 354 THR A O 1
ATOM 2754 N N . ILE A 1 355 ? -3.203 -2.110 8.750 1.00 93.62 355 ILE A N 1
ATOM 2755 C CA . ILE A 1 355 ? -4.098 -2.788 9.694 1.00 93.62 355 ILE A CA 1
ATOM 2756 C C . ILE A 1 355 ? -4.335 -1.910 10.931 1.00 93.62 355 ILE A C 1
ATOM 2758 O O . ILE A 1 355 ? -5.483 -1.722 11.345 1.00 93.62 355 ILE A O 1
ATOM 2762 N N . ILE A 1 356 ? -3.269 -1.338 11.501 1.00 92.19 356 ILE A N 1
ATOM 2763 C CA . ILE A 1 356 ? -3.362 -0.417 12.643 1.00 92.19 356 ILE A CA 1
ATOM 2764 C C . ILE A 1 356 ? -4.152 0.834 12.253 1.00 92.19 356 ILE A C 1
ATOM 2766 O O . ILE A 1 356 ? -5.060 1.222 12.985 1.00 92.19 356 ILE A O 1
ATOM 2770 N N . ALA A 1 357 ? -3.892 1.419 11.082 1.00 92.12 357 ALA A N 1
ATOM 2771 C CA . ALA A 1 357 ? -4.614 2.590 10.589 1.00 92.12 357 ALA A CA 1
ATOM 2772 C C . ALA A 1 357 ? -6.122 2.333 10.470 1.00 92.12 357 ALA A C 1
ATOM 2774 O O . ALA A 1 357 ? -6.934 3.159 10.892 1.00 92.12 357 ALA A O 1
ATOM 2775 N N . HIS A 1 358 ? -6.525 1.160 9.969 1.00 94.19 358 HIS A N 1
ATOM 2776 C CA . HIS A 1 358 ? -7.933 0.779 9.952 1.00 94.19 358 HIS A CA 1
ATOM 2777 C C . HIS A 1 358 ? -8.524 0.660 11.360 1.00 94.19 358 HIS A C 1
ATOM 2779 O O . HIS A 1 358 ? -9.652 1.122 11.558 1.00 94.19 358 HIS A O 1
ATOM 2785 N N . ALA A 1 359 ? -7.802 0.067 12.313 1.00 94.94 359 ALA A N 1
ATOM 2786 C CA . ALA A 1 359 ? -8.273 -0.093 13.685 1.00 94.94 359 ALA A CA 1
ATOM 2787 C C . ALA A 1 359 ? -8.411 1.255 14.413 1.00 94.94 359 ALA A C 1
ATOM 2789 O O . ALA A 1 359 ? -9.450 1.521 15.019 1.00 94.94 359 ALA A O 1
ATOM 2790 N N . VAL A 1 360 ? -7.412 2.134 14.288 1.00 92.69 360 VAL A N 1
ATOM 2791 C CA . VAL A 1 360 ? -7.458 3.518 14.788 1.00 92.69 360 VAL A CA 1
ATOM 2792 C C . VAL A 1 360 ? -8.638 4.259 14.163 1.00 92.69 360 VAL A C 1
ATOM 2794 O O . VAL A 1 360 ? -9.461 4.823 14.881 1.00 92.69 360 VAL A O 1
ATOM 2797 N N . GLY A 1 361 ? -8.792 4.174 12.840 1.00 93.44 361 GLY A N 1
ATOM 2798 C CA . GLY A 1 361 ? -9.896 4.807 12.127 1.00 93.44 361 GLY A CA 1
ATOM 2799 C C . GLY A 1 361 ? -11.269 4.310 12.568 1.00 93.44 361 GLY A C 1
ATOM 2800 O O . GLY A 1 361 ? -12.159 5.120 12.795 1.00 93.44 361 GLY A O 1
ATOM 2801 N N . ASN A 1 362 ? -11.446 3.001 12.775 1.00 95.00 362 ASN A N 1
ATOM 2802 C CA . ASN A 1 362 ? -12.693 2.460 13.327 1.00 95.00 362 ASN A CA 1
ATOM 2803 C C . ASN A 1 362 ? -13.022 3.093 14.680 1.00 95.00 362 ASN A C 1
ATOM 2805 O O . ASN A 1 362 ? -14.162 3.485 14.922 1.00 95.00 362 ASN A O 1
ATOM 2809 N N . THR A 1 363 ? -12.027 3.220 15.553 1.00 94.75 363 THR A N 1
ATOM 2810 C CA . THR A 1 363 ? -12.236 3.781 16.884 1.00 94.75 363 THR A CA 1
ATOM 2811 C C . THR A 1 363 ? -12.537 5.278 16.842 1.00 94.75 363 THR A C 1
ATOM 2813 O O . THR A 1 363 ? -13.436 5.738 17.545 1.00 94.75 363 THR A O 1
ATOM 2816 N N . MET A 1 364 ? -11.857 6.027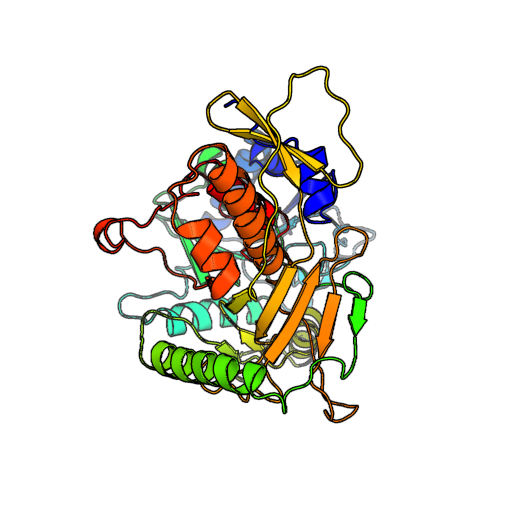 15.970 1.00 94.25 364 MET A N 1
ATOM 2817 C CA . MET A 1 364 ? -12.134 7.447 15.748 1.00 94.25 364 MET A CA 1
ATOM 2818 C C . MET A 1 364 ? -13.554 7.667 15.224 1.00 94.25 364 MET A C 1
ATOM 2820 O O . MET A 1 364 ? -14.295 8.477 15.775 1.00 94.25 364 MET A O 1
ATOM 2824 N N . ILE A 1 365 ? -13.977 6.897 14.218 1.00 94.62 365 ILE A N 1
ATOM 2825 C CA . ILE A 1 365 ? -15.341 6.972 13.683 1.00 94.62 365 ILE A CA 1
ATOM 2826 C C . ILE A 1 365 ? -16.372 6.581 14.739 1.00 94.62 365 ILE A C 1
ATOM 2828 O O . ILE A 1 365 ? -17.400 7.241 14.864 1.00 94.62 365 ILE A O 1
ATOM 2832 N N . ALA A 1 366 ? -16.101 5.559 15.552 1.00 95.81 366 ALA A N 1
ATOM 2833 C CA . ALA A 1 366 ? -16.985 5.200 16.652 1.00 95.81 366 ALA A CA 1
ATOM 2834 C C . ALA A 1 366 ? -17.140 6.353 17.660 1.00 95.81 366 ALA A C 1
ATOM 2836 O O . ALA A 1 366 ? -18.255 6.635 18.097 1.00 95.81 366 ALA A O 1
ATOM 2837 N N . SER A 1 367 ? -16.045 7.037 17.996 1.00 96.38 367 SER A N 1
ATOM 2838 C CA . SER A 1 367 ? -16.040 8.206 18.878 1.00 96.38 367 SER A CA 1
ATOM 2839 C C . SER A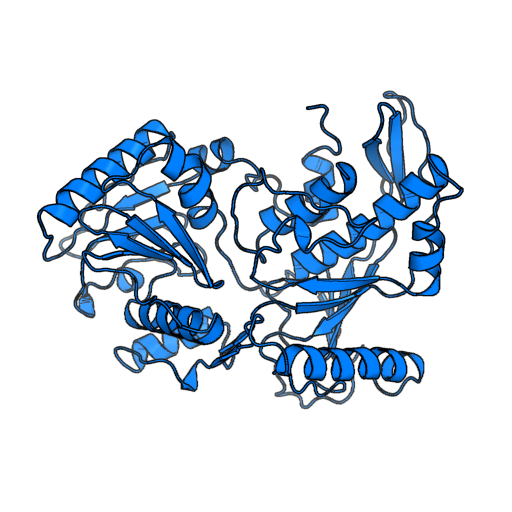 1 367 ? -16.833 9.383 18.289 1.00 96.38 367 SER A C 1
ATOM 2841 O O . SER A 1 367 ? -17.707 9.930 18.962 1.00 96.38 367 SER A O 1
ATOM 2843 N N . ILE A 1 368 ? -16.614 9.705 17.009 1.00 95.88 368 ILE A N 1
ATOM 2844 C CA . ILE A 1 368 ? -17.333 10.759 16.275 1.00 95.88 368 ILE A CA 1
ATOM 2845 C C . ILE A 1 368 ? -18.833 10.451 16.195 1.00 95.88 368 ILE A C 1
ATOM 2847 O O . ILE A 1 368 ? -19.665 11.313 16.475 1.00 95.88 368 ILE A O 1
ATOM 2851 N N . LEU A 1 369 ? -19.200 9.215 15.846 1.00 95.25 369 LEU A N 1
ATOM 2852 C CA . LEU A 1 369 ? -20.598 8.806 15.719 1.00 95.25 369 LEU A CA 1
ATOM 2853 C C . LEU A 1 369 ? -21.329 8.827 17.059 1.00 95.25 369 LEU A C 1
ATOM 2855 O O . LEU A 1 369 ? -22.497 9.190 17.078 1.00 95.25 369 LEU A O 1
ATOM 2859 N N . ARG A 1 370 ? -20.672 8.512 18.182 1.00 96.19 370 ARG A N 1
ATOM 2860 C CA . ARG A 1 370 ? -21.300 8.658 19.509 1.00 96.19 370 ARG A CA 1
ATOM 2861 C C . ARG A 1 370 ? -21.753 10.091 19.789 1.00 96.19 370 ARG A C 1
ATOM 2863 O O . ARG A 1 370 ? -22.732 10.265 20.503 1.00 96.19 370 ARG A O 1
ATOM 2870 N N . THR A 1 371 ? -21.070 11.079 19.218 1.00 96.56 371 THR A N 1
ATOM 2871 C CA . THR A 1 371 ? -21.394 12.501 19.380 1.00 96.56 371 THR A CA 1
ATOM 2872 C C . THR A 1 371 ? -22.389 12.975 18.327 1.00 96.56 371 THR A C 1
ATOM 2874 O O . THR A 1 371 ? -23.412 13.562 18.662 1.00 96.56 371 THR A O 1
ATOM 2877 N N . LEU A 1 372 ? -22.119 12.707 17.046 1.00 95.25 372 LEU A N 1
ATOM 2878 C CA . LEU A 1 372 ? -22.915 13.248 15.940 1.00 95.25 372 LEU A CA 1
ATOM 2879 C C . LEU A 1 372 ? -24.163 12.420 15.602 1.00 95.25 372 LEU A C 1
ATOM 2881 O O . LEU A 1 372 ? -25.117 12.956 15.043 1.00 95.25 372 LEU A O 1
ATOM 2885 N N . ARG A 1 373 ? -24.149 11.110 15.874 1.00 94.50 373 ARG A N 1
ATOM 2886 C CA . ARG A 1 373 ? -25.244 10.167 15.581 1.00 94.50 373 ARG A CA 1
ATOM 2887 C C . ARG A 1 373 ? -25.354 9.090 16.676 1.00 94.50 373 ARG A C 1
ATOM 2889 O O . ARG A 1 373 ? -25.034 7.927 16.403 1.00 94.50 373 ARG A O 1
ATOM 2896 N N . PRO A 1 374 ? -25.817 9.434 17.894 1.00 93.31 374 PRO A N 1
ATOM 2897 C CA . PRO A 1 374 ? -25.854 8.513 19.039 1.00 93.31 374 PRO A CA 1
ATOM 2898 C C . PRO A 1 374 ? -26.621 7.201 18.792 1.00 93.31 374 PRO A C 1
ATOM 2900 O O . PRO A 1 374 ? -26.308 6.173 19.396 1.00 93.31 374 PRO A O 1
ATOM 2903 N N . ASP A 1 375 ? -27.584 7.215 17.864 1.00 95.00 375 ASP A N 1
ATOM 2904 C CA . ASP A 1 375 ? -28.373 6.041 17.464 1.00 95.00 375 ASP A CA 1
ATOM 2905 C C . ASP A 1 375 ? -27.623 5.073 16.536 1.00 95.00 375 ASP A C 1
ATOM 2907 O O . ASP A 1 375 ? -28.097 3.968 16.255 1.00 95.00 375 ASP A O 1
ATOM 2911 N N . SER A 1 376 ? -26.433 5.451 16.058 1.00 93.62 376 SER A N 1
ATOM 2912 C CA . SER A 1 376 ? -25.603 4.571 15.245 1.00 93.62 376 SER A CA 1
ATOM 2913 C C . SER A 1 376 ? -25.269 3.289 16.005 1.00 93.62 376 SER A C 1
ATOM 2915 O O . SER A 1 376 ? -24.821 3.291 17.153 1.00 93.62 376 SER A O 1
ATOM 2917 N N . ARG A 1 377 ? -25.447 2.151 15.333 1.00 94.81 377 ARG A N 1
ATOM 2918 C CA . ARG A 1 377 ? -25.121 0.836 15.899 1.00 94.81 377 ARG A CA 1
ATOM 2919 C C . ARG A 1 377 ? -23.619 0.570 15.919 1.00 94.81 377 ARG A C 1
ATOM 2921 O O . ARG A 1 377 ? -23.168 -0.229 16.737 1.00 94.81 377 ARG A O 1
ATOM 2928 N N . PHE A 1 378 ? -22.853 1.217 15.039 1.00 93.94 378 PHE A N 1
ATOM 2929 C CA . PHE A 1 378 ? -21.436 0.919 14.834 1.00 93.94 378 PHE A CA 1
ATOM 2930 C C . PHE A 1 378 ? -20.594 1.030 16.119 1.00 93.94 378 PHE A C 1
ATOM 2932 O O . PHE A 1 378 ? -19.922 0.050 16.441 1.00 93.94 378 PHE A O 1
ATOM 2939 N N . PRO A 1 379 ? -20.681 2.108 16.929 1.00 96.12 379 PRO A N 1
ATOM 2940 C CA . PRO A 1 379 ? -19.895 2.205 18.159 1.00 96.12 379 PRO A CA 1
ATOM 2941 C C . PRO A 1 379 ? -20.184 1.085 19.168 1.00 96.12 379 PRO A C 1
ATOM 2943 O O . PRO A 1 379 ? -19.257 0.591 19.805 1.00 96.12 379 PRO A O 1
ATOM 2946 N N . LYS A 1 380 ? -21.451 0.660 19.291 1.00 96.44 380 LYS A N 1
ATOM 2947 C CA . LYS A 1 380 ? -21.867 -0.435 20.188 1.00 96.44 380 LYS A CA 1
ATOM 2948 C C . LYS A 1 380 ? -21.394 -1.798 19.676 1.00 96.44 380 LYS A C 1
ATOM 2950 O O . LYS A 1 380 ? -21.034 -2.666 20.465 1.00 96.44 380 LYS A O 1
ATOM 2955 N N . LEU A 1 381 ? -21.402 -2.001 18.357 1.00 96.06 381 LEU A N 1
ATOM 2956 C CA . LEU A 1 381 ? -20.903 -3.231 17.738 1.00 96.06 381 LEU A CA 1
ATOM 2957 C C . LEU A 1 381 ? -19.382 -3.347 17.875 1.00 96.06 381 LEU A C 1
ATOM 2959 O O . LEU A 1 381 ? -18.907 -4.410 18.264 1.00 96.06 381 LEU A O 1
ATOM 2963 N N . LEU A 1 382 ? -18.642 -2.262 17.632 1.00 96.44 382 LEU A N 1
ATOM 2964 C CA . LEU A 1 382 ? -17.189 -2.226 17.808 1.00 96.44 382 LEU A CA 1
ATOM 2965 C C . LEU A 1 382 ? -16.794 -2.502 19.267 1.00 96.44 382 LEU A C 1
ATOM 2967 O O . LEU A 1 382 ? -15.900 -3.303 19.525 1.00 96.44 382 LEU A O 1
ATOM 2971 N N . GLU A 1 383 ? -17.501 -1.891 20.218 1.00 96.44 383 GLU A N 1
ATOM 2972 C CA . GLU A 1 383 ? -17.273 -2.090 21.653 1.00 96.44 383 GLU A CA 1
ATOM 2973 C C . GLU A 1 383 ? -17.541 -3.524 22.111 1.00 96.44 383 GLU A C 1
ATOM 2975 O O . GLU A 1 383 ? -16.844 -4.020 22.989 1.00 96.44 383 GLU A O 1
ATOM 2980 N N . ARG A 1 384 ? -18.534 -4.203 21.527 1.00 95.31 384 ARG A N 1
ATOM 2981 C CA . ARG A 1 384 ? -18.913 -5.558 21.943 1.00 95.31 384 ARG A CA 1
ATOM 2982 C C . ARG A 1 384 ? -18.142 -6.653 21.212 1.00 95.31 384 ARG A C 1
ATOM 2984 O O . ARG A 1 384 ? -17.825 -7.679 21.804 1.00 95.31 384 ARG A O 1
ATOM 2991 N N . PHE A 1 385 ? -17.898 -6.472 19.919 1.00 94.94 385 PHE A N 1
ATOM 2992 C CA . PHE A 1 385 ? -17.422 -7.540 19.037 1.00 94.94 385 PHE A CA 1
ATOM 2993 C C . PHE A 1 385 ? -16.067 -7.244 18.394 1.00 94.94 385 PHE A C 1
ATOM 2995 O O . PHE A 1 385 ? -15.443 -8.170 17.865 1.00 94.94 385 PHE A O 1
ATOM 3002 N N . GLY A 1 386 ? -15.606 -5.993 18.442 1.00 95.62 386 GLY A N 1
ATOM 3003 C CA . GLY A 1 386 ? -14.477 -5.537 17.644 1.00 95.62 386 GLY A CA 1
ATOM 3004 C C . GLY A 1 386 ? -14.846 -5.392 16.165 1.00 95.62 386 GLY A C 1
ATOM 3005 O O . GLY A 1 386 ? -16.010 -5.184 15.821 1.00 95.62 386 GLY A O 1
ATOM 3006 N N . SER A 1 387 ? -13.856 -5.508 15.279 1.00 95.06 387 SER A N 1
ATOM 3007 C CA . SER A 1 387 ? -14.058 -5.432 13.825 1.00 95.06 387 SER A CA 1
ATOM 3008 C C . SER A 1 387 ? -13.247 -6.498 13.105 1.00 95.06 387 SER A C 1
ATOM 3010 O O . SER A 1 387 ? -12.031 -6.572 13.272 1.00 95.06 387 SER A O 1
ATOM 3012 N N . GLY A 1 388 ? -13.907 -7.279 12.251 1.00 94.06 388 GLY A N 1
ATOM 3013 C CA . GLY A 1 388 ? -13.220 -8.064 11.228 1.00 94.06 388 GLY A CA 1
ATOM 3014 C C . GLY A 1 388 ? -12.665 -7.136 10.150 1.00 94.06 388 GLY A C 1
ATOM 3015 O O . GLY A 1 388 ? -13.305 -6.149 9.787 1.00 94.06 388 GLY A O 1
ATOM 3016 N N . MET A 1 389 ? -11.461 -7.425 9.677 1.00 93.19 389 MET A N 1
ATOM 3017 C CA . MET A 1 389 ? -10.780 -6.693 8.619 1.00 93.19 389 MET A CA 1
ATOM 3018 C C . MET A 1 389 ? -10.125 -7.702 7.688 1.00 93.19 389 MET A C 1
ATOM 3020 O O . MET A 1 389 ? -9.417 -8.613 8.119 1.00 93.19 389 MET A O 1
ATOM 3024 N N . THR A 1 390 ? -10.365 -7.535 6.399 1.00 89.19 390 THR A N 1
ATOM 3025 C CA . THR A 1 390 ? -9.824 -8.411 5.369 1.00 89.19 390 THR A CA 1
ATOM 3026 C C . THR A 1 390 ? -9.324 -7.560 4.228 1.00 89.19 390 THR A C 1
ATOM 3028 O O . THR A 1 390 ? -10.020 -6.644 3.797 1.00 89.19 390 THR A O 1
ATOM 3031 N N . HIS A 1 391 ? -8.148 -7.893 3.724 1.00 87.50 391 HIS A N 1
ATOM 3032 C CA . HIS A 1 391 ? -7.570 -7.262 2.551 1.00 87.50 391 HIS A CA 1
ATOM 3033 C C . HIS A 1 391 ? -7.385 -8.325 1.477 1.00 87.50 391 HIS A C 1
ATOM 3035 O O . HIS A 1 391 ? -6.870 -9.403 1.764 1.00 87.50 391 HIS A O 1
ATOM 3041 N N . TRP A 1 392 ? -7.814 -8.017 0.259 1.00 84.88 392 TRP A N 1
ATOM 3042 C CA . TRP A 1 392 ? -7.593 -8.806 -0.944 1.00 84.88 392 TRP A CA 1
ATOM 3043 C C . TRP A 1 392 ? -7.235 -7.874 -2.100 1.00 84.88 392 TRP A C 1
ATOM 3045 O O . TRP A 1 392 ? -7.501 -6.675 -2.053 1.00 84.88 392 TRP A O 1
ATOM 3055 N N . HIS A 1 393 ? -6.688 -8.442 -3.168 1.00 80.19 393 HIS A N 1
ATOM 3056 C CA . HIS A 1 393 ? -6.395 -7.712 -4.393 1.00 80.19 393 HIS A CA 1
ATOM 3057 C C . HIS A 1 393 ? -7.380 -8.155 -5.478 1.00 80.19 393 HIS A C 1
ATOM 3059 O O . HIS A 1 393 ? -7.179 -9.155 -6.156 1.00 80.19 393 HIS A O 1
ATOM 3065 N N . HIS A 1 394 ? -8.498 -7.447 -5.558 1.00 75.00 394 HIS A N 1
ATOM 3066 C CA . HIS A 1 394 ? -9.477 -7.479 -6.642 1.00 75.00 394 HIS A CA 1
ATOM 3067 C C . HIS A 1 394 ? -10.458 -6.340 -6.369 1.00 75.00 394 HIS A C 1
ATOM 3069 O O . HIS A 1 394 ? -10.806 -6.096 -5.209 1.00 75.00 394 HIS A O 1
ATOM 3075 N N . TYR A 1 395 ? -10.915 -5.645 -7.402 1.00 74.50 395 TYR A N 1
ATOM 3076 C CA . TYR A 1 395 ? -11.870 -4.560 -7.221 1.00 74.50 395 TYR A CA 1
ATOM 3077 C C . TYR A 1 395 ? -13.283 -5.115 -7.383 1.00 74.50 395 TYR A C 1
ATOM 3079 O O . TYR A 1 395 ? -13.584 -5.644 -8.448 1.00 74.50 395 TYR A O 1
ATOM 3087 N N . PRO A 1 396 ? -14.143 -5.041 -6.351 1.00 75.50 396 PRO A N 1
ATOM 3088 C CA . PRO A 1 396 ? -15.540 -5.396 -6.528 1.00 75.50 396 PRO A CA 1
ATOM 3089 C C . PRO A 1 396 ? -16.204 -4.389 -7.470 1.00 75.50 396 PRO A C 1
ATOM 3091 O O . PRO A 1 396 ? -16.066 -3.167 -7.284 1.00 75.50 396 PRO A O 1
ATOM 3094 N N . ASP A 1 397 ? -16.943 -4.918 -8.439 1.00 79.81 397 ASP A N 1
ATOM 3095 C CA . ASP A 1 397 ? -17.864 -4.137 -9.255 1.00 79.81 397 ASP A CA 1
ATOM 3096 C C . ASP A 1 397 ? -18.925 -3.483 -8.358 1.00 79.81 397 ASP A C 1
ATOM 3098 O O . ASP A 1 397 ? -19.200 -3.938 -7.241 1.00 79.81 397 ASP A O 1
ATOM 3102 N N . ASP A 1 398 ? -19.485 -2.358 -8.801 1.00 82.31 398 ASP A N 1
ATOM 3103 C CA . ASP A 1 398 ? -20.402 -1.572 -7.965 1.00 82.31 398 ASP A CA 1
ATOM 3104 C C . ASP A 1 398 ? -21.692 -2.345 -7.626 1.00 82.31 398 ASP A C 1
ATOM 3106 O O . ASP A 1 398 ? -22.271 -2.142 -6.559 1.00 82.31 398 ASP A O 1
ATOM 3110 N N . ASP A 1 399 ? -22.103 -3.287 -8.476 1.00 86.44 399 ASP A N 1
ATOM 3111 C CA . ASP A 1 399 ? -23.235 -4.193 -8.254 1.00 86.44 399 ASP A CA 1
ATOM 3112 C C . ASP A 1 399 ? -22.940 -5.307 -7.230 1.00 86.44 399 ASP A C 1
ATOM 3114 O O . ASP A 1 399 ? -23.866 -5.884 -6.655 1.00 86.44 399 ASP A O 1
ATOM 3118 N N . MET A 1 400 ? -21.663 -5.578 -6.940 1.00 84.38 400 MET A N 1
ATOM 3119 C CA . MET A 1 400 ? -21.237 -6.534 -5.916 1.00 84.38 400 MET A CA 1
ATOM 3120 C C . MET A 1 400 ? -21.286 -5.955 -4.497 1.00 84.38 400 MET A C 1
ATOM 3122 O O . MET A 1 400 ? -21.139 -6.707 -3.529 1.00 84.38 400 MET A O 1
ATOM 3126 N N . ILE A 1 401 ? -21.455 -4.638 -4.345 1.00 86.56 401 ILE A N 1
ATOM 3127 C CA . ILE A 1 401 ? -21.460 -3.973 -3.040 1.00 86.56 401 ILE A CA 1
ATOM 3128 C C . ILE A 1 401 ? -22.829 -4.165 -2.369 1.00 86.56 401 ILE A C 1
ATOM 3130 O O . ILE A 1 401 ? -23.837 -3.650 -2.862 1.00 86.56 401 ILE A O 1
ATOM 3134 N N . PRO A 1 402 ? -22.918 -4.875 -1.224 1.00 87.50 402 PRO A N 1
ATOM 3135 C CA . PRO A 1 402 ? -24.202 -5.093 -0.574 1.00 87.50 402 PRO A CA 1
ATOM 3136 C C . PRO A 1 402 ? -24.819 -3.777 -0.088 1.00 87.50 402 PRO A C 1
ATOM 3138 O O . PRO A 1 402 ? -24.121 -2.840 0.307 1.00 87.50 402 PRO A O 1
ATOM 3141 N N . LYS A 1 403 ? -26.155 -3.718 -0.039 1.00 86.06 403 LYS A N 1
ATOM 3142 C CA . LYS A 1 403 ? -26.870 -2.546 0.486 1.00 86.06 403 LYS A CA 1
ATOM 3143 C C . LYS A 1 403 ? -26.384 -2.198 1.898 1.00 86.06 403 LYS A C 1
ATOM 3145 O O . LYS A 1 403 ? -26.328 -3.062 2.771 1.00 86.06 403 LYS A O 1
ATOM 3150 N N . GLY A 1 404 ? -26.077 -0.921 2.117 1.00 84.38 404 GLY A N 1
ATOM 3151 C CA . GLY A 1 404 ? -25.587 -0.401 3.397 1.00 84.38 404 GLY A CA 1
ATOM 3152 C C . GLY A 1 404 ? -24.064 -0.428 3.567 1.00 84.38 404 GLY A C 1
ATOM 3153 O O . GLY A 1 404 ? -23.577 0.057 4.585 1.00 84.38 404 GLY A O 1
ATOM 3154 N N . TYR A 1 405 ? -23.314 -0.952 2.594 1.00 86.56 405 TYR A N 1
ATOM 3155 C CA . TYR A 1 405 ? -21.858 -0.832 2.553 1.00 86.56 405 TYR A CA 1
ATOM 3156 C C . TYR A 1 405 ? -21.456 0.472 1.864 1.00 86.56 405 TYR A C 1
ATOM 3158 O O . TYR A 1 405 ? -22.143 0.949 0.962 1.00 86.56 405 TYR A O 1
ATOM 3166 N N . ILE A 1 406 ? -20.327 1.036 2.291 1.00 86.69 406 ILE A N 1
ATOM 3167 C CA . ILE A 1 406 ? -19.758 2.252 1.712 1.00 86.69 406 ILE A CA 1
ATOM 3168 C C . ILE A 1 406 ? -18.449 1.879 1.019 1.00 86.69 406 ILE A C 1
ATOM 3170 O O . ILE A 1 406 ? -17.585 1.234 1.614 1.00 86.69 406 ILE A O 1
ATOM 3174 N N . LYS A 1 407 ? -18.318 2.284 -0.245 1.00 87.31 407 LYS A N 1
ATOM 3175 C CA . LYS A 1 407 ? -17.093 2.174 -1.042 1.00 87.31 407 LYS A CA 1
ATOM 3176 C C . LYS A 1 407 ? -16.447 3.557 -1.107 1.00 87.31 407 LYS A C 1
ATOM 3178 O O . LYS A 1 407 ? -17.129 4.531 -1.407 1.00 87.31 407 LYS A O 1
ATOM 3183 N N . HIS A 1 408 ? -15.149 3.640 -0.831 1.00 88.12 408 HIS A N 1
ATOM 3184 C CA . HIS A 1 408 ? -14.384 4.888 -0.879 1.00 88.12 408 HIS A CA 1
ATOM 3185 C C . HIS A 1 408 ? -13.024 4.670 -1.556 1.00 88.12 408 HIS A C 1
ATOM 3187 O O . HIS A 1 408 ? -12.598 3.534 -1.766 1.00 88.12 408 HIS A O 1
ATOM 3193 N N . GLY A 1 409 ? -12.331 5.766 -1.875 1.00 86.62 409 GLY A N 1
ATOM 3194 C CA . GLY A 1 409 ? -10.945 5.738 -2.349 1.00 86.62 409 GLY A CA 1
ATOM 3195 C C . GLY A 1 409 ? -10.743 5.407 -3.828 1.00 86.62 409 GLY A C 1
ATOM 3196 O O . GLY A 1 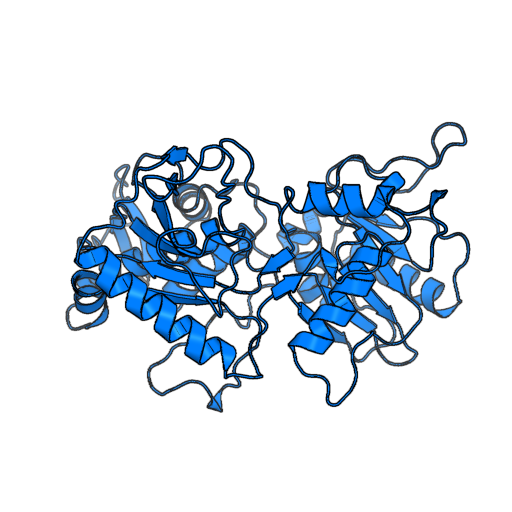409 ? -9.614 5.146 -4.224 1.00 86.62 409 GLY A O 1
ATOM 3197 N N . LYS A 1 410 ? -11.802 5.442 -4.649 1.00 85.38 410 LYS A N 1
ATOM 3198 C CA . LYS A 1 410 ? -11.700 5.297 -6.115 1.00 85.38 410 LYS A CA 1
ATOM 3199 C C . LYS A 1 410 ? -10.773 6.347 -6.738 1.00 85.38 410 LYS A C 1
ATOM 3201 O O . LYS A 1 410 ? -10.029 6.027 -7.654 1.00 85.38 410 LYS A O 1
ATOM 3206 N N . GLU A 1 411 ? -10.807 7.560 -6.197 1.00 87.00 411 GLU A N 1
ATOM 3207 C CA . GLU A 1 411 ? -10.007 8.701 -6.655 1.00 87.00 411 GLU A CA 1
ATOM 3208 C C . GLU A 1 411 ? -8.629 8.777 -5.973 1.00 87.00 411 GLU A C 1
ATOM 3210 O O . GLU A 1 411 ? -7.861 9.704 -6.224 1.00 87.00 411 GLU A O 1
ATOM 3215 N N . ASN A 1 412 ? -8.302 7.832 -5.081 1.00 90.62 412 ASN A N 1
ATOM 3216 C CA . ASN A 1 412 ? -6.997 7.828 -4.431 1.00 90.62 412 ASN A CA 1
ATOM 3217 C C . ASN A 1 412 ? -5.907 7.393 -5.418 1.00 90.62 412 ASN A C 1
ATOM 3219 O O . ASN A 1 412 ? -6.136 6.489 -6.229 1.00 90.62 412 ASN A O 1
ATOM 3223 N N . PRO A 1 413 ? -4.684 7.935 -5.289 1.00 91.25 413 PRO A N 1
ATOM 3224 C CA . PRO A 1 413 ? -3.541 7.453 -6.049 1.00 91.25 413 PRO A CA 1
ATOM 3225 C C . PRO A 1 413 ? -3.311 5.947 -5.828 1.00 91.25 413 PRO A C 1
ATOM 3227 O O . PRO A 1 413 ? -3.362 5.475 -4.684 1.00 91.25 413 PRO A O 1
ATOM 3230 N N . PRO A 1 414 ? -3.017 5.169 -6.886 1.00 89.88 414 PRO A N 1
ATOM 3231 C CA . PRO A 1 414 ? -2.885 3.722 -6.798 1.00 89.88 414 PRO A CA 1
ATOM 3232 C C . PRO A 1 414 ? -1.515 3.319 -6.235 1.00 89.88 414 PRO A C 1
ATOM 3234 O O . PRO A 1 414 ? -0.606 2.920 -6.968 1.00 89.88 414 PRO A O 1
ATOM 3237 N N . VAL A 1 415 ? -1.386 3.398 -4.913 1.00 90.06 415 VAL A N 1
ATOM 3238 C CA . VAL A 1 415 ? -0.199 2.996 -4.141 1.00 90.06 415 VAL A CA 1
ATOM 3239 C C . VAL A 1 415 ? -0.261 1.529 -3.706 1.00 90.06 415 VAL A C 1
ATOM 3241 O O . VAL A 1 415 ? -1.320 0.899 -3.698 1.00 90.06 415 VAL A O 1
ATOM 3244 N N . SER A 1 416 ? 0.880 0.968 -3.306 1.00 86.38 416 SER A N 1
ATOM 3245 C CA . SER A 1 416 ? 0.920 -0.386 -2.743 1.00 86.38 416 SER A CA 1
ATOM 3246 C C . SER A 1 416 ? 0.296 -0.433 -1.337 1.00 86.38 416 SER A C 1
ATOM 3248 O O . SER A 1 416 ? 0.435 0.504 -0.553 1.00 86.38 416 SER A O 1
ATOM 3250 N N . CYS A 1 417 ? -0.369 -1.541 -0.997 1.00 82.19 417 CYS A N 1
ATOM 3251 C CA . CYS A 1 417 ? -1.175 -1.722 0.223 1.00 82.19 417 CYS A CA 1
ATOM 3252 C C . CYS A 1 417 ? -0.411 -1.604 1.553 1.00 82.19 417 CYS A C 1
ATOM 3254 O O . CYS A 1 417 ? -1.016 -1.280 2.577 1.00 82.19 417 CYS A O 1
ATOM 3256 N N . SER A 1 418 ? 0.901 -1.822 1.531 1.00 84.56 418 SER A N 1
ATOM 3257 C CA . SER A 1 418 ? 1.783 -1.830 2.703 1.00 84.56 418 SER A CA 1
ATOM 3258 C C . SER A 1 418 ? 2.534 -0.508 2.910 1.00 84.56 418 SER A C 1
ATOM 3260 O O . SER A 1 418 ? 3.579 -0.481 3.556 1.00 84.56 418 SER A O 1
ATOM 3262 N N . THR A 1 419 ? 2.072 0.581 2.295 1.00 89.44 419 THR A N 1
ATOM 3263 C CA . THR A 1 419 ? 2.782 1.864 2.294 1.00 89.44 419 THR A CA 1
ATOM 3264 C C . THR A 1 419 ? 2.229 2.810 3.363 1.00 89.44 419 THR A C 1
ATOM 3266 O O . THR A 1 419 ? 1.066 2.712 3.757 1.00 89.44 419 THR A O 1
ATOM 3269 N N . PRO A 1 420 ? 3.020 3.789 3.829 1.00 90.50 420 PRO A N 1
ATOM 3270 C CA . PRO A 1 420 ? 2.497 4.892 4.633 1.00 90.50 420 PRO A CA 1
ATOM 3271 C C . PRO A 1 420 ? 1.290 5.595 3.992 1.00 90.50 420 PRO A C 1
ATOM 3273 O O . PRO A 1 420 ? 0.352 5.986 4.685 1.00 90.50 420 PRO A O 1
ATOM 3276 N N . GLN A 1 421 ? 1.288 5.716 2.662 1.00 93.50 421 GLN A N 1
ATOM 3277 C CA . GLN A 1 421 ? 0.203 6.321 1.899 1.00 93.50 421 GLN A CA 1
ATOM 3278 C C . GLN A 1 421 ? -1.088 5.506 1.968 1.00 93.50 421 GLN A C 1
ATOM 3280 O O . GLN A 1 421 ? -2.142 6.071 2.247 1.00 93.50 421 GLN A O 1
ATOM 3285 N N . SER A 1 422 ? -1.031 4.183 1.778 1.00 91.69 422 SER A N 1
ATOM 3286 C CA . SER A 1 422 ? -2.233 3.344 1.882 1.00 91.69 422 SER A CA 1
ATOM 3287 C C . SER A 1 422 ? -2.835 3.379 3.289 1.00 91.69 422 SER A C 1
ATOM 3289 O O . SER A 1 422 ? -4.060 3.405 3.429 1.00 91.69 422 SER A O 1
ATOM 3291 N N . ALA A 1 423 ? -2.000 3.444 4.329 1.00 91.56 423 ALA A N 1
ATOM 3292 C CA . ALA A 1 423 ? -2.446 3.625 5.707 1.00 91.56 423 ALA A CA 1
ATOM 3293 C C . ALA A 1 423 ? -3.154 4.978 5.912 1.00 91.56 423 ALA A C 1
ATOM 3295 O O . ALA A 1 423 ? -4.251 5.024 6.474 1.00 91.56 423 ALA A O 1
ATOM 3296 N N . ALA A 1 424 ? -2.579 6.065 5.389 1.00 92.75 424 ALA A N 1
ATOM 3297 C CA . ALA A 1 424 ? -3.197 7.388 5.405 1.00 92.75 424 ALA A CA 1
ATOM 3298 C C . ALA A 1 424 ? -4.555 7.404 4.684 1.00 92.75 424 ALA A C 1
ATOM 3300 O O . ALA A 1 424 ? -5.562 7.814 5.263 1.00 92.75 424 ALA A O 1
ATOM 3301 N N . TYR A 1 425 ? -4.616 6.887 3.456 1.00 92.88 425 TYR A N 1
ATOM 3302 C CA . TYR A 1 425 ? -5.847 6.815 2.662 1.00 92.88 425 TYR A CA 1
ATOM 3303 C C . TYR A 1 425 ? -6.936 5.969 3.323 1.00 92.88 425 TYR A C 1
ATOM 3305 O O . TYR A 1 425 ? -8.120 6.291 3.231 1.00 92.88 425 TYR A O 1
ATOM 3313 N N . SER A 1 426 ? -6.543 4.908 4.026 1.00 90.00 426 SER A N 1
ATOM 3314 C CA . SER A 1 426 ? -7.459 4.046 4.775 1.00 90.00 426 SER A CA 1
ATOM 3315 C C . SER A 1 426 ? -8.123 4.761 5.950 1.00 90.00 426 SER A C 1
ATOM 3317 O O . SER A 1 426 ? -9.264 4.444 6.287 1.00 90.00 426 SER A O 1
ATOM 3319 N N . LEU A 1 427 ? -7.429 5.712 6.584 1.00 90.19 427 LEU A N 1
ATOM 3320 C CA . LEU A 1 427 ? -8.004 6.553 7.632 1.00 90.19 427 LEU A CA 1
ATOM 3321 C C . LEU A 1 427 ? -8.868 7.668 7.032 1.00 90.19 427 LEU A C 1
ATOM 3323 O O . LEU A 1 427 ? -10.007 7.856 7.456 1.00 90.19 427 LEU A O 1
ATOM 3327 N N . LEU A 1 428 ? -8.340 8.379 6.032 1.00 91.00 428 LEU A N 1
ATOM 3328 C CA . LEU A 1 428 ? -9.018 9.503 5.382 1.00 91.00 428 LEU A CA 1
ATOM 3329 C C . LEU A 1 428 ? -10.346 9.081 4.753 1.00 91.00 428 LEU A C 1
ATOM 3331 O O . LEU A 1 428 ? -11.371 9.706 5.008 1.00 91.00 428 LEU A O 1
ATOM 3335 N N . GLY A 1 429 ? -10.363 7.962 4.032 1.00 89.75 429 GLY A N 1
ATOM 3336 C CA . GLY A 1 429 ? -11.578 7.473 3.392 1.00 89.75 429 GLY A CA 1
ATOM 3337 C C . GLY A 1 429 ? -12.692 7.086 4.370 1.00 89.75 429 GLY A C 1
ATOM 3338 O O . GLY A 1 429 ? -13.866 7.187 4.029 1.00 89.75 429 GLY A O 1
ATOM 3339 N N . LYS A 1 430 ? -12.354 6.723 5.617 1.00 89.75 430 LYS A N 1
ATOM 3340 C CA . LYS A 1 430 ? -13.354 6.506 6.676 1.00 89.75 430 LYS A CA 1
ATOM 3341 C C . LYS A 1 430 ? -13.957 7.802 7.204 1.00 89.75 430 LYS A C 1
ATOM 3343 O O . LYS A 1 430 ? -15.082 7.771 7.676 1.00 89.75 430 LYS A O 1
ATOM 3348 N N . LEU A 1 431 ? -13.201 8.901 7.185 1.00 89.75 431 LEU A N 1
ATOM 3349 C CA . LEU A 1 431 ? -13.689 10.231 7.567 1.00 89.75 431 LEU A CA 1
ATOM 3350 C C . LEU A 1 431 ? -14.554 10.861 6.465 1.00 89.75 431 LEU A C 1
ATOM 3352 O O . LEU A 1 431 ? -15.357 11.749 6.750 1.00 89.75 431 LEU A O 1
ATOM 3356 N N . GLU A 1 432 ? -14.343 10.452 5.214 1.00 88.38 432 GLU A N 1
ATOM 3357 C CA . GLU A 1 432 ? -15.135 10.875 4.055 1.00 88.38 432 GLU A CA 1
ATOM 3358 C C . GLU A 1 432 ? -16.473 10.136 3.942 1.00 88.38 432 GLU A C 1
ATOM 3360 O O . GLU A 1 432 ? -17.470 10.759 3.572 1.00 88.38 432 GLU A O 1
ATOM 3365 N N . ALA A 1 433 ? -16.471 8.836 4.248 1.00 85.12 433 ALA A N 1
ATOM 3366 C CA . ALA A 1 433 ? -17.646 7.968 4.326 1.00 85.12 433 ALA A CA 1
ATOM 3367 C C . ALA A 1 433 ? -18.587 8.355 5.479 1.00 85.12 433 ALA A C 1
ATOM 3369 O O . ALA A 1 433 ? -19.823 8.317 5.262 1.00 85.12 433 ALA A O 1
#

Sequence (433 aa):
MTERISSFWLNRLLGIPTATPLDPASMSARLRVAICPAPELSERLQAFTTALREAFRQCGVTMVDAAPENGRPSRFEAGTAVIAPGSFPDKLLPINRVSTLYNNLIVGVYDEPPPVRDGQTPQEALDAVIGRLAWEMVHLLIYVTDETWTVCSMNGGITTFRTPLPEARDVLESLIPKITAQVVPPRDGDLELRDGALKTATPEFRQIAADFVACGRRWAANPRFMNHTSRGSLDYRNDFYRKIVSRYLDDRSGMSYGFFARQLPVAGKPALEANDTDEVEKNLVPVTVAGKRLLVPVPDVRILTTRSGCRKTAIDPERDLVQIGLDTASKPWIATPEGLPEDFVTRPSFDTLTIIAHAVGNTMIASILRTLRPDSRFPKLLERFGSGMTHWHHYPDDDMIPKGYIKHGKENPPVSCSTPQSAAYSLLGKLEA

Secondary structure (DSSP, 8-state):
---SS-HHHHHHHHT--TT---SHHHHHHH-EEEEPPPS---HHHHHHHHHHHHHHHHTT-EEE--PPBTTBPPPBPTTEEEEEES---GGG-GGGGBS-SSS--EEEEESS--S--TT--HHHHHHHHHHHHHHHT-SEEEEE-SS-EEEEETTS-EEEESSSS--HHHIIIIIHHHHHS---PPPBTTBEEEEEEE-TTSHHHHHHHHHHHHHHHHHHT-TTS--EEEGGG---SSHHHHHHHHHHTTT-SEEE-SEEEEEPP--PPPPEE--TTS---TTEEEEEETTEEEEEE---EEEEEEPTT--TTS--HHHHEEEEEE-TTS--EEEEETT--TT---PPPTTHHHHHHHHHHHHHHHHHHHHH-TT-SHHHHHHHH-EEEEE-S-PPPGGGS-TT-----TTS----TTSHHHHHHHHHHHHH-

Organism: NCBI:txid274539

Foldseek 3Di:
DPAFFDLVLLCVLLVHDSQDDQALLSLLLQAEEEEQDDPDDDPLLVQQVVLLVVLSVVSNHHYDYQDDDPPHRAADEFQYEYEYEDADDPVRQNVVRYPDPQRYAYEYEYAADQQDDPPDFLQRSLLSLVLVCLASVGAWYWYAYCQWIWIAGNQSDIDIDRHRYDHSVCCSQAVSQARRFDQAFQDVPLAAEAEQPDECPDPVNVVVVVVLQVVLQVQVPDSNFHFWHFLVPHDYPDVVSSVVVCVRVVNARTFGHKKKKFKAADQFAAWAFDDPPDDQPLQWGWGQAPNTTTTGGQAKIKMKIFFTNDGSNHDDSQAGIWIWIDGSPDRTYIYGHHPDDPPRDGGHDLLRSLSHLLQRLLSRLLNHCCPVPVVDCSVVCCNPGNDIDIDGPDDDDPVNADPPDDDFCPSGRDHDNSGSNVSSRSNVRSSVD

Radius of gyration: 22.77 Å; chains: 1; bounding box: 64×52×59 Å

pLDDT: mean 89.35, std 8.24, range [42.44, 98.5]